Protein AF-A0A661VML0-F1 (afdb_monomer)

Radius of gyration: 25.8 Å; Cα contacts (8 Å, |Δi|>4): 1029; chains: 1; bounding box: 72×73×71 Å

pLDDT: mean 74.54, std 20.88, range [22.0, 97.31]

Structure (mmCIF, N/CA/C/O backbone):
data_AF-A0A661VML0-F1
#
_entry.id   AF-A0A661VML0-F1
#
loop_
_atom_site.group_PDB
_atom_site.id
_atom_site.type_symbol
_atom_site.label_atom_id
_atom_site.label_alt_id
_atom_site.label_comp_id
_atom_site.label_asym_id
_atom_site.label_entity_id
_atom_site.label_seq_id
_atom_site.pdbx_PDB_ins_code
_atom_site.Cartn_x
_atom_site.Cartn_y
_atom_site.Cartn_z
_atom_site.occupancy
_atom_site.B_iso_or_equiv
_atom_site.auth_seq_id
_atom_site.auth_comp_id
_atom_site.auth_asym_id
_atom_site.auth_atom_id
_atom_site.pdbx_PDB_model_num
ATOM 1 N N . GLY A 1 1 ? -39.231 -17.911 -2.949 1.00 34.12 1 GLY A N 1
ATOM 2 C CA . GLY A 1 1 ? -39.018 -18.133 -1.511 1.00 34.12 1 GLY A CA 1
ATOM 3 C C . GLY A 1 1 ? -38.298 -19.444 -1.322 1.00 34.12 1 GLY A C 1
ATOM 4 O O . GLY A 1 1 ? -38.911 -20.479 -1.517 1.00 34.12 1 GLY A O 1
ATOM 5 N N . SER A 1 2 ? -37.009 -19.381 -1.004 1.00 23.44 2 SER A N 1
ATOM 6 C CA . SER A 1 2 ? -36.216 -20.494 -0.472 1.00 23.44 2 SER A CA 1
ATOM 7 C C . SER A 1 2 ? -34.900 -19.909 0.043 1.00 23.44 2 SER A C 1
ATOM 9 O O . SER A 1 2 ? -33.946 -19.730 -0.709 1.00 23.44 2 SER A O 1
ATOM 11 N N . ASP A 1 3 ? -34.963 -19.503 1.310 1.00 23.42 3 ASP A N 1
ATOM 12 C CA . ASP A 1 3 ? -33.899 -19.231 2.279 1.00 23.42 3 ASP A CA 1
ATOM 13 C C . ASP A 1 3 ? -32.448 -19.462 1.812 1.00 23.42 3 ASP A C 1
ATOM 15 O O . ASP A 1 3 ? -31.920 -20.574 1.853 1.00 23.42 3 ASP A O 1
ATOM 19 N N . PHE A 1 4 ? -31.760 -18.357 1.511 1.00 22.00 4 PHE A N 1
ATOM 20 C CA . PHE A 1 4 ? -30.311 -18.237 1.665 1.00 22.00 4 PHE A CA 1
ATOM 21 C C . PHE A 1 4 ? -29.975 -18.362 3.159 1.00 22.00 4 PHE A C 1
ATOM 23 O O . PHE A 1 4 ? -30.250 -17.452 3.942 1.00 22.00 4 PHE A O 1
ATOM 30 N N . ARG A 1 5 ? -29.387 -19.486 3.585 1.00 22.20 5 ARG A N 1
ATOM 31 C CA . ARG A 1 5 ? -28.888 -19.664 4.957 1.00 22.20 5 ARG A CA 1
ATOM 32 C C . ARG A 1 5 ? -27.375 -19.871 4.988 1.00 22.20 5 ARG A C 1
ATOM 34 O O . ARG A 1 5 ? -26.880 -20.946 4.682 1.00 22.20 5 ARG A O 1
ATOM 41 N N . VAL A 1 6 ? -26.720 -18.814 5.476 1.00 23.19 6 VAL A N 1
ATOM 42 C CA . VAL A 1 6 ? -25.458 -18.754 6.237 1.00 23.19 6 VAL A CA 1
ATOM 43 C C . VAL A 1 6 ? -24.204 -19.268 5.520 1.00 23.19 6 VAL A C 1
ATOM 45 O O . VAL A 1 6 ? -23.885 -20.451 5.568 1.00 23.19 6 VAL A O 1
ATOM 48 N N . ASN A 1 7 ? -23.431 -18.331 4.960 1.00 28.19 7 ASN A N 1
ATOM 49 C CA . ASN A 1 7 ? -22.043 -18.547 4.550 1.00 28.19 7 ASN A CA 1
ATOM 50 C C . ASN A 1 7 ? -21.147 -18.724 5.805 1.00 28.19 7 ASN A C 1
ATOM 52 O O . ASN A 1 7 ? -21.027 -17.787 6.600 1.00 28.19 7 ASN A O 1
ATOM 56 N N . PRO A 1 8 ? -20.549 -19.906 6.050 1.00 30.22 8 PRO A N 1
ATOM 57 C CA . PRO A 1 8 ? -19.723 -20.172 7.217 1.00 30.22 8 PRO A CA 1
ATOM 58 C C . PRO A 1 8 ? -18.253 -19.853 6.907 1.00 30.22 8 PRO A C 1
ATOM 60 O O . PRO A 1 8 ? -17.419 -20.758 6.842 1.00 30.22 8 PRO A O 1
ATOM 63 N N . GLU A 1 9 ? -17.914 -18.572 6.754 1.00 38.84 9 GLU A N 1
ATOM 64 C CA . GLU A 1 9 ? -16.518 -18.114 6.742 1.00 38.84 9 GLU A CA 1
ATOM 65 C C . GLU A 1 9 ? -15.953 -18.175 8.165 1.00 38.84 9 GLU A C 1
ATOM 67 O O . GLU A 1 9 ? -15.933 -17.218 8.937 1.00 38.84 9 GLU A O 1
ATOM 72 N N . ARG A 1 10 ? -15.561 -19.382 8.556 1.00 43.62 10 ARG A N 1
ATOM 73 C CA . ARG A 1 10 ? -14.872 -19.679 9.805 1.00 43.62 10 ARG A CA 1
ATOM 74 C C . ARG A 1 10 ? -13.599 -20.401 9.413 1.00 43.62 10 ARG A C 1
ATOM 76 O O . ARG A 1 10 ? -13.687 -21.416 8.727 1.00 43.62 10 ARG A O 1
ATOM 83 N N . LEU A 1 11 ? -12.452 -19.899 9.868 1.00 43.28 11 LEU A N 1
ATOM 84 C CA . LEU A 1 11 ? -11.212 -20.670 9.914 1.00 43.28 11 LEU A CA 1
ATOM 85 C C . LEU A 1 11 ? -11.551 -22.069 10.435 1.00 43.28 11 LEU A C 1
ATOM 87 O O . LEU A 1 11 ? -12.036 -22.217 11.563 1.00 43.28 11 LEU A O 1
ATOM 91 N N . ARG A 1 12 ? -11.429 -23.069 9.561 1.00 46.72 12 ARG A N 1
ATOM 92 C CA . ARG A 1 12 ? -11.704 -24.457 9.921 1.00 46.72 12 ARG A CA 1
ATOM 93 C C . ARG A 1 12 ? -10.407 -25.003 10.482 1.00 46.72 12 ARG A C 1
ATOM 95 O O . ARG A 1 12 ? -9.371 -24.857 9.858 1.00 46.72 12 ARG A O 1
ATOM 102 N N . TYR A 1 13 ? -10.447 -25.615 11.651 1.00 45.44 13 TYR A N 1
ATOM 103 C CA . TYR A 1 13 ? -9.258 -26.239 12.224 1.00 45.44 13 TYR A CA 1
ATOM 104 C C . TYR A 1 13 ? -9.456 -27.741 12.290 1.00 45.44 13 TYR A C 1
ATOM 106 O O . TYR A 1 13 ? -10.514 -28.193 12.734 1.00 45.44 13 TYR A O 1
ATOM 114 N N . THR A 1 14 ? -8.444 -28.500 11.890 1.00 51.16 14 THR A N 1
ATOM 115 C CA . THR A 1 14 ? -8.289 -29.896 12.298 1.00 51.16 14 THR A CA 1
ATOM 116 C C . THR A 1 14 ? -7.440 -29.919 13.556 1.00 51.16 14 THR A C 1
ATOM 118 O O . THR A 1 14 ? -6.441 -29.207 13.648 1.00 51.16 14 THR A O 1
ATOM 121 N N . TYR A 1 15 ? -7.837 -30.717 14.546 1.00 55.84 15 TYR A N 1
ATOM 122 C CA . TYR A 1 15 ? -6.993 -30.940 15.714 1.00 55.84 15 TYR A CA 1
ATOM 123 C C . TYR A 1 15 ? -6.906 -32.413 16.095 1.00 55.84 15 TYR A C 1
ATOM 125 O O . TYR A 1 15 ? -7.855 -33.180 15.905 1.00 55.84 15 TYR A O 1
ATOM 133 N N . SER A 1 16 ? -5.762 -32.790 16.665 1.00 59.22 16 SER A N 1
ATOM 134 C CA . SER A 1 16 ? -5.594 -34.046 17.390 1.00 59.22 16 SER A CA 1
ATOM 135 C C . SER A 1 16 ? -5.066 -33.765 18.790 1.00 59.22 16 SER A C 1
ATOM 137 O O . SER A 1 16 ? -4.122 -33.000 18.973 1.00 59.22 16 SER A O 1
ATOM 139 N N . LEU A 1 17 ? -5.709 -34.353 19.795 1.00 58.22 17 LEU A N 1
ATOM 140 C CA . LEU A 1 17 ? -5.275 -34.265 21.185 1.00 58.22 17 LEU A CA 1
ATOM 141 C C . LEU A 1 17 ? -4.833 -35.650 21.652 1.00 58.22 17 LEU A C 1
ATOM 143 O O . LEU A 1 17 ? -5.625 -36.593 21.588 1.00 58.22 17 LEU A O 1
ATOM 147 N N . GLN A 1 18 ? -3.591 -35.760 22.123 1.00 63.66 18 GLN A N 1
ATOM 148 C CA . GLN A 1 18 ? -3.037 -36.995 22.675 1.00 63.66 18 GLN A CA 1
ATOM 149 C C . GLN A 1 18 ? -2.659 -36.818 24.149 1.00 63.66 18 GLN A C 1
ATOM 151 O O . GLN A 1 18 ? -1.880 -35.933 24.501 1.00 63.66 18 GLN A O 1
ATOM 156 N N . ALA A 1 19 ? -3.182 -37.711 24.991 1.00 53.81 19 ALA A N 1
ATOM 157 C CA . ALA A 1 19 ? -2.644 -38.036 26.311 1.00 53.81 19 ALA A CA 1
ATOM 158 C C . ALA A 1 19 ? -2.441 -39.554 26.367 1.00 53.81 19 ALA A C 1
ATOM 160 O O . ALA A 1 19 ? -3.407 -40.316 26.421 1.00 53.81 19 ALA A O 1
ATOM 161 N N . GLY A 1 20 ? -1.192 -40.014 26.276 1.00 59.91 20 GLY A N 1
ATOM 162 C CA . GLY A 1 20 ? -0.922 -41.434 26.015 1.00 59.91 20 GLY A CA 1
ATOM 163 C C . GLY A 1 20 ? -1.423 -41.876 24.626 1.00 59.91 20 GLY A C 1
ATOM 164 O O . GLY A 1 20 ? -1.324 -41.114 23.669 1.00 59.91 20 GLY A O 1
ATOM 165 N N . GLN A 1 21 ? -1.958 -43.101 24.498 1.00 40.56 21 GLN A N 1
ATOM 166 C CA . GLN A 1 21 ? -2.279 -43.737 23.202 1.00 40.56 21 GLN A CA 1
ATOM 167 C C . GLN A 1 21 ? -3.672 -43.439 22.604 1.00 40.56 21 GLN A C 1
ATOM 169 O O . GLN A 1 21 ? -4.023 -44.033 21.589 1.00 40.56 21 GLN A O 1
ATOM 174 N N . THR A 1 22 ? -4.479 -42.539 23.176 1.00 40.31 22 THR A N 1
ATOM 175 C CA . THR A 1 22 ? -5.855 -42.316 22.675 1.00 40.31 22 THR A CA 1
ATOM 176 C C . THR A 1 22 ? -5.970 -40.965 21.960 1.00 40.31 22 THR A C 1
ATOM 178 O O . THR A 1 22 ? -5.950 -39.934 22.636 1.00 40.31 22 THR A O 1
ATOM 181 N N . PRO A 1 23 ? -6.074 -40.926 20.617 1.00 42.12 23 PRO A N 1
ATOM 182 C CA . PRO A 1 23 ? -6.290 -39.687 19.879 1.00 42.12 23 PRO A CA 1
ATOM 183 C C . PRO A 1 23 ? -7.769 -39.282 19.894 1.00 42.12 23 PRO A C 1
ATOM 185 O O . PRO A 1 23 ? -8.664 -40.108 19.720 1.00 42.12 23 PRO A O 1
ATOM 188 N N . THR A 1 24 ? -8.027 -37.984 20.058 1.00 53.12 24 THR A N 1
ATOM 189 C CA . THR A 1 24 ? -9.355 -37.389 19.824 1.00 53.12 24 THR A CA 1
ATOM 190 C C . THR A 1 24 ? -9.262 -36.452 18.624 1.00 53.12 24 THR A C 1
ATOM 192 O O . THR A 1 24 ? -8.382 -35.592 18.614 1.00 53.12 24 THR A O 1
ATOM 195 N N . HIS A 1 25 ? -10.150 -36.608 17.639 1.00 47.12 25 HIS A N 1
ATOM 196 C CA . HIS A 1 25 ? -10.208 -35.780 16.427 1.00 47.12 25 HIS A CA 1
ATOM 197 C C . HIS A 1 25 ? -11.443 -34.874 16.442 1.00 47.12 25 HIS A C 1
ATOM 199 O O . HIS A 1 25 ? -12.501 -35.279 16.927 1.00 47.12 25 HIS A O 1
ATOM 205 N N . GLY A 1 26 ? -11.337 -33.670 15.879 1.00 50.00 26 GLY A N 1
ATOM 206 C CA . GLY A 1 26 ? -12.491 -32.790 15.709 1.00 50.00 26 GLY A CA 1
ATOM 207 C C . GLY A 1 26 ? -12.260 -31.652 14.719 1.00 50.00 26 GLY A C 1
ATOM 208 O O . GLY A 1 26 ? -11.130 -31.373 14.319 1.00 50.00 26 GLY A O 1
ATOM 209 N N . PHE A 1 27 ? -13.362 -30.996 14.350 1.00 38.25 27 PHE A N 1
ATOM 210 C CA . PHE A 1 27 ? -13.382 -29.794 13.521 1.00 38.25 27 PHE A CA 1
ATOM 211 C C . PHE A 1 27 ? -13.991 -28.642 14.310 1.00 38.25 27 PHE A C 1
ATOM 213 O O . PHE A 1 27 ? -15.051 -28.792 14.922 1.00 38.25 27 PHE A O 1
ATOM 220 N N . VAL A 1 28 ? -13.338 -27.484 14.283 1.00 47.19 28 VAL A N 1
ATOM 221 C CA . VAL A 1 28 ? -13.833 -26.279 14.953 1.00 47.19 28 VAL A CA 1
ATOM 222 C C . VAL A 1 28 ? -14.117 -25.197 13.932 1.00 47.19 28 VAL A C 1
ATOM 224 O O . VAL A 1 28 ? -13.353 -24.976 12.999 1.00 47.19 28 VAL A O 1
ATOM 227 N N . THR A 1 29 ? -15.247 -24.527 14.134 1.00 37.41 29 THR A N 1
ATOM 228 C CA . THR A 1 29 ? -15.716 -23.418 13.317 1.00 37.41 29 THR A CA 1
ATOM 229 C C . THR A 1 29 ? -15.807 -22.191 14.246 1.00 37.41 29 THR A C 1
ATOM 231 O O . THR A 1 29 ? -16.875 -21.877 14.759 1.00 37.41 29 THR A O 1
ATOM 234 N N . SER A 1 30 ? -14.672 -21.557 14.570 1.00 46.38 30 SER A N 1
ATOM 235 C CA . SER A 1 30 ? -14.533 -20.269 15.303 1.00 46.38 30 SER A CA 1
ATOM 236 C C . SER A 1 30 ? -13.078 -20.069 15.755 1.00 46.38 30 SER A C 1
ATOM 238 O O . SER A 1 30 ? -12.342 -21.047 15.834 1.00 46.38 30 SER A O 1
ATOM 240 N N . ASN A 1 31 ? -12.692 -18.856 16.174 1.00 41.78 31 ASN A N 1
ATOM 241 C CA . ASN A 1 31 ? -11.373 -18.541 16.766 1.00 41.78 31 ASN A CA 1
ATOM 242 C C . ASN A 1 31 ? -11.118 -19.202 18.143 1.00 41.78 31 ASN A C 1
ATOM 244 O O . ASN A 1 31 ? -10.194 -18.810 18.846 1.00 41.78 31 ASN A O 1
ATOM 248 N N . ALA A 1 32 ? -11.950 -20.158 18.565 1.00 42.50 32 ALA A N 1
ATOM 249 C CA . ALA A 1 32 ? -11.874 -20.805 19.868 1.00 42.50 32 ALA A CA 1
ATOM 250 C C . ALA A 1 32 ? -11.947 -22.330 19.732 1.00 42.50 32 ALA A C 1
ATOM 252 O O . ALA A 1 32 ? -12.988 -22.860 19.344 1.00 42.50 32 ALA A O 1
ATOM 253 N N . LEU A 1 33 ? -10.874 -23.038 20.094 1.00 49.38 33 LEU A N 1
ATOM 254 C CA . LEU A 1 33 ? -10.855 -24.502 20.167 1.00 49.38 33 LEU A CA 1
ATOM 255 C C . LEU A 1 33 ? -11.406 -24.958 21.524 1.00 49.38 33 LEU A C 1
ATOM 257 O O . LEU A 1 33 ? -10.884 -24.526 22.546 1.00 49.38 33 LEU A O 1
ATOM 261 N N . ALA A 1 34 ? -12.429 -25.819 21.546 1.00 51.66 34 ALA A N 1
ATOM 262 C CA . ALA A 1 34 ? -12.954 -26.417 22.776 1.00 51.66 34 ALA A CA 1
ATOM 263 C C . ALA A 1 34 ? -12.481 -27.871 22.902 1.00 51.66 34 ALA A C 1
ATOM 265 O O . ALA A 1 34 ? -12.896 -28.724 22.120 1.00 51.66 34 ALA A O 1
ATOM 266 N N . LEU A 1 35 ? -11.635 -28.160 23.893 1.00 55.69 35 LEU A N 1
ATOM 267 C CA . LEU A 1 35 ? -11.131 -29.515 24.140 1.00 55.69 35 LEU A CA 1
ATOM 268 C C . LEU A 1 35 ? -12.007 -30.242 25.175 1.00 55.69 35 LEU A C 1
ATOM 270 O O . LEU A 1 35 ? -12.082 -29.779 26.316 1.00 55.69 35 LEU A O 1
ATOM 274 N N . PRO A 1 36 ? -12.667 -31.363 24.823 1.00 51.03 36 PRO A N 1
ATOM 275 C CA . PRO A 1 36 ? -13.470 -32.132 25.767 1.00 51.03 36 PRO A CA 1
ATOM 276 C C . PRO A 1 36 ? -12.572 -33.036 26.629 1.00 51.03 36 PRO A C 1
ATOM 278 O O . PRO A 1 36 ? -12.304 -34.178 26.266 1.00 51.03 36 PRO A O 1
ATOM 281 N N . LEU A 1 37 ? -12.122 -32.548 27.788 1.00 54.41 37 LEU A N 1
ATOM 282 C CA . LEU A 1 37 ? -11.369 -33.349 28.762 1.00 54.41 37 LEU A CA 1
ATOM 283 C C . LEU A 1 37 ? -12.309 -33.869 29.857 1.00 54.41 37 LEU A C 1
ATOM 285 O O . LEU A 1 37 ? -13.025 -33.082 30.483 1.00 54.41 37 LEU A O 1
ATOM 289 N N . ARG A 1 38 ? -12.328 -35.179 30.146 1.00 53.62 38 ARG A N 1
ATOM 290 C CA . ARG A 1 38 ? -13.090 -35.673 31.310 1.00 53.62 38 ARG A CA 1
ATOM 291 C C . ARG A 1 38 ? -12.305 -35.365 32.581 1.00 53.62 38 ARG A C 1
ATOM 293 O O . ARG A 1 38 ? -11.083 -35.440 32.590 1.00 53.62 38 ARG A O 1
ATOM 300 N N . TYR A 1 39 ? -13.001 -35.091 33.683 1.00 50.78 39 TYR A N 1
ATOM 301 C CA . TYR A 1 39 ? -12.359 -34.772 34.965 1.00 50.78 39 TYR A CA 1
ATOM 302 C C . TYR A 1 39 ? -11.337 -35.833 35.411 1.00 50.78 39 TYR A C 1
ATOM 304 O O . TYR A 1 39 ? -10.247 -35.499 35.857 1.00 50.78 39 TYR A O 1
ATOM 312 N N . ARG A 1 40 ? -11.644 -37.121 35.208 1.00 54.56 40 ARG A N 1
ATOM 313 C CA . ARG A 1 40 ? -10.725 -38.236 35.504 1.00 54.56 40 ARG A CA 1
ATOM 314 C C . ARG A 1 40 ? -9.421 -38.197 34.692 1.00 54.56 40 ARG A C 1
ATOM 316 O O . ARG A 1 40 ? -8.418 -38.751 35.125 1.00 54.56 40 ARG A O 1
ATOM 323 N N . ASP A 1 41 ? -9.444 -37.561 33.522 1.00 53.44 41 ASP A N 1
ATOM 324 C CA . ASP A 1 41 ? -8.302 -37.487 32.615 1.00 53.44 41 ASP A CA 1
ATOM 325 C C . ASP A 1 41 ? -7.335 -36.367 33.039 1.00 53.44 41 ASP A C 1
ATOM 327 O O . ASP A 1 41 ? -6.194 -36.351 32.594 1.00 53.44 41 ASP A O 1
ATOM 331 N N . VAL A 1 42 ? -7.745 -35.461 33.935 1.00 51.78 42 VAL A N 1
ATOM 332 C CA . VAL A 1 42 ? -6.950 -34.313 34.418 1.00 51.78 42 VAL A CA 1
ATOM 333 C C . VAL A 1 42 ? -6.516 -34.446 35.885 1.00 51.78 42 VAL A C 1
ATOM 335 O O . VAL A 1 42 ? -6.086 -33.475 36.503 1.00 51.78 42 VAL A O 1
ATOM 338 N N . ILE A 1 43 ? -6.623 -35.653 36.450 1.00 49.75 43 ILE A N 1
ATOM 339 C CA . ILE A 1 43 ? -6.106 -35.983 37.784 1.00 49.75 43 ILE A CA 1
ATOM 340 C C . ILE A 1 43 ? -4.609 -36.319 37.660 1.00 49.75 43 ILE A C 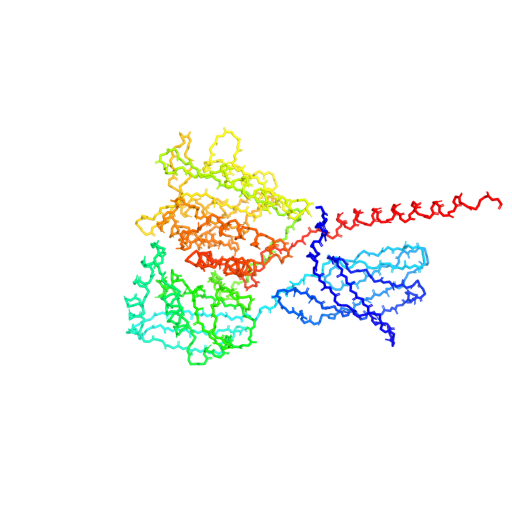1
ATOM 342 O O . ILE A 1 43 ? -4.237 -37.269 36.966 1.00 49.75 43 ILE A O 1
ATOM 346 N N . GLY A 1 44 ? -3.765 -35.543 38.349 1.00 55.19 44 GLY A N 1
ATOM 347 C CA . GLY A 1 44 ? -2.297 -35.643 38.307 1.00 55.19 44 GLY A CA 1
ATOM 348 C C . GLY A 1 44 ? -1.644 -34.671 37.317 1.00 55.19 44 GLY A C 1
ATOM 349 O O . GLY A 1 44 ? -2.334 -33.995 36.556 1.00 55.19 44 GLY A O 1
ATOM 350 N N . GLU A 1 45 ? -0.311 -34.576 37.343 1.00 60.81 45 GLU A N 1
ATOM 351 C CA . GLU A 1 45 ? 0.427 -33.800 36.340 1.00 60.81 45 GLU A CA 1
ATOM 352 C C . GLU A 1 45 ? 0.414 -34.545 35.005 1.00 60.81 45 GLU A C 1
ATOM 354 O O . GLU A 1 45 ? 0.826 -35.703 34.927 1.00 60.81 45 GLU A O 1
ATOM 359 N N . ARG A 1 46 ? -0.118 -33.906 33.960 1.00 64.94 46 ARG A N 1
ATOM 360 C CA . ARG A 1 46 ? -0.208 -34.496 32.620 1.00 64.94 46 ARG A CA 1
ATOM 361 C C . ARG A 1 46 ? 0.121 -33.470 31.552 1.00 64.94 46 ARG A C 1
ATOM 363 O O . ARG A 1 46 ? -0.325 -32.326 31.627 1.00 64.94 46 ARG A O 1
ATOM 370 N N . VAL A 1 47 ? 0.857 -33.918 30.540 1.00 63.38 47 VAL A N 1
ATOM 371 C CA . VAL A 1 47 ? 1.156 -33.148 29.332 1.00 63.38 47 VAL A CA 1
ATOM 372 C C . VAL A 1 47 ? 0.301 -33.696 28.200 1.00 63.38 47 VAL A C 1
ATOM 374 O O . VAL A 1 47 ? 0.345 -34.892 27.908 1.00 63.38 47 VAL A O 1
ATOM 377 N N . TYR A 1 48 ? -0.491 -32.831 27.582 1.00 65.12 48 TYR A N 1
ATOM 378 C CA . TYR A 1 48 ? -1.252 -33.154 26.386 1.00 65.12 48 TYR A CA 1
ATOM 379 C C . TYR A 1 48 ? -0.560 -32.552 25.183 1.00 65.12 48 TYR A C 1
ATOM 381 O O . TYR A 1 48 ? -0.254 -31.364 25.186 1.00 65.12 48 TYR A O 1
ATOM 389 N N . ARG A 1 49 ? -0.389 -33.346 24.132 1.00 63.19 49 ARG A N 1
ATOM 390 C CA . ARG A 1 49 ? 0.102 -32.837 22.858 1.00 63.19 49 ARG A CA 1
ATOM 391 C C . ARG A 1 49 ? -1.089 -32.517 21.971 1.00 63.19 49 ARG A C 1
ATOM 393 O O . ARG A 1 49 ? -1.807 -33.422 21.540 1.00 63.19 49 ARG A O 1
ATOM 400 N N . LEU A 1 50 ? -1.324 -31.232 21.752 1.00 62.44 50 LEU A N 1
ATOM 401 C CA . LEU A 1 50 ? -2.336 -30.724 20.843 1.00 62.44 50 LEU A CA 1
ATOM 402 C C . LEU A 1 50 ? -1.668 -30.423 19.507 1.00 62.44 50 LEU A C 1
ATOM 404 O O . LEU A 1 50 ? -0.788 -29.572 19.435 1.00 62.44 50 LEU A O 1
ATOM 408 N N . ARG A 1 51 ? -2.105 -31.086 18.443 1.00 60.28 51 ARG A N 1
ATOM 409 C CA . ARG A 1 51 ? -1.764 -30.679 17.084 1.00 60.28 51 ARG A CA 1
ATOM 410 C C . ARG A 1 51 ? -2.925 -29.923 16.477 1.00 60.28 51 ARG A C 1
ATOM 412 O O . ARG A 1 51 ? -4.056 -30.394 16.596 1.00 60.28 51 ARG A O 1
ATOM 419 N N . VAL A 1 52 ? -2.663 -28.779 15.854 1.00 55.38 52 VAL A N 1
ATOM 420 C CA . VAL A 1 52 ? -3.682 -27.989 15.161 1.00 55.38 52 VAL A CA 1
ATOM 421 C C . VAL A 1 52 ? -3.188 -27.554 13.796 1.00 55.38 52 VAL A C 1
ATOM 423 O O . VAL A 1 52 ? -2.062 -27.086 13.651 1.00 55.38 52 VAL A O 1
ATOM 426 N N . GLN A 1 53 ? -4.064 -27.656 12.809 1.00 52.22 53 GLN A N 1
ATOM 427 C CA . GLN A 1 53 ? -3.837 -27.158 11.465 1.00 52.22 53 GLN A CA 1
ATOM 428 C C . GLN A 1 53 ? -5.020 -26.278 11.067 1.00 52.22 53 GLN A C 1
ATOM 430 O O . GLN A 1 53 ? -6.181 -26.666 11.217 1.00 52.22 53 GLN A O 1
ATOM 435 N N . ALA A 1 54 ? -4.720 -25.070 10.602 1.00 52.84 54 ALA A N 1
ATOM 436 C CA . ALA A 1 54 ? -5.715 -24.167 10.061 1.00 52.84 54 ALA A CA 1
ATOM 437 C C . ALA A 1 54 ? -6.002 -24.518 8.603 1.00 52.84 54 ALA A C 1
ATOM 439 O O . ALA A 1 54 ? -5.102 -24.832 7.829 1.00 52.84 54 ALA A O 1
ATOM 440 N N . LEU A 1 55 ? -7.266 -24.442 8.229 1.00 49.94 55 LEU A N 1
ATOM 441 C CA . LEU A 1 55 ? -7.755 -24.628 6.878 1.00 49.94 55 LEU A CA 1
ATOM 442 C C . LEU A 1 55 ? -8.311 -23.278 6.437 1.00 49.94 55 LEU A C 1
ATOM 444 O O . LEU A 1 55 ? -9.379 -22.847 6.891 1.00 49.94 55 LEU A O 1
ATOM 448 N N . ASP A 1 56 ? -7.548 -22.606 5.586 1.00 48.97 56 ASP A N 1
ATOM 449 C CA . ASP A 1 56 ? -8.016 -21.452 4.836 1.00 48.97 56 ASP A CA 1
ATOM 450 C C . ASP A 1 56 ? -8.612 -21.963 3.508 1.00 48.97 56 ASP A C 1
ATOM 452 O O . ASP A 1 56 ? -7.926 -22.711 2.801 1.00 48.97 56 ASP A O 1
ATOM 456 N N . PRO A 1 57 ? -9.876 -21.630 3.171 1.00 45.28 57 PRO A N 1
ATOM 457 C CA . PRO A 1 57 ? -10.487 -22.006 1.894 1.00 45.28 57 PRO A CA 1
ATOM 458 C C . PRO A 1 57 ? -9.678 -21.550 0.673 1.00 45.28 57 PRO A C 1
ATOM 460 O O . PRO A 1 57 ? -9.724 -22.219 -0.357 1.00 45.28 57 PRO A O 1
ATOM 463 N N . ASP A 1 58 ? -8.920 -20.459 0.810 1.00 43.72 58 ASP A N 1
ATOM 464 C CA . ASP A 1 58 ? -8.232 -19.779 -0.286 1.00 43.72 58 ASP A CA 1
ATOM 465 C C . ASP A 1 58 ? -6.726 -20.122 -0.357 1.00 43.72 58 ASP A C 1
ATOM 467 O O . ASP A 1 58 ? -6.062 -19.794 -1.343 1.00 43.72 58 ASP A O 1
ATOM 471 N N . LEU A 1 59 ? -6.152 -20.782 0.665 1.00 44.38 59 LEU A N 1
ATOM 472 C CA . LEU A 1 59 ? -4.690 -20.828 0.873 1.00 44.38 59 LEU A CA 1
ATOM 473 C C . LEU A 1 59 ? -4.076 -22.196 1.228 1.00 44.38 59 LEU A C 1
ATOM 475 O O . LEU A 1 59 ? -2.922 -22.246 1.655 1.00 44.38 59 LEU A O 1
ATOM 479 N N . ASN A 1 60 ? -4.774 -23.311 0.978 1.00 45.94 60 ASN A N 1
ATOM 480 C CA . ASN A 1 60 ? -4.375 -24.657 1.428 1.00 45.94 60 ASN A CA 1
ATOM 481 C C . ASN A 1 60 ? -4.176 -24.741 2.961 1.00 45.94 60 ASN A C 1
ATOM 483 O O . ASN A 1 60 ? -4.136 -23.751 3.688 1.00 45.94 60 ASN A O 1
ATOM 487 N N . ALA A 1 61 ? -4.115 -25.962 3.493 1.00 46.28 61 ALA A N 1
ATOM 488 C CA . ALA A 1 61 ? -3.954 -26.168 4.928 1.00 46.28 61 ALA A CA 1
ATO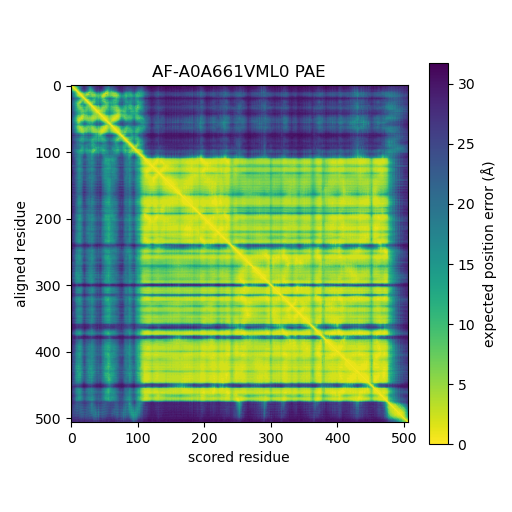M 489 C C . ALA A 1 61 ? -2.602 -25.618 5.430 1.00 46.28 61 ALA A C 1
ATOM 491 O O . ALA A 1 61 ? -1.567 -25.851 4.802 1.00 46.28 61 ALA A O 1
ATOM 492 N N . SER A 1 62 ? -2.592 -24.926 6.574 1.00 49.03 62 SER A N 1
ATOM 493 C CA . SER A 1 62 ? -1.356 -24.487 7.231 1.00 49.03 62 SER A CA 1
ATOM 494 C C . SER A 1 62 ? -0.480 -25.692 7.602 1.00 49.03 62 SER A C 1
ATOM 496 O O . SER A 1 62 ? -0.991 -26.807 7.742 1.00 49.03 62 SER A O 1
ATOM 498 N N . PRO A 1 63 ? 0.827 -25.512 7.858 1.00 46.03 63 PRO A N 1
ATOM 499 C CA . PRO A 1 63 ? 1.602 -26.520 8.574 1.00 46.03 63 PRO A CA 1
ATOM 500 C C . PRO A 1 63 ? 0.919 -26.883 9.902 1.00 46.03 63 PRO A C 1
ATOM 502 O O . PRO A 1 63 ? 0.259 -26.040 10.521 1.00 46.03 63 PRO A O 1
ATOM 505 N N . GLU A 1 64 ? 1.055 -28.138 10.324 1.00 52.97 64 GLU A N 1
ATOM 506 C CA . GLU A 1 64 ? 0.529 -28.607 11.605 1.00 52.97 64 GLU A CA 1
ATOM 507 C C . GLU A 1 64 ? 1.387 -28.037 12.748 1.00 52.97 64 GLU A C 1
ATOM 509 O O . GLU A 1 64 ? 2.594 -28.271 12.814 1.00 52.97 64 GLU A O 1
ATOM 514 N N . THR A 1 65 ? 0.770 -27.273 13.649 1.00 49.97 65 THR A N 1
ATOM 515 C CA . THR A 1 65 ? 1.428 -26.711 14.836 1.00 49.97 65 THR A CA 1
ATOM 516 C C . THR A 1 65 ? 1.199 -27.629 16.025 1.00 49.97 65 THR A C 1
ATOM 518 O O . THR A 1 65 ? 0.070 -28.045 16.284 1.00 49.97 65 THR A O 1
ATOM 521 N N . VAL A 1 66 ? 2.264 -27.918 16.775 1.00 57.09 66 VAL A N 1
ATOM 522 C CA . VAL A 1 66 ? 2.217 -28.752 17.979 1.00 57.09 66 VAL A CA 1
ATOM 523 C C . VAL A 1 66 ? 2.349 -27.877 19.221 1.00 57.09 66 VAL A C 1
ATOM 525 O O . VAL A 1 66 ? 3.278 -27.085 19.334 1.00 57.09 66 VAL A O 1
ATOM 528 N N . LEU A 1 67 ? 1.425 -28.046 20.158 1.00 56.66 67 LEU A N 1
ATOM 529 C CA . LEU A 1 67 ? 1.359 -27.329 21.419 1.00 56.66 67 LEU A CA 1
ATOM 530 C C . LEU A 1 67 ? 1.298 -28.334 22.571 1.00 56.66 67 LEU A C 1
ATOM 532 O O . LEU A 1 67 ? 0.394 -29.172 22.618 1.00 56.66 67 LEU A O 1
ATOM 536 N N . ASP A 1 68 ? 2.226 -28.227 23.518 1.00 56.09 68 ASP A N 1
ATOM 537 C CA . ASP A 1 68 ? 2.194 -29.023 24.741 1.00 56.09 68 ASP A CA 1
ATOM 538 C C . ASP A 1 68 ? 1.411 -28.267 25.828 1.00 56.09 68 ASP A C 1
ATOM 540 O O . ASP A 1 68 ? 1.754 -27.156 26.233 1.00 56.09 68 ASP A O 1
ATOM 544 N N . ILE A 1 69 ? 0.322 -28.875 26.289 1.00 58.34 69 ILE A N 1
ATOM 545 C CA . ILE A 1 69 ? -0.570 -28.345 27.317 1.00 58.34 69 ILE A CA 1
ATOM 546 C C . ILE A 1 69 ? -0.253 -29.065 28.625 1.00 58.34 69 ILE A C 1
ATOM 548 O O . ILE A 1 69 ? -0.531 -30.258 28.763 1.00 58.34 69 ILE A O 1
ATOM 552 N N . VAL A 1 70 ? 0.300 -28.341 29.600 1.00 55.50 70 VAL A N 1
ATOM 553 C CA . VAL A 1 70 ? 0.641 -28.907 30.912 1.00 55.50 70 VAL A CA 1
ATOM 554 C C . VAL A 1 70 ? -0.477 -28.619 31.907 1.00 55.50 70 VAL A C 1
ATOM 556 O O . VAL A 1 70 ? -0.800 -27.462 32.194 1.00 55.50 70 VAL A O 1
ATOM 559 N N . ILE A 1 71 ? -1.052 -29.680 32.466 1.00 57.06 71 ILE A N 1
ATOM 560 C CA . ILE A 1 71 ? -2.038 -29.605 33.544 1.00 57.06 71 ILE A CA 1
ATOM 561 C C . ILE A 1 71 ? -1.333 -29.943 34.849 1.00 57.06 71 ILE A C 1
ATOM 563 O O . ILE A 1 71 ? -0.858 -31.065 35.013 1.00 57.06 71 ILE A O 1
ATOM 567 N N . LYS A 1 72 ? -1.272 -28.982 35.779 1.00 48.59 72 LYS A N 1
ATOM 568 C CA . LYS A 1 72 ? -0.670 -29.176 37.105 1.00 48.59 72 LYS A CA 1
ATOM 569 C C . LYS A 1 72 ? -1.747 -29.437 38.165 1.00 48.59 72 LYS A C 1
ATOM 571 O O . LYS A 1 72 ? -2.739 -28.703 38.212 1.00 48.59 72 LYS A O 1
ATOM 576 N N . PRO A 1 73 ? -1.572 -30.441 39.041 1.00 48.00 73 PRO A N 1
ATOM 577 C CA . PRO A 1 73 ? -2.559 -30.765 40.059 1.00 48.00 73 PRO A CA 1
ATOM 578 C C . PRO A 1 73 ? -2.610 -29.691 41.155 1.00 48.00 73 PRO A C 1
ATOM 580 O O . PRO A 1 73 ? -1.591 -29.158 41.596 1.00 48.00 73 PRO A O 1
ATOM 583 N N . ARG A 1 74 ? -3.820 -29.403 41.640 1.00 48.59 74 ARG A N 1
ATOM 584 C CA . ARG A 1 74 ? -4.070 -28.697 42.904 1.00 48.59 74 ARG A CA 1
ATOM 585 C C . ARG A 1 74 ? -5.127 -29.455 43.716 1.00 48.59 74 ARG A C 1
ATOM 587 O O . ARG A 1 74 ? -5.869 -30.245 43.134 1.00 48.59 74 ARG A O 1
ATOM 594 N N . PRO A 1 75 ? -5.189 -29.254 45.047 1.00 44.53 75 PRO A N 1
ATOM 595 C CA . PRO A 1 75 ? -6.194 -29.898 45.891 1.00 44.53 75 PRO A CA 1
ATOM 596 C C . PRO A 1 75 ? -7.617 -29.607 45.396 1.00 44.53 75 PRO A C 1
ATOM 598 O O . PRO A 1 75 ? -7.876 -28.534 44.854 1.00 44.53 75 PRO A O 1
ATOM 601 N N . PHE A 1 76 ? -8.526 -30.564 45.603 1.00 41.25 76 PHE A N 1
ATOM 602 C CA . PHE A 1 76 ? -9.854 -30.686 44.975 1.00 41.25 76 PHE A CA 1
ATOM 603 C C . PHE A 1 76 ? -10.795 -29.470 45.098 1.00 41.25 76 PHE A C 1
ATOM 605 O O . PHE A 1 76 ? -11.802 -29.406 44.398 1.00 41.25 76 PHE A O 1
ATOM 612 N N . TRP A 1 77 ? -10.478 -28.501 45.959 1.00 41.88 77 TRP A N 1
ATOM 613 C CA . TRP A 1 77 ? -11.198 -27.233 46.123 1.00 41.88 77 TRP A CA 1
ATOM 614 C C . TRP A 1 77 ? -10.642 -26.071 45.274 1.00 41.88 77 TRP A C 1
ATOM 616 O O . TRP A 1 77 ? -11.194 -24.973 45.307 1.00 41.88 77 TRP A O 1
ATOM 626 N N . LYS A 1 78 ? -9.556 -26.270 44.515 1.00 38.75 78 LYS A N 1
ATOM 627 C CA . LYS A 1 78 ? -8.989 -25.276 43.587 1.00 38.75 78 LYS A CA 1
ATOM 628 C C . LYS A 1 78 ? -9.179 -25.737 42.141 1.00 38.75 78 LYS A C 1
ATOM 630 O O . LYS A 1 78 ? -8.846 -26.865 41.793 1.00 38.75 78 LYS A O 1
ATOM 635 N N . VAL A 1 79 ? -9.690 -24.842 41.294 1.00 44.41 79 VAL A N 1
ATOM 636 C CA . VAL A 1 79 ? -9.824 -25.063 39.845 1.00 44.41 79 VAL A CA 1
ATOM 637 C C . VAL A 1 79 ? -8.437 -25.396 39.261 1.00 44.41 79 VAL A C 1
ATOM 639 O O . VAL A 1 79 ? -7.492 -24.648 39.536 1.00 44.41 79 VAL A O 1
ATOM 642 N N . PRO A 1 80 ? -8.270 -26.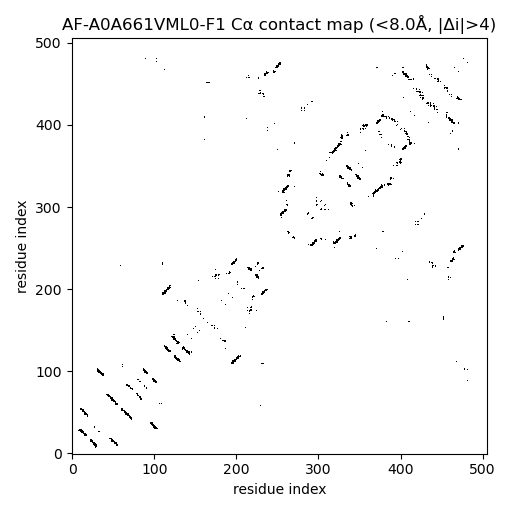496 38.498 1.00 42.41 80 PRO A N 1
ATOM 643 C CA . PRO A 1 80 ? -7.018 -26.764 37.796 1.00 42.41 80 PRO A CA 1
ATOM 644 C C . PRO A 1 80 ? -6.755 -25.627 36.804 1.00 42.41 80 PRO A C 1
ATOM 646 O O . PRO A 1 80 ? -7.655 -25.227 36.066 1.00 42.41 80 PRO A O 1
ATOM 649 N N . TYR A 1 81 ? -5.538 -25.089 36.795 1.00 40.88 81 TYR A N 1
ATOM 650 C CA . TYR A 1 81 ? -5.124 -24.089 35.813 1.00 40.88 81 TYR A CA 1
ATOM 651 C C . TYR A 1 81 ? -4.151 -24.723 34.824 1.00 40.88 81 TYR A C 1
ATOM 653 O O . TYR A 1 81 ? -3.402 -25.643 35.158 1.00 40.88 81 TYR A O 1
ATOM 661 N N . ILE A 1 82 ? -4.210 -24.241 33.591 1.00 44.34 82 ILE A N 1
ATOM 662 C CA . ILE A 1 82 ? -3.486 -24.787 32.451 1.00 44.34 82 ILE A CA 1
ATOM 663 C C . ILE A 1 82 ? -2.423 -23.776 32.053 1.00 44.34 82 ILE A C 1
ATOM 665 O O . ILE A 1 82 ? -2.711 -22.581 31.983 1.00 44.34 82 ILE A O 1
ATOM 669 N N . VAL A 1 83 ? -1.205 -24.255 31.812 1.00 40.16 83 VAL A N 1
ATOM 670 C CA . VAL A 1 83 ? -0.117 -23.429 31.289 1.00 40.16 83 VAL A CA 1
ATOM 671 C C . VAL A 1 83 ? 0.099 -23.809 29.831 1.00 40.16 83 VAL A C 1
ATOM 673 O O . VAL A 1 83 ? 0.407 -24.962 29.528 1.00 40.16 83 VAL A O 1
ATOM 676 N N . VAL A 1 84 ? -0.082 -22.832 28.946 1.00 40.41 84 VAL A N 1
ATOM 677 C CA . VAL A 1 84 ? 0.199 -22.932 27.513 1.00 40.41 84 VAL A CA 1
ATOM 678 C C . VAL A 1 84 ? 1.272 -21.899 27.159 1.00 40.41 84 VAL A C 1
ATOM 680 O O . VAL A 1 84 ? 1.097 -20.723 27.484 1.00 40.41 84 VAL A O 1
ATOM 683 N N . PRO A 1 85 ? 2.371 -22.282 26.490 1.00 34.72 85 PRO A N 1
ATOM 684 C CA . PRO A 1 85 ? 3.299 -21.313 25.920 1.00 34.72 85 PRO A CA 1
ATOM 685 C C . PRO A 1 85 ? 2.619 -20.554 24.766 1.00 34.72 85 PRO A C 1
ATOM 687 O O . PRO A 1 85 ? 2.231 -21.168 23.777 1.00 34.72 85 PRO A O 1
ATOM 690 N N . GLY A 1 86 ? 2.474 -19.227 24.873 1.00 34.94 86 GLY A N 1
ATOM 691 C CA . GLY A 1 86 ? 2.141 -18.366 23.724 1.00 34.94 86 GLY A CA 1
ATOM 692 C C . GLY A 1 86 ? 0.668 -17.992 23.479 1.00 34.94 86 GLY A C 1
ATOM 693 O O . GLY A 1 86 ? 0.383 -17.447 22.418 1.00 34.94 86 GLY A O 1
ATOM 694 N N . GLY A 1 87 ? -0.260 -18.202 24.420 1.00 38.75 87 GLY A N 1
ATOM 695 C CA . GLY A 1 87 ? -1.636 -17.681 24.307 1.00 38.75 87 GLY A CA 1
ATOM 696 C C . GLY A 1 87 ? -2.465 -17.839 25.587 1.00 38.75 87 GLY A C 1
ATOM 697 O O . GLY A 1 87 ? -2.114 -18.645 26.451 1.00 38.75 87 GLY A O 1
ATOM 698 N N . LEU A 1 88 ? -3.558 -17.075 25.735 1.00 37.19 88 LEU A N 1
ATOM 699 C CA . LEU A 1 88 ? -4.478 -17.235 26.871 1.00 37.19 88 LEU A CA 1
ATOM 700 C C . LEU A 1 88 ? -5.356 -18.483 26.728 1.00 37.19 88 LEU A C 1
ATOM 702 O O . LEU A 1 88 ? -6.003 -18.715 25.705 1.00 37.19 88 LEU A O 1
ATOM 706 N N . THR A 1 89 ? -5.466 -19.228 27.826 1.00 44.16 89 THR A N 1
ATOM 707 C CA . THR A 1 89 ? -6.428 -20.321 28.001 1.00 44.16 89 THR A CA 1
ATOM 708 C C . THR A 1 89 ? -7.448 -19.975 29.073 1.00 44.16 89 THR A C 1
ATOM 710 O O . THR A 1 89 ? -7.075 -19.662 30.204 1.00 44.16 89 THR A O 1
ATOM 713 N N . LEU A 1 90 ? -8.738 -20.127 28.758 1.00 39.19 90 LEU A N 1
ATOM 714 C CA . LEU A 1 90 ? -9.792 -20.163 29.773 1.00 39.19 90 LEU A CA 1
ATOM 715 C C . LEU A 1 90 ? -10.193 -21.615 30.043 1.00 39.19 90 LEU A C 1
ATOM 717 O O . LEU A 1 90 ? -10.562 -22.347 29.123 1.00 39.19 90 LEU A O 1
ATOM 721 N N . ALA A 1 91 ? -10.130 -22.024 31.308 1.00 41.81 91 ALA A N 1
ATOM 722 C CA . ALA A 1 91 ? -10.559 -23.337 31.767 1.00 41.81 91 ALA A CA 1
ATOM 723 C C . ALA A 1 91 ? -11.884 -23.195 32.531 1.00 41.81 91 ALA A C 1
ATOM 725 O O . ALA A 1 91 ? -11.947 -22.496 33.542 1.00 41.81 91 ALA A O 1
ATOM 726 N N . ALA A 1 92 ? -12.950 -23.841 32.053 1.00 39.38 92 ALA A N 1
ATOM 727 C CA . ALA A 1 92 ? -14.251 -23.850 32.723 1.00 39.38 92 ALA A CA 1
ATOM 728 C C . ALA A 1 92 ? -14.691 -25.287 33.022 1.00 39.38 92 ALA A C 1
ATOM 730 O O . ALA A 1 92 ? -14.705 -26.147 32.139 1.00 39.38 92 ALA A O 1
ATOM 731 N N . VAL A 1 93 ? -15.082 -25.548 34.271 1.00 37.69 93 VAL A N 1
ATOM 732 C CA . VAL A 1 93 ? -15.673 -26.828 34.680 1.00 37.69 93 VAL A CA 1
ATOM 733 C C . VAL A 1 93 ? -17.190 -26.731 34.525 1.00 37.69 93 VAL A C 1
ATOM 735 O O . VAL A 1 93 ? -17.849 -25.970 35.232 1.00 37.69 93 VAL A O 1
ATOM 738 N N . LEU A 1 94 ? -17.757 -27.511 33.605 1.00 38.66 94 LEU A N 1
ATOM 739 C CA . LEU A 1 94 ? -19.203 -27.624 33.391 1.00 38.66 94 LEU A CA 1
ATOM 740 C C . LEU A 1 94 ? -19.618 -29.084 33.611 1.00 38.66 94 LEU A C 1
ATOM 742 O O . LEU A 1 94 ? -19.471 -29.938 32.738 1.00 38.66 94 LEU A O 1
ATOM 746 N N . GLY A 1 95 ? -20.131 -29.394 34.805 1.00 46.91 95 GLY A N 1
ATOM 747 C CA . GLY A 1 95 ? -20.408 -30.780 35.200 1.00 46.91 95 GLY A CA 1
ATOM 748 C C . GLY A 1 95 ? -19.119 -31.551 35.520 1.00 46.91 95 GLY A C 1
ATOM 749 O O . GLY A 1 95 ? -18.342 -31.089 36.344 1.00 46.91 95 GLY A O 1
ATOM 750 N N . ALA A 1 96 ? -18.908 -32.718 34.896 1.00 37.47 96 ALA A N 1
ATOM 751 C CA . ALA A 1 96 ? -17.715 -33.568 35.076 1.00 37.47 96 ALA A CA 1
ATOM 752 C C . ALA A 1 96 ? -16.678 -33.427 33.936 1.00 37.47 96 ALA A C 1
ATOM 754 O O . ALA A 1 96 ? -15.801 -34.279 33.778 1.00 37.47 96 ALA A O 1
ATOM 755 N N . VAL A 1 97 ? -16.809 -32.387 33.106 1.00 36.56 97 VAL A N 1
ATOM 756 C CA . VAL A 1 97 ? -15.977 -32.147 31.918 1.00 36.56 97 VAL A CA 1
ATOM 757 C C . VAL A 1 97 ? -15.295 -30.787 32.062 1.00 36.56 97 VAL A C 1
ATOM 759 O O . VAL A 1 97 ? -15.951 -29.787 32.370 1.00 36.56 97 VAL A O 1
ATOM 762 N N . LEU A 1 98 ? -13.977 -30.770 31.868 1.00 42.84 98 LEU A N 1
ATOM 763 C CA . LEU A 1 98 ? -13.166 -29.561 31.799 1.00 42.84 98 LEU A CA 1
ATOM 764 C C . LEU A 1 98 ? -13.115 -29.109 30.338 1.00 42.84 98 LEU A C 1
ATOM 766 O O . LEU A 1 98 ? -12.653 -29.853 29.476 1.00 42.84 98 LEU A O 1
ATOM 770 N N . TYR A 1 99 ? -13.590 -27.895 30.069 1.00 43.72 99 TYR A N 1
ATOM 771 C CA . TYR A 1 99 ? -13.470 -27.267 28.758 1.00 43.72 99 TYR A CA 1
ATOM 772 C C . TYR A 1 99 ? -12.281 -26.316 28.767 1.00 43.72 99 TYR A C 1
ATOM 774 O O . TYR A 1 99 ? -12.233 -25.390 29.580 1.00 43.72 99 TYR A O 1
ATOM 782 N N . VAL A 1 100 ? -11.342 -26.547 27.853 1.00 45.97 100 VAL A N 1
ATOM 783 C CA . VAL A 1 100 ? -10.217 -25.646 27.580 1.00 45.97 100 VAL A CA 1
ATOM 784 C C . VAL A 1 100 ? -10.546 -24.876 26.316 1.00 45.97 100 VAL A C 1
ATOM 786 O O . VAL A 1 100 ? -10.774 -25.503 25.282 1.00 45.97 100 VAL A O 1
ATOM 789 N N . PHE A 1 101 ? -10.595 -23.549 26.416 1.00 43.34 101 PHE A N 1
ATOM 790 C CA . PHE A 1 101 ? -10.766 -22.653 25.278 1.00 43.34 101 PHE A CA 1
ATOM 791 C C . PHE A 1 101 ? -9.407 -22.080 24.882 1.00 43.34 101 PHE A C 1
ATOM 793 O O . PHE A 1 101 ? -8.820 -21.324 25.654 1.00 43.34 101 PHE A O 1
ATOM 800 N N . VAL A 1 102 ? -8.921 -22.438 23.692 1.00 43.88 102 VAL A N 1
ATOM 801 C CA . VAL A 1 102 ? -7.743 -21.813 23.062 1.00 43.88 102 VAL A CA 1
ATOM 802 C C . VAL A 1 102 ? -8.258 -20.746 22.106 1.00 43.88 102 VAL A C 1
ATOM 804 O O . VAL A 1 102 ? -8.889 -21.099 21.114 1.00 43.88 102 VAL A O 1
ATOM 807 N N . THR A 1 103 ? -8.072 -19.464 22.428 1.00 41.16 103 THR A N 1
ATOM 808 C CA . THR A 1 103 ? -8.809 -18.352 21.787 1.00 41.16 103 THR A CA 1
ATOM 809 C C . THR A 1 103 ? -8.030 -17.560 20.742 1.00 41.16 103 THR A C 1
ATOM 811 O O . THR A 1 103 ? -8.546 -16.592 20.187 1.00 41.16 103 THR A O 1
ATOM 814 N N . SER A 1 104 ? -6.794 -17.957 20.460 1.00 40.75 104 SER A N 1
ATOM 815 C CA . SER A 1 104 ? -5.958 -17.316 19.449 1.00 40.75 104 SER A CA 1
ATOM 816 C C . SER A 1 104 ? -5.043 -18.347 18.800 1.00 40.75 104 SER A C 1
ATOM 818 O O . SER A 1 104 ? -3.877 -18.498 19.143 1.00 40.75 104 SER A O 1
ATOM 820 N N . ILE A 1 105 ? -5.574 -19.068 17.814 1.00 41.22 105 ILE A N 1
ATOM 821 C CA . ILE A 1 105 ? -4.710 -19.666 16.795 1.00 41.22 105 ILE A CA 1
ATOM 822 C C . ILE A 1 105 ? -4.588 -18.597 15.720 1.00 41.22 105 ILE A C 1
ATOM 824 O O . ILE A 1 105 ? -5.429 -18.493 14.832 1.00 41.22 105 ILE A O 1
ATOM 828 N N . ALA A 1 106 ? -3.605 -17.711 15.879 1.00 41.62 106 ALA A N 1
ATOM 829 C CA . ALA A 1 106 ? -3.245 -16.807 14.802 1.00 41.62 106 ALA A CA 1
ATOM 830 C C . ALA A 1 106 ? -2.757 -17.680 13.642 1.00 41.62 106 ALA A C 1
ATOM 832 O O . ALA A 1 106 ? -1.750 -18.378 13.765 1.00 41.62 106 ALA A O 1
ATOM 833 N N . VAL A 1 107 ? -3.502 -17.692 12.539 1.00 42.31 107 VAL A N 1
ATOM 834 C CA . VAL A 1 107 ? -2.998 -18.248 11.285 1.00 42.31 107 VAL A CA 1
ATOM 835 C C . VAL A 1 107 ? -2.013 -17.233 10.750 1.00 42.31 107 VAL A C 1
ATOM 837 O O . VAL A 1 107 ? -2.378 -16.310 10.031 1.00 42.31 107 VAL A O 1
ATOM 840 N N . GLU A 1 108 ? -0.769 -17.349 11.192 1.00 48.69 108 GLU A N 1
ATOM 841 C CA . GLU A 1 108 ? 0.323 -16.622 10.570 1.00 48.69 108 GLU A CA 1
ATOM 842 C C . GLU A 1 108 ? 0.547 -17.247 9.200 1.00 48.69 108 GLU A C 1
ATOM 844 O O . GLU A 1 108 ? 0.946 -18.412 9.087 1.00 48.69 108 GLU A O 1
ATOM 849 N N . GLN A 1 109 ? 0.252 -16.487 8.145 1.00 55.72 109 GLN A N 1
ATOM 850 C CA . GLN A 1 109 ? 0.686 -16.884 6.822 1.00 55.72 109 GLN A CA 1
ATOM 851 C C . GLN A 1 109 ? 2.210 -16.809 6.800 1.00 55.72 109 GLN A C 1
ATOM 853 O O . GLN A 1 109 ? 2.804 -15.733 6.815 1.00 55.72 109 GLN A O 1
ATOM 858 N N . ARG A 1 110 ? 2.848 -17.980 6.790 1.00 66.44 110 ARG A N 1
ATOM 859 C CA . ARG A 1 110 ? 4.303 -18.082 6.731 1.00 66.44 110 ARG A CA 1
ATOM 860 C C . ARG A 1 110 ? 4.761 -17.903 5.296 1.00 66.44 110 ARG A C 1
ATOM 862 O O . ARG A 1 110 ? 4.804 -18.850 4.512 1.00 66.44 110 ARG A O 1
ATOM 869 N N . TYR A 1 111 ? 5.085 -16.667 4.967 1.00 81.88 111 TYR A N 1
ATOM 870 C CA . TYR A 1 111 ? 5.933 -16.365 3.833 1.00 81.88 111 TYR A CA 1
ATOM 871 C C . TYR A 1 111 ? 7.387 -16.687 4.185 1.00 81.88 111 TYR A C 1
ATOM 873 O O . TYR A 1 111 ? 7.815 -16.474 5.318 1.00 81.88 111 TYR A O 1
ATOM 881 N N . ARG A 1 112 ? 8.158 -17.189 3.219 1.00 86.62 112 ARG A N 1
ATOM 882 C CA . ARG A 1 112 ? 9.619 -17.138 3.308 1.00 86.62 112 ARG A CA 1
ATOM 883 C C . ARG A 1 112 ? 10.064 -15.730 2.927 1.00 86.62 112 ARG A C 1
ATOM 885 O O . ARG A 1 112 ? 9.747 -15.279 1.827 1.00 86.62 112 ARG A O 1
ATOM 892 N N . ASP A 1 113 ? 10.789 -15.068 3.818 1.00 88.44 113 ASP A N 1
ATOM 893 C CA . ASP A 1 113 ? 11.301 -13.722 3.580 1.00 88.44 113 ASP A CA 1
ATOM 894 C C . ASP A 1 113 ? 12.490 -13.746 2.621 1.00 88.44 113 ASP A C 1
ATOM 896 O O . ASP A 1 113 ? 13.479 -14.446 2.852 1.00 88.44 113 ASP A O 1
ATOM 900 N N . VAL A 1 114 ? 12.379 -12.971 1.544 1.00 92.12 114 VAL A N 1
ATOM 901 C CA . VAL A 1 114 ? 13.457 -12.701 0.595 1.00 92.12 114 VAL A CA 1
ATOM 902 C C . VAL A 1 114 ? 13.528 -11.194 0.381 1.00 92.12 114 VAL A C 1
ATOM 904 O O . VAL A 1 114 ? 12.574 -10.572 -0.087 1.00 92.12 114 VAL A O 1
ATOM 907 N N . GLU A 1 115 ? 14.661 -10.606 0.740 1.00 93.81 115 GLU A N 1
ATOM 908 C CA . GLU A 1 115 ? 14.993 -9.217 0.430 1.00 93.81 115 GLU A CA 1
ATOM 909 C C . GLU A 1 115 ? 15.680 -9.168 -0.932 1.00 93.81 115 GLU A C 1
ATOM 911 O O . GLU A 1 115 ? 16.655 -9.880 -1.145 1.00 93.81 115 GLU A O 1
ATOM 916 N N . LEU A 1 116 ? 15.184 -8.335 -1.843 1.00 95.25 116 LEU A N 1
ATOM 917 C CA . LEU A 1 116 ? 15.858 -7.980 -3.087 1.00 95.25 116 LEU A CA 1
ATOM 918 C C . LEU A 1 116 ? 16.374 -6.551 -2.935 1.00 95.25 116 LEU A C 1
ATOM 920 O O . LEU A 1 116 ? 15.576 -5.620 -2.855 1.00 95.25 116 LEU A O 1
ATOM 924 N N . THR A 1 117 ? 17.692 -6.387 -2.870 1.00 95.38 117 THR A N 1
ATOM 925 C CA . THR A 1 117 ? 18.345 -5.073 -2.885 1.00 95.38 117 THR A CA 1
ATOM 926 C C . THR A 1 117 ? 18.728 -4.722 -4.315 1.00 95.38 117 THR A C 1
ATOM 928 O O . THR A 1 117 ? 19.439 -5.493 -4.960 1.00 95.38 117 THR A O 1
ATOM 931 N N . LEU A 1 118 ? 18.255 -3.573 -4.789 1.00 95.88 118 LEU A N 1
ATOM 932 C CA . LEU A 1 118 ? 18.524 -3.021 -6.107 1.00 95.88 118 LEU A CA 1
ATOM 933 C C . LEU A 1 118 ? 19.450 -1.811 -5.974 1.00 95.88 118 LEU A C 1
ATOM 935 O O . LEU A 1 118 ? 19.134 -0.872 -5.240 1.00 95.88 118 LEU A O 1
ATOM 939 N N . SER A 1 119 ? 20.557 -1.826 -6.705 1.00 96.06 119 SER A N 1
ATOM 940 C CA . SER A 1 119 ? 21.510 -0.718 -6.814 1.00 96.06 119 SER A CA 1
ATOM 941 C C . SER A 1 119 ? 21.906 -0.538 -8.271 1.00 96.06 119 SER A C 1
ATOM 943 O O . SER A 1 119 ? 21.989 -1.520 -9.000 1.00 96.06 119 SER A O 1
ATOM 945 N N . GLN A 1 120 ? 22.159 0.691 -8.698 1.00 94.06 120 GLN A N 1
ATOM 946 C CA . GLN A 1 120 ? 22.535 0.985 -10.079 1.00 94.06 120 GLN A CA 1
ATOM 947 C C . GLN A 1 120 ? 23.876 1.726 -10.137 1.00 94.06 120 GLN A C 1
ATOM 949 O O . GLN A 1 120 ? 24.164 2.536 -9.253 1.00 94.06 120 GLN A O 1
ATOM 954 N N . ASP A 1 121 ? 24.683 1.441 -11.154 1.00 95.31 121 ASP A N 1
ATOM 955 C CA . ASP A 1 121 ? 25.915 2.161 -11.493 1.00 95.31 121 ASP A CA 1
ATOM 956 C C . ASP A 1 121 ? 26.073 2.306 -13.026 1.00 95.31 121 ASP A C 1
ATOM 958 O O . ASP A 1 121 ? 25.087 2.212 -13.763 1.00 95.31 121 ASP A O 1
ATOM 962 N N . GLU A 1 122 ? 27.287 2.604 -13.505 1.00 93.94 122 GLU A N 1
ATOM 963 C CA . GLU A 1 122 ? 27.580 2.769 -14.938 1.00 93.94 122 GLU A CA 1
ATOM 964 C C . GLU A 1 122 ? 27.424 1.467 -15.746 1.00 93.94 122 GLU A C 1
ATOM 966 O O . GLU A 1 122 ? 27.062 1.524 -16.923 1.00 93.94 122 GLU A O 1
ATOM 971 N N . ASP A 1 123 ? 27.650 0.302 -15.130 1.00 93.12 123 ASP A N 1
ATOM 972 C CA . ASP A 1 123 ? 27.547 -1.004 -15.789 1.00 93.12 123 ASP A CA 1
ATOM 973 C C . ASP A 1 123 ? 26.087 -1.472 -15.873 1.00 93.12 123 ASP A C 1
ATOM 975 O O . ASP A 1 123 ? 25.690 -2.167 -16.821 1.00 93.12 123 ASP A O 1
ATOM 979 N N . GLY A 1 124 ? 25.255 -1.051 -14.917 1.00 94.62 124 GLY A N 1
ATOM 980 C CA . GLY A 1 124 ? 23.809 -1.207 -14.976 1.00 94.62 124 GLY A CA 1
ATOM 981 C C . GLY A 1 124 ? 23.161 -1.437 -13.620 1.00 94.62 124 GLY A C 1
ATOM 982 O O . GLY A 1 124 ? 23.541 -0.854 -12.611 1.00 94.62 124 GLY A O 1
ATOM 983 N N . LEU A 1 125 ? 22.107 -2.250 -13.610 1.00 95.94 125 LEU A N 1
ATOM 984 C CA . LEU A 1 125 ? 21.349 -2.595 -12.414 1.00 95.94 125 LEU A CA 1
ATOM 985 C C . LEU A 1 125 ? 21.876 -3.894 -11.800 1.00 95.94 125 LEU A C 1
ATOM 987 O O . LEU A 1 125 ? 21.919 -4.936 -12.453 1.00 95.94 125 LEU A O 1
ATOM 991 N N . HIS A 1 126 ? 22.163 -3.851 -10.507 1.00 95.94 126 HIS A N 1
ATOM 992 C CA . HIS A 1 126 ? 22.538 -4.994 -9.689 1.00 95.94 126 HIS A CA 1
ATOM 993 C C . HIS A 1 126 ? 21.387 -5.369 -8.762 1.00 95.94 126 HIS A C 1
ATOM 995 O O . HIS A 1 126 ? 20.884 -4.539 -8.002 1.00 95.94 126 HIS A O 1
ATOM 1001 N N . VAL A 1 127 ? 20.991 -6.639 -8.793 1.00 96.25 127 VAL A N 1
ATOM 1002 C CA . VAL A 1 127 ? 19.957 -7.214 -7.933 1.00 96.25 127 VAL A CA 1
ATOM 1003 C C . VAL A 1 127 ? 20.602 -8.258 -7.033 1.00 96.25 127 VAL A C 1
ATOM 1005 O O . VAL A 1 127 ? 21.154 -9.248 -7.508 1.00 96.25 127 VAL A O 1
ATOM 1008 N N . ARG A 1 128 ? 20.524 -8.062 -5.717 1.00 95.19 128 ARG A N 1
ATOM 1009 C CA . ARG A 1 128 ? 21.030 -9.011 -4.713 1.00 95.19 128 ARG A CA 1
ATOM 1010 C C . ARG A 1 128 ? 19.884 -9.551 -3.877 1.00 95.19 128 ARG A C 1
ATOM 1012 O O . ARG A 1 128 ? 19.171 -8.774 -3.244 1.00 95.19 128 ARG A O 1
ATOM 1019 N N . ALA A 1 129 ? 19.726 -10.870 -3.840 1.00 95.31 129 ALA A N 1
ATOM 1020 C CA . ALA A 1 129 ? 18.747 -11.536 -2.998 1.00 95.31 129 ALA A CA 1
ATOM 1021 C C . ALA A 1 129 ? 19.367 -11.996 -1.682 1.00 95.31 129 ALA A C 1
ATOM 1023 O O . ALA A 1 129 ? 20.369 -12.712 -1.674 1.00 95.31 129 ALA A O 1
ATOM 1024 N N . ARG A 1 130 ? 18.724 -11.657 -0.564 1.00 93.12 130 ARG A N 1
ATOM 1025 C CA . ARG A 1 130 ? 19.076 -12.141 0.770 1.00 93.12 130 ARG A CA 1
ATOM 1026 C C . ARG A 1 130 ? 17.923 -12.878 1.428 1.00 93.12 130 ARG A C 1
ATOM 1028 O O . ARG A 1 130 ? 16.773 -12.451 1.352 1.00 93.12 130 ARG A O 1
ATOM 1035 N N . ALA A 1 131 ? 18.242 -13.951 2.137 1.00 89.44 131 ALA A N 1
ATOM 1036 C CA . ALA A 1 131 ? 17.334 -14.608 3.069 1.00 89.44 131 ALA A CA 1
ATOM 1037 C C . ALA A 1 131 ? 18.079 -14.873 4.377 1.00 89.44 131 ALA A C 1
ATOM 1039 O O . ALA A 1 131 ? 19.244 -15.261 4.361 1.00 89.44 131 ALA A O 1
ATOM 1040 N N . GLU A 1 132 ? 17.416 -14.632 5.510 1.00 83.62 132 GLU A N 1
ATOM 1041 C CA . GLU A 1 132 ? 18.001 -14.852 6.845 1.00 83.62 132 GLU A CA 1
ATOM 1042 C C . GLU A 1 132 ? 19.367 -14.151 7.028 1.00 83.62 132 GLU A C 1
ATOM 1044 O O . GLU A 1 132 ? 20.278 -14.682 7.656 1.00 83.62 132 GLU A O 1
ATOM 1049 N N . GLY A 1 133 ? 19.527 -12.960 6.438 1.00 81.88 133 GLY A N 1
ATOM 1050 C CA . GLY A 1 133 ? 20.750 -12.150 6.519 1.00 81.88 133 GLY A CA 1
ATOM 1051 C C . GLY A 1 133 ? 21.887 -12.564 5.578 1.00 81.88 133 GLY A C 1
ATOM 1052 O O . GLY A 1 133 ? 22.895 -11.867 5.521 1.00 81.88 133 GLY A O 1
ATOM 1053 N N . HIS A 1 134 ? 21.728 -13.641 4.809 1.00 87.50 134 HIS A N 1
ATOM 1054 C CA . HIS A 1 134 ? 22.752 -14.144 3.895 1.00 87.50 134 HIS A CA 1
ATOM 1055 C C . HIS A 1 134 ? 22.351 -13.890 2.448 1.00 87.50 134 HIS A C 1
ATOM 1057 O O . HIS A 1 134 ? 21.178 -14.023 2.100 1.00 87.50 134 HIS A O 1
ATOM 1063 N N . GLU A 1 135 ? 23.319 -13.537 1.603 1.00 92.75 135 GLU A N 1
ATOM 1064 C CA . GLU A 1 135 ? 23.109 -13.494 0.157 1.00 92.75 135 GLU A CA 1
ATOM 1065 C C . GLU A 1 135 ? 22.901 -14.914 -0.373 1.00 92.75 135 GLU A C 1
ATOM 1067 O O . GLU A 1 135 ? 23.667 -15.822 -0.052 1.00 92.75 135 GLU A O 1
ATOM 1072 N N . ILE A 1 136 ? 21.821 -15.106 -1.127 1.00 93.56 136 ILE A N 1
ATOM 1073 C CA . ILE A 1 136 ? 21.414 -16.411 -1.660 1.00 93.56 136 ILE A CA 1
ATOM 1074 C C . ILE A 1 136 ? 21.495 -16.487 -3.183 1.00 93.56 136 ILE A C 1
ATOM 1076 O O . ILE A 1 136 ? 21.484 -17.591 -3.713 1.00 93.56 136 ILE A O 1
ATOM 1080 N N . ALA A 1 137 ? 21.512 -15.339 -3.863 1.00 93.31 137 ALA A N 1
ATOM 1081 C CA . ALA A 1 137 ? 21.638 -15.211 -5.309 1.00 93.31 137 ALA A CA 1
ATOM 1082 C C . ALA A 1 137 ? 21.836 -13.733 -5.670 1.00 93.31 137 ALA A C 1
ATOM 1084 O O . ALA A 1 137 ? 21.404 -12.838 -4.935 1.00 93.31 137 ALA A O 1
ATOM 1085 N N . SER A 1 138 ? 22.430 -13.471 -6.826 1.00 93.81 138 SER A N 1
ATOM 1086 C CA . SER A 1 138 ? 22.526 -12.132 -7.399 1.00 93.81 138 SER A CA 1
ATOM 1087 C C . SER A 1 138 ? 22.429 -12.187 -8.916 1.00 93.81 138 SER A C 1
ATOM 1089 O O . SER A 1 138 ? 22.627 -13.234 -9.536 1.00 93.81 138 SER A O 1
ATOM 1091 N N . ALA A 1 139 ? 22.056 -11.064 -9.518 1.00 93.25 139 ALA A N 1
ATOM 1092 C CA . ALA A 1 139 ? 21.949 -10.941 -10.956 1.00 93.25 139 ALA A CA 1
ATOM 1093 C C . ALA A 1 139 ? 22.186 -9.491 -11.388 1.00 93.25 139 ALA A C 1
ATOM 1095 O O . ALA A 1 139 ? 21.834 -8.557 -10.671 1.00 93.25 139 ALA A O 1
ATOM 1096 N N . ASN A 1 140 ? 22.769 -9.315 -12.572 1.00 93.81 140 ASN A N 1
ATOM 1097 C CA . ASN A 1 140 ? 23.075 -8.004 -13.141 1.00 93.81 140 ASN A CA 1
ATOM 1098 C C . ASN A 1 140 ? 22.310 -7.823 -14.452 1.00 93.81 140 ASN A C 1
ATOM 1100 O O . ASN A 1 140 ? 22.176 -8.777 -15.222 1.00 93.81 140 ASN A O 1
ATOM 1104 N N . VAL A 1 141 ? 21.816 -6.617 -14.696 1.00 93.88 141 VAL A N 1
ATOM 1105 C CA . VAL A 1 141 ? 21.156 -6.199 -15.936 1.00 93.88 141 VAL A CA 1
ATOM 1106 C C . VAL A 1 141 ? 21.954 -5.029 -16.481 1.00 93.88 141 VAL A C 1
ATOM 1108 O O . VAL A 1 141 ? 22.206 -4.076 -15.748 1.00 93.88 141 VAL A O 1
ATOM 1111 N N . SER A 1 142 ? 22.368 -5.090 -17.744 1.00 95.38 142 SER A N 1
ATOM 1112 C CA . SER A 1 142 ? 23.215 -4.038 -18.313 1.00 95.38 142 SER A CA 1
ATOM 1113 C C . SER A 1 142 ? 22.490 -2.689 -18.375 1.00 95.38 142 SER A C 1
ATOM 1115 O O . SER A 1 142 ? 21.267 -2.638 -18.537 1.00 95.38 142 SER A O 1
ATOM 1117 N N . ALA A 1 143 ? 23.236 -1.583 -18.312 1.00 94.06 143 ALA A N 1
ATOM 1118 C CA . ALA A 1 143 ? 22.670 -0.236 -18.434 1.00 94.06 143 ALA A CA 1
ATOM 1119 C C . ALA A 1 143 ? 21.808 -0.076 -19.704 1.00 94.06 143 ALA A C 1
ATOM 1121 O O . ALA A 1 143 ? 20.703 0.464 -19.644 1.00 94.06 143 ALA A O 1
ATOM 1122 N N . ALA A 1 144 ? 22.253 -0.645 -20.831 1.00 94.19 144 ALA A N 1
ATOM 1123 C CA . ALA A 1 144 ? 21.514 -0.636 -22.094 1.00 94.19 144 ALA A CA 1
ATOM 1124 C C . ALA A 1 144 ? 20.175 -1.399 -22.021 1.00 94.19 144 ALA A C 1
ATOM 1126 O O . ALA A 1 144 ? 19.190 -1.003 -22.646 1.00 94.19 144 ALA A O 1
ATOM 1127 N N . GLU A 1 145 ? 20.107 -2.497 -21.264 1.00 92.75 145 GLU A N 1
ATOM 1128 C CA . GLU A 1 145 ? 18.862 -3.244 -21.057 1.00 92.75 145 GLU A CA 1
ATOM 1129 C C . GLU A 1 145 ? 17.890 -2.501 -20.139 1.00 92.75 145 GLU A C 1
ATOM 1131 O O . GLU A 1 145 ? 16.683 -2.530 -20.395 1.00 92.75 145 GLU A O 1
ATOM 1136 N N . VAL A 1 146 ? 18.399 -1.816 -19.109 1.00 91.12 146 VAL A N 1
ATOM 1137 C CA . VAL A 1 146 ? 17.595 -0.952 -18.230 1.00 91.12 146 VAL A CA 1
ATOM 1138 C C . VAL A 1 146 ? 17.023 0.223 -19.023 1.00 91.12 146 VAL A C 1
ATOM 1140 O O . VAL A 1 146 ? 15.819 0.466 -18.974 1.00 91.12 146 VAL A O 1
ATOM 1143 N N . GLU A 1 147 ? 17.844 0.904 -19.821 1.00 92.06 147 GLU A N 1
ATOM 1144 C CA . GLU A 1 147 ? 17.393 1.990 -20.698 1.00 92.06 147 GLU A CA 1
ATOM 1145 C C . GLU A 1 147 ? 16.332 1.492 -21.692 1.00 92.06 147 GLU A C 1
ATOM 1147 O O . GLU A 1 147 ? 15.260 2.083 -21.829 1.00 92.06 147 GLU A O 1
ATOM 1152 N N . ALA A 1 148 ? 16.567 0.341 -22.329 1.00 92.06 148 ALA A N 1
ATOM 1153 C CA . ALA A 1 148 ? 15.604 -0.255 -23.247 1.00 92.06 148 ALA A CA 1
ATOM 1154 C C . ALA A 1 148 ? 14.287 -0.649 -22.556 1.00 92.06 148 ALA A C 1
ATOM 1156 O O . ALA A 1 148 ? 13.221 -0.480 -23.152 1.00 92.06 148 ALA A O 1
ATOM 1157 N N . LEU A 1 149 ? 14.335 -1.171 -21.325 1.00 90.38 149 LEU A N 1
ATOM 1158 C CA . LEU A 1 149 ? 13.146 -1.430 -20.509 1.00 90.38 149 LEU A CA 1
ATOM 1159 C C . LEU A 1 149 ? 12.366 -0.130 -20.286 1.00 90.38 149 LEU A C 1
ATOM 1161 O O . LEU A 1 149 ? 11.160 -0.095 -20.537 1.00 90.38 149 LEU A O 1
ATOM 1165 N N . MET A 1 150 ? 13.049 0.929 -19.853 1.00 90.38 150 MET A N 1
ATOM 1166 C CA . MET A 1 150 ? 12.424 2.209 -19.532 1.00 90.38 150 MET A CA 1
ATOM 1167 C C . MET A 1 150 ? 11.779 2.853 -20.762 1.00 90.38 150 MET A C 1
ATOM 1169 O O . MET A 1 150 ? 10.583 3.150 -20.752 1.00 90.38 150 MET A O 1
ATOM 1173 N N . GLU A 1 151 ? 12.537 3.005 -21.845 1.00 90.88 151 GLU A N 1
ATOM 1174 C CA . GLU A 1 151 ? 12.097 3.734 -23.037 1.00 90.88 151 GLU A CA 1
ATOM 1175 C C . GLU A 1 151 ? 11.111 2.942 -23.899 1.00 90.88 151 GLU A C 1
ATOM 1177 O O . GLU A 1 151 ? 10.137 3.493 -24.410 1.00 90.88 151 GLU A O 1
ATOM 1182 N N . ARG A 1 152 ? 11.341 1.636 -24.079 1.00 90.19 152 ARG A N 1
ATOM 1183 C CA . ARG A 1 152 ? 10.611 0.837 -25.082 1.00 90.19 152 ARG A CA 1
ATOM 1184 C C . ARG A 1 152 ? 9.455 0.037 -24.500 1.00 90.19 152 ARG A C 1
ATOM 1186 O O . ARG A 1 152 ? 8.653 -0.491 -25.268 1.00 90.19 152 ARG A O 1
ATOM 1193 N N . VAL A 1 153 ? 9.390 -0.111 -23.177 1.00 89.69 153 VAL A N 1
ATOM 1194 C CA . VAL A 1 153 ? 8.377 -0.941 -22.511 1.00 89.69 153 VAL A CA 1
ATOM 1195 C C . VAL A 1 153 ? 7.622 -0.140 -21.467 1.00 89.69 153 VAL A C 1
ATOM 1197 O O . VAL A 1 153 ? 6.408 -0.003 -21.572 1.00 89.69 153 VAL A O 1
ATOM 1200 N N . VAL A 1 154 ? 8.328 0.396 -20.474 1.00 87.44 154 VAL A N 1
ATOM 1201 C CA . VAL A 1 154 ? 7.706 1.062 -19.329 1.00 87.44 154 VAL A CA 1
ATOM 1202 C C . VAL A 1 154 ? 6.987 2.327 -19.777 1.00 87.44 154 VAL A C 1
ATOM 1204 O O . VAL A 1 154 ? 5.779 2.400 -19.597 1.00 87.44 154 VAL A O 1
ATOM 1207 N N . ARG A 1 155 ? 7.676 3.286 -20.408 1.00 87.19 155 ARG A N 1
ATOM 1208 C CA . ARG A 1 155 ? 7.062 4.549 -20.855 1.00 87.19 155 ARG A CA 1
ATOM 1209 C C . ARG A 1 155 ? 5.784 4.363 -21.691 1.00 87.19 155 ARG A C 1
ATOM 1211 O O . ARG A 1 155 ? 4.766 4.933 -21.304 1.00 87.19 155 ARG A O 1
ATOM 1218 N N . PRO A 1 156 ? 5.773 3.572 -22.784 1.00 86.38 156 PRO A N 1
ATOM 1219 C CA . PRO A 1 156 ? 4.572 3.432 -23.606 1.00 86.38 156 PRO A CA 1
ATOM 1220 C C . PRO A 1 156 ? 3.440 2.696 -22.880 1.00 86.38 156 PRO A C 1
ATOM 1222 O O . PRO A 1 156 ? 2.291 3.124 -22.948 1.00 86.38 156 PRO A O 1
ATOM 1225 N N . VAL A 1 157 ? 3.744 1.611 -22.156 1.00 84.44 157 VAL A N 1
ATOM 1226 C CA . VAL A 1 157 ? 2.697 0.827 -21.483 1.00 84.44 157 VAL A CA 1
ATOM 1227 C C . VAL A 1 157 ? 2.150 1.561 -20.260 1.00 84.44 157 VAL A C 1
ATOM 1229 O O . VAL A 1 157 ? 0.960 1.443 -19.980 1.00 84.44 157 VAL A O 1
ATOM 1232 N N . LEU A 1 158 ? 2.978 2.335 -19.550 1.00 81.31 158 LEU A N 1
ATOM 1233 C CA . LEU A 1 158 ? 2.514 3.195 -18.463 1.00 81.31 158 LEU A CA 1
ATOM 1234 C C . LEU A 1 158 ? 1.567 4.271 -18.978 1.00 81.31 158 LEU A C 1
ATOM 1236 O O . LEU A 1 158 ? 0.511 4.424 -18.384 1.00 81.31 158 LEU A O 1
ATOM 1240 N N . ALA A 1 159 ? 1.878 4.943 -20.090 1.00 82.62 159 ALA A N 1
ATOM 1241 C CA . ALA A 1 159 ? 0.966 5.925 -20.680 1.00 82.62 159 ALA A CA 1
ATOM 1242 C C . ALA A 1 159 ? -0.400 5.299 -21.026 1.00 82.62 159 ALA A C 1
ATOM 1244 O O . ALA A 1 159 ? -1.450 5.826 -20.665 1.00 82.62 159 ALA A O 1
ATOM 1245 N N . ASP A 1 160 ? -0.406 4.114 -21.644 1.00 83.19 160 ASP A N 1
ATOM 1246 C CA . ASP A 1 160 ? -1.655 3.405 -21.937 1.00 83.19 160 ASP A CA 1
ATOM 1247 C C . ASP A 1 160 ? -2.374 2.904 -20.671 1.00 83.19 160 ASP A C 1
ATOM 1249 O O . ASP A 1 160 ? -3.602 2.813 -20.654 1.00 83.19 160 ASP A O 1
ATOM 1253 N N . LEU A 1 161 ? -1.645 2.535 -19.616 1.00 79.31 161 LEU A N 1
ATOM 1254 C CA . LEU A 1 161 ? -2.225 2.113 -18.340 1.00 79.31 161 LEU A CA 1
ATOM 1255 C C . LEU A 1 161 ? -2.866 3.298 -17.611 1.00 79.31 161 LEU A C 1
ATOM 1257 O O . LEU A 1 161 ? -3.976 3.172 -17.101 1.00 79.31 161 LEU A O 1
ATOM 1261 N N . GLU A 1 162 ? -2.185 4.437 -17.621 1.00 75.62 162 GLU A N 1
ATOM 1262 C CA . GLU A 1 162 ? -2.614 5.717 -17.068 1.00 75.62 162 GLU A CA 1
ATOM 1263 C C . GLU A 1 162 ? -3.884 6.249 -17.747 1.00 75.62 162 GLU A C 1
ATOM 1265 O O . GLU A 1 162 ? -4.765 6.789 -17.081 1.00 75.62 162 GLU A O 1
ATOM 1270 N N . GLU A 1 163 ? -4.031 6.018 -19.051 1.00 74.62 163 GLU A N 1
ATOM 1271 C CA . GLU A 1 163 ? -5.237 6.358 -19.813 1.00 74.62 163 GLU A CA 1
ATOM 1272 C C . GLU A 1 163 ? -6.314 5.254 -19.785 1.00 74.62 163 GLU A C 1
ATOM 1274 O O . GLU A 1 163 ? -7.346 5.366 -20.449 1.00 74.62 163 GLU A O 1
ATOM 1279 N N . GLY A 1 164 ? -6.084 4.151 -19.061 1.00 73.75 164 GLY A N 1
ATOM 1280 C CA . GLY A 1 164 ? -7.003 3.008 -19.002 1.00 73.75 164 GLY A CA 1
ATOM 1281 C C . GLY A 1 164 ? -7.137 2.230 -20.322 1.00 73.75 164 GLY A C 1
ATOM 1282 O O . GLY A 1 164 ? -8.017 1.380 -20.457 1.00 73.75 164 GLY A O 1
ATOM 1283 N N . ARG A 1 165 ? -6.261 2.482 -21.302 1.00 78.44 165 ARG A N 1
ATOM 1284 C CA . ARG A 1 165 ? -6.285 1.916 -22.664 1.00 78.44 165 ARG A CA 1
ATOM 1285 C C . ARG A 1 165 ? -5.412 0.677 -22.855 1.00 78.44 165 ARG A C 1
ATOM 1287 O O . ARG A 1 165 ? -5.482 0.064 -23.919 1.00 78.44 165 ARG A O 1
ATOM 1294 N N . VAL A 1 166 ? -4.598 0.287 -21.867 1.00 82.25 166 VAL A N 1
ATOM 1295 C CA . VAL A 1 166 ? -3.683 -0.862 -22.017 1.00 82.25 166 VAL A CA 1
ATOM 1296 C C . VAL A 1 166 ? -4.461 -2.144 -22.371 1.00 82.25 166 VAL A C 1
ATOM 1298 O O . VAL A 1 166 ? -5.663 -2.239 -22.132 1.00 82.25 166 VAL A O 1
ATOM 1301 N N . SER A 1 167 ? -3.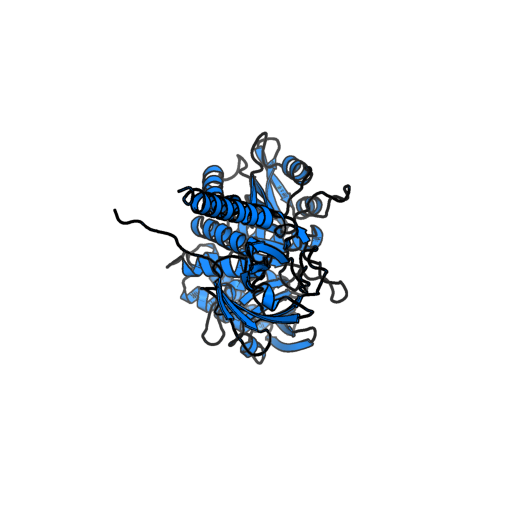845 -3.140 -23.004 1.00 84.94 167 SER A N 1
ATOM 1302 C CA . SER A 1 167 ? -4.459 -4.460 -23.245 1.00 84.94 167 SER A CA 1
ATOM 1303 C C . SER A 1 167 ? -3.960 -5.482 -22.216 1.00 84.94 167 SER A C 1
ATOM 1305 O O . SER A 1 167 ? -2.965 -5.245 -21.532 1.00 84.94 167 SER A O 1
ATOM 1307 N N . GLU A 1 168 ? -4.636 -6.626 -22.060 1.00 83.75 168 GLU A N 1
ATOM 1308 C CA . GLU A 1 168 ? -4.110 -7.693 -21.189 1.00 83.75 168 GLU A CA 1
ATOM 1309 C C . GLU A 1 168 ? -2.748 -8.204 -21.689 1.00 83.75 168 GLU A C 1
ATOM 1311 O O . GLU A 1 168 ? -1.837 -8.413 -20.888 1.00 83.75 168 GLU A O 1
ATOM 1316 N N . ASP A 1 169 ? -2.573 -8.330 -23.006 1.00 87.81 169 ASP A N 1
ATOM 1317 C CA . ASP A 1 169 ? -1.306 -8.745 -23.614 1.00 87.81 169 ASP A CA 1
ATOM 1318 C C . ASP A 1 169 ? -0.187 -7.732 -23.369 1.00 87.81 169 ASP A C 1
ATOM 1320 O O . ASP A 1 169 ? 0.932 -8.128 -23.036 1.00 87.81 169 ASP A O 1
ATOM 1324 N N . ALA A 1 170 ? -0.485 -6.433 -23.470 1.00 89.25 170 ALA A N 1
ATOM 1325 C CA . ALA A 1 170 ? 0.466 -5.371 -23.158 1.00 89.25 170 ALA A CA 1
ATOM 1326 C C . ALA A 1 170 ? 0.839 -5.373 -21.668 1.00 89.25 170 ALA A C 1
ATOM 1328 O O . ALA A 1 170 ? 2.017 -5.260 -21.332 1.00 89.25 170 ALA A O 1
ATOM 1329 N N . LEU A 1 171 ? -0.129 -5.604 -20.773 1.00 89.31 171 LEU A N 1
ATOM 1330 C CA . LEU A 1 171 ? 0.135 -5.719 -19.338 1.00 89.31 171 LEU A CA 1
ATOM 1331 C C . LEU A 1 171 ? 0.981 -6.957 -19.006 1.00 89.31 171 LEU A C 1
ATOM 1333 O O . LEU A 1 171 ? 1.920 -6.871 -18.220 1.00 89.31 171 LEU A O 1
ATOM 1337 N N . ARG A 1 172 ? 0.704 -8.108 -19.634 1.00 91.88 172 ARG A N 1
ATOM 1338 C CA . ARG A 1 172 ? 1.534 -9.321 -19.511 1.00 91.88 172 ARG A CA 1
ATOM 1339 C C . ARG A 1 172 ? 2.918 -9.127 -20.124 1.00 91.88 172 ARG A C 1
ATOM 1341 O O . ARG A 1 172 ? 3.880 -9.731 -19.657 1.00 91.88 172 ARG A O 1
ATOM 1348 N N . TYR A 1 173 ? 3.044 -8.333 -21.185 1.00 92.69 173 TYR A N 1
ATOM 1349 C CA . TYR A 1 173 ? 4.334 -7.987 -21.775 1.00 92.69 173 TYR A CA 1
ATOM 1350 C C . TYR A 1 173 ? 5.159 -7.110 -20.827 1.00 92.69 173 TYR A C 1
ATOM 1352 O O . TYR A 1 173 ? 6.272 -7.505 -20.486 1.00 92.69 173 TYR A O 1
ATOM 1360 N N . LEU A 1 174 ? 4.591 -6.011 -20.316 1.00 93.31 174 LEU A N 1
ATOM 1361 C CA . LEU A 1 174 ? 5.210 -5.198 -19.264 1.00 93.31 174 LEU A CA 1
ATOM 1362 C C . LEU A 1 174 ? 5.605 -6.067 -18.069 1.00 93.31 174 LEU A C 1
ATOM 1364 O O . LEU A 1 174 ? 6.750 -6.039 -17.631 1.00 93.31 174 LEU A O 1
ATOM 1368 N N . GLY A 1 175 ? 4.676 -6.894 -17.592 1.00 94.50 175 GLY A N 1
ATOM 1369 C CA . GLY A 1 175 ? 4.898 -7.774 -16.457 1.00 94.50 175 GLY A CA 1
ATOM 1370 C C . GLY A 1 175 ? 6.052 -8.749 -16.659 1.00 94.50 175 GLY A C 1
ATOM 1371 O O . GLY A 1 175 ? 6.853 -8.926 -15.744 1.00 94.50 175 GLY A O 1
ATOM 1372 N N . ARG A 1 176 ? 6.183 -9.355 -17.845 1.00 94.88 176 ARG A N 1
ATOM 1373 C CA . ARG A 1 176 ? 7.326 -10.226 -18.165 1.00 94.88 176 ARG A CA 1
ATOM 1374 C C . ARG A 1 176 ? 8.639 -9.466 -18.121 1.00 94.88 176 ARG A C 1
ATOM 1376 O O . ARG A 1 176 ? 9.582 -9.946 -17.511 1.00 94.88 176 ARG A O 1
ATOM 1383 N N . ARG A 1 177 ? 8.676 -8.263 -18.693 1.00 95.25 177 ARG A N 1
ATOM 1384 C CA . ARG A 1 177 ? 9.888 -7.440 -18.708 1.00 95.25 177 ARG A CA 1
ATOM 1385 C C . ARG A 1 177 ? 10.292 -6.992 -17.304 1.00 95.25 177 ARG A C 1
ATOM 1387 O O . ARG A 1 177 ? 11.456 -7.128 -16.965 1.00 95.25 177 ARG A O 1
ATOM 1394 N N . LEU A 1 178 ? 9.339 -6.573 -16.467 1.00 95.06 178 LEU A N 1
ATOM 1395 C CA . LEU A 1 178 ? 9.589 -6.281 -15.047 1.00 95.06 178 LEU A CA 1
ATOM 1396 C C . LEU A 1 178 ? 10.064 -7.524 -14.281 1.00 95.06 178 LEU A C 1
ATOM 1398 O O . LEU A 1 178 ? 10.964 -7.442 -13.452 1.00 95.06 178 LEU A O 1
ATOM 1402 N N . PHE A 1 179 ? 9.465 -8.684 -14.552 1.00 94.88 179 PHE A N 1
ATOM 1403 C CA . PHE A 1 179 ? 9.874 -9.937 -13.927 1.00 94.88 179 PHE A CA 1
ATOM 1404 C C . PHE A 1 179 ? 11.311 -10.304 -14.302 1.00 94.88 179 PHE A C 1
ATOM 1406 O O . PHE A 1 179 ? 12.103 -10.582 -13.412 1.00 94.88 179 PHE A O 1
ATOM 1413 N N . GLU A 1 180 ? 11.658 -10.258 -15.587 1.00 92.94 180 GLU A N 1
ATOM 1414 C CA . GLU A 1 180 ? 12.998 -10.567 -16.101 1.00 92.94 180 GLU A CA 1
ATOM 1415 C C . GLU A 1 180 ? 14.072 -9.613 -15.564 1.00 92.94 180 GLU A C 1
ATOM 1417 O O . GLU A 1 180 ? 15.221 -10.014 -15.442 1.00 92.94 180 GLU A O 1
ATOM 1422 N N . THR A 1 181 ? 13.709 -8.381 -15.193 1.00 92.44 181 THR A N 1
ATOM 1423 C CA . THR A 1 181 ? 14.627 -7.436 -14.537 1.00 92.44 181 THR A CA 1
ATOM 1424 C C . THR A 1 181 ? 14.951 -7.816 -13.089 1.00 92.44 181 THR A C 1
ATOM 1426 O O . THR A 1 181 ? 16.050 -7.533 -12.624 1.00 92.44 181 THR A O 1
ATOM 1429 N N . LEU A 1 182 ? 14.014 -8.438 -12.362 1.00 90.88 182 LEU A N 1
ATOM 1430 C CA . LEU A 1 182 ? 14.222 -8.863 -10.967 1.00 90.88 182 LEU A CA 1
ATOM 1431 C C . LEU A 1 182 ? 14.680 -10.318 -10.834 1.00 90.88 182 LEU A C 1
ATOM 1433 O O . LEU A 1 182 ? 15.356 -10.668 -9.871 1.00 90.88 182 LEU A O 1
ATOM 1437 N N . PHE A 1 183 ? 14.226 -11.182 -11.738 1.00 90.38 183 PHE A N 1
ATOM 1438 C CA . PHE A 1 183 ? 14.253 -12.632 -11.600 1.00 90.38 183 PHE A CA 1
ATOM 1439 C C . PHE A 1 183 ? 14.806 -13.284 -12.869 1.00 90.38 183 PHE A C 1
ATOM 1441 O O . PHE A 1 183 ? 14.081 -13.910 -13.645 1.00 90.38 183 PHE A O 1
ATOM 1448 N N . HIS A 1 184 ? 16.119 -13.173 -13.052 1.00 84.50 184 HIS A N 1
ATOM 1449 C CA . HIS A 1 184 ? 16.888 -13.884 -14.073 1.00 84.50 184 HIS A CA 1
ATOM 1450 C C . HIS A 1 184 ? 18.059 -14.655 -13.458 1.00 84.50 184 HIS A C 1
ATOM 1452 O O . HIS A 1 184 ? 18.411 -14.473 -12.292 1.00 84.50 184 HIS A O 1
ATOM 1458 N N . GLY A 1 185 ? 18.636 -15.578 -14.233 1.00 85.00 185 GLY A N 1
ATOM 1459 C CA . GLY A 1 185 ? 19.674 -16.480 -13.731 1.00 85.00 185 GLY A CA 1
ATOM 1460 C C . GLY A 1 185 ? 19.190 -17.273 -12.512 1.00 85.00 185 GLY A C 1
ATOM 1461 O O . GLY A 1 185 ? 18.089 -17.824 -12.525 1.00 85.00 185 GLY A O 1
ATOM 1462 N N . GLU A 1 186 ? 19.991 -17.287 -11.446 1.00 85.19 186 GLU A N 1
ATOM 1463 C CA . GLU A 1 186 ? 19.688 -17.991 -10.190 1.00 85.19 186 GLU A CA 1
ATOM 1464 C C . GLU A 1 186 ? 18.457 -17.427 -9.454 1.00 85.19 186 GLU A C 1
ATOM 1466 O O . GLU A 1 186 ? 17.796 -18.145 -8.700 1.00 85.19 186 GLU A O 1
ATOM 1471 N N . LEU A 1 187 ? 18.096 -16.157 -9.691 1.00 87.06 187 LEU A N 1
ATOM 1472 C CA . LEU A 1 187 ? 16.931 -15.529 -9.059 1.00 87.06 187 LEU A CA 1
ATOM 1473 C C . LEU A 1 187 ? 15.604 -16.076 -9.599 1.00 87.06 187 LEU A C 1
ATOM 1475 O O . LEU A 1 187 ? 14.609 -16.082 -8.871 1.00 87.06 187 LEU A O 1
ATOM 1479 N N . ALA A 1 188 ? 15.573 -16.566 -10.843 1.00 86.00 188 ALA A N 1
ATOM 1480 C CA . ALA A 1 188 ? 14.352 -17.073 -11.471 1.00 86.00 188 ALA A CA 1
ATOM 1481 C C . ALA A 1 188 ? 13.742 -18.259 -10.700 1.00 86.00 188 ALA A C 1
ATOM 1483 O O . ALA A 1 188 ? 12.521 -18.343 -10.557 1.00 86.00 188 ALA A O 1
ATOM 1484 N N . ASP A 1 189 ? 14.584 -19.125 -10.132 1.00 86.19 189 ASP A N 1
ATOM 1485 C CA . ASP A 1 189 ? 14.150 -20.313 -9.39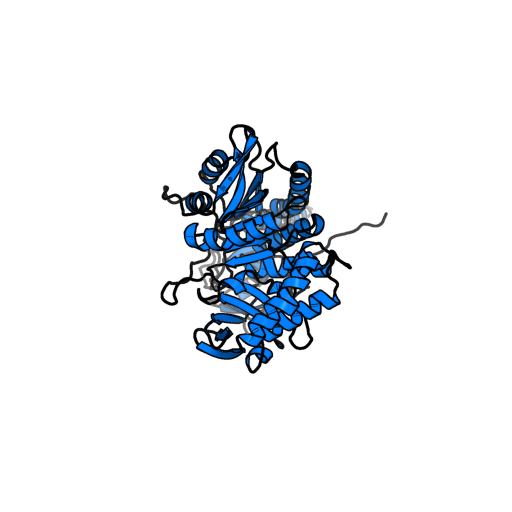1 1.00 86.19 189 ASP A CA 1
ATOM 1486 C C . ASP A 1 189 ? 13.578 -19.978 -8.000 1.00 86.19 189 ASP A C 1
ATOM 1488 O O . ASP A 1 189 ? 12.904 -20.807 -7.379 1.00 86.19 189 ASP A O 1
ATOM 1492 N N . LEU A 1 190 ? 13.803 -18.760 -7.484 1.00 86.38 190 LEU A N 1
ATOM 1493 C CA . LEU A 1 190 ? 13.318 -18.366 -6.158 1.00 86.38 190 LEU A CA 1
ATOM 1494 C C . LEU A 1 190 ? 11.790 -18.365 -6.089 1.00 86.38 190 LEU A C 1
ATOM 1496 O O . LEU A 1 190 ? 11.222 -18.808 -5.088 1.00 86.38 190 LEU A O 1
ATOM 1500 N N . VAL A 1 191 ? 11.129 -17.881 -7.143 1.00 85.44 191 VAL A N 1
ATOM 1501 C CA . VAL A 1 191 ? 9.674 -17.650 -7.183 1.00 85.44 191 VAL A CA 1
ATOM 1502 C C . VAL A 1 191 ? 8.849 -18.899 -7.521 1.00 85.44 191 VAL A C 1
ATOM 1504 O O . VAL A 1 191 ? 7.609 -18.839 -7.512 1.00 85.44 191 VAL A O 1
ATOM 1507 N N . ASP A 1 192 ? 9.511 -20.025 -7.790 1.00 84.12 192 ASP A N 1
ATOM 1508 C CA . ASP A 1 192 ? 8.890 -21.279 -8.206 1.00 84.12 192 ASP A CA 1
ATOM 1509 C C . ASP A 1 192 ? 8.544 -22.168 -7.004 1.00 84.12 192 ASP A C 1
ATOM 1511 O O . ASP A 1 192 ? 9.364 -22.463 -6.138 1.00 84.12 192 ASP A O 1
ATOM 1515 N N . GLY A 1 193 ? 7.277 -22.593 -6.921 1.00 70.88 193 GLY A N 1
ATOM 1516 C CA . GLY A 1 193 ? 6.800 -23.544 -5.906 1.00 70.88 193 GLY A CA 1
ATOM 1517 C C . GLY A 1 193 ? 6.782 -23.050 -4.449 1.00 70.88 193 GLY A C 1
ATOM 1518 O O . GLY A 1 193 ? 6.392 -23.816 -3.569 1.00 70.88 193 GLY A O 1
ATOM 1519 N N . ARG A 1 194 ? 7.160 -21.794 -4.172 1.00 76.94 194 ARG A N 1
ATOM 1520 C CA . ARG A 1 194 ? 7.277 -21.238 -2.810 1.00 76.94 194 ARG A CA 1
ATOM 1521 C C . ARG A 1 194 ? 6.267 -20.122 -2.534 1.00 76.94 194 ARG A C 1
ATOM 1523 O O . ARG A 1 194 ? 5.853 -19.399 -3.438 1.00 76.94 194 ARG A O 1
ATOM 1530 N N . THR A 1 195 ? 5.908 -19.974 -1.259 1.00 86.75 195 THR A N 1
ATOM 1531 C CA . THR A 1 195 ? 5.167 -18.818 -0.739 1.00 86.75 195 THR A CA 1
ATOM 1532 C C . THR A 1 195 ? 6.175 -17.813 -0.189 1.00 86.75 195 THR A C 1
ATOM 1534 O O . THR A 1 195 ? 6.876 -18.120 0.776 1.00 86.75 195 THR A O 1
ATOM 1537 N N . LEU A 1 196 ? 6.296 -16.645 -0.819 1.00 89.81 196 LEU A N 1
ATOM 1538 C CA . LEU A 1 196 ? 7.367 -15.679 -0.564 1.00 89.81 196 LEU A CA 1
ATOM 1539 C C . LEU A 1 196 ? 6.841 -14.324 -0.113 1.00 89.81 196 LEU A C 1
ATOM 1541 O O . LEU A 1 196 ? 5.837 -13.840 -0.631 1.00 89.81 196 LEU A O 1
ATOM 1545 N N . ARG A 1 197 ? 7.593 -13.673 0.766 1.00 92.12 197 ARG A N 1
ATOM 1546 C CA . ARG A 1 197 ? 7.526 -12.232 0.954 1.00 92.12 197 ARG A CA 1
ATOM 1547 C C . ARG A 1 197 ? 8.724 -11.656 0.227 1.00 92.12 197 ARG A C 1
ATOM 1549 O O . ARG A 1 197 ? 9.859 -11.931 0.599 1.00 92.12 197 ARG A O 1
ATOM 1556 N N . LEU A 1 198 ? 8.446 -10.897 -0.820 1.00 94.31 198 LEU A N 1
ATOM 1557 C CA . LEU A 1 198 ? 9.443 -10.224 -1.634 1.00 94.31 198 LEU A CA 1
ATOM 1558 C C . LEU A 1 198 ? 9.540 -8.778 -1.160 1.00 94.31 198 LEU A C 1
ATOM 1560 O O . LEU A 1 198 ? 8.647 -7.970 -1.424 1.00 94.31 198 LEU A O 1
ATOM 1564 N N . ARG A 1 199 ? 10.609 -8.475 -0.429 1.00 94.62 199 ARG A N 1
ATOM 1565 C CA . ARG A 1 199 ? 10.916 -7.137 0.080 1.00 94.62 199 ARG A CA 1
ATOM 1566 C C . ARG A 1 199 ? 11.838 -6.439 -0.902 1.00 94.62 199 ARG A C 1
ATOM 1568 O O . ARG A 1 199 ? 13.011 -6.784 -0.981 1.00 94.62 199 ARG A O 1
ATOM 1575 N N . LEU A 1 200 ? 11.302 -5.495 -1.666 1.00 95.75 200 LEU A N 1
ATOM 1576 C CA . LEU A 1 200 ? 12.088 -4.710 -2.610 1.00 95.75 200 LEU A CA 1
ATOM 1577 C C . LEU A 1 200 ? 12.706 -3.518 -1.885 1.00 95.75 200 LEU A C 1
ATOM 1579 O O . LEU A 1 200 ? 11.981 -2.637 -1.415 1.00 95.75 200 LEU A O 1
ATOM 1583 N N . ARG A 1 201 ? 14.032 -3.491 -1.821 1.00 94.19 201 ARG A N 1
ATOM 1584 C CA . ARG A 1 201 ? 14.825 -2.395 -1.276 1.00 94.19 201 ARG A CA 1
ATOM 1585 C C . ARG A 1 201 ? 15.593 -1.733 -2.410 1.00 94.19 201 ARG A C 1
ATOM 1587 O O . ARG A 1 201 ? 16.280 -2.411 -3.164 1.00 94.19 201 ARG A O 1
ATOM 1594 N N . PHE A 1 202 ? 15.496 -0.417 -2.503 1.00 93.69 202 PHE A N 1
ATOM 1595 C CA . PHE A 1 202 ? 16.176 0.372 -3.525 1.00 93.69 202 PHE A CA 1
ATOM 1596 C C . PHE A 1 202 ? 17.225 1.231 -2.830 1.00 93.69 202 PHE A C 1
ATOM 1598 O O . PHE A 1 202 ? 16.904 1.954 -1.886 1.00 93.69 202 PHE A O 1
ATOM 1605 N N . GLU A 1 203 ? 18.479 1.103 -3.246 1.00 93.44 203 GLU A N 1
ATOM 1606 C CA . GLU A 1 203 ? 19.529 2.039 -2.853 1.00 93.44 203 GLU A CA 1
ATOM 1607 C C . GLU A 1 203 ? 19.306 3.388 -3.556 1.00 93.44 203 GLU A C 1
ATOM 1609 O O . GLU A 1 203 ? 18.579 3.466 -4.549 1.00 93.44 203 GLU A O 1
ATOM 1614 N N . GLU A 1 204 ? 19.926 4.461 -3.054 1.00 90.25 204 GLU A N 1
ATOM 1615 C CA . GLU A 1 204 ? 19.740 5.813 -3.609 1.00 90.25 204 GLU A CA 1
ATOM 1616 C C . GLU A 1 204 ? 20.058 5.865 -5.111 1.00 90.25 204 GLU A C 1
ATOM 1618 O O . GLU A 1 204 ? 19.359 6.533 -5.872 1.00 90.25 204 GLU A O 1
ATOM 1623 N N . SER A 1 205 ? 21.054 5.095 -5.564 1.00 93.31 205 SER A N 1
ATOM 1624 C CA . SER A 1 205 ? 21.422 5.033 -6.979 1.00 93.31 205 SER A CA 1
ATOM 1625 C C . SER A 1 205 ? 20.348 4.410 -7.877 1.00 93.31 205 SER A C 1
ATOM 1627 O O . SER A 1 205 ? 20.329 4.685 -9.069 1.00 93.31 205 SER A O 1
ATOM 1629 N N . ALA A 1 206 ? 19.416 3.631 -7.317 1.00 92.44 206 ALA A N 1
ATOM 1630 C CA . ALA A 1 206 ? 18.316 2.983 -8.032 1.00 92.44 206 ALA A CA 1
ATOM 1631 C C . ALA A 1 206 ? 16.941 3.612 -7.723 1.00 92.44 206 ALA A C 1
ATOM 1633 O O . ALA A 1 206 ? 15.901 2.992 -7.965 1.00 92.44 206 ALA A O 1
ATOM 1634 N N . ARG A 1 207 ? 16.899 4.836 -7.173 1.00 87.50 207 ARG A N 1
ATOM 1635 C CA . ARG A 1 207 ? 15.654 5.489 -6.721 1.00 87.50 207 ARG A CA 1
ATOM 1636 C C . ARG A 1 207 ? 14.586 5.634 -7.811 1.00 87.50 207 ARG A C 1
ATOM 1638 O O . ARG A 1 207 ? 13.398 5.539 -7.519 1.00 87.50 207 ARG A O 1
ATOM 1645 N N . GLU A 1 208 ? 14.990 5.812 -9.068 1.00 85.06 208 GLU A N 1
ATOM 1646 C CA . GLU A 1 208 ? 14.069 5.959 -10.207 1.00 85.06 208 GLU A CA 1
ATOM 1647 C C . GLU A 1 208 ? 13.247 4.687 -10.450 1.00 85.06 208 GLU A C 1
ATOM 1649 O O . GLU A 1 208 ? 12.105 4.742 -10.904 1.00 85.06 208 GLU A O 1
ATOM 1654 N N . LEU A 1 209 ? 13.792 3.533 -10.061 1.00 90.50 209 LEU A N 1
ATOM 1655 C CA . LEU A 1 209 ? 13.139 2.239 -10.199 1.00 90.50 209 LEU A CA 1
ATOM 1656 C C . LEU A 1 209 ? 12.068 1.998 -9.127 1.00 90.50 209 LEU A C 1
ATOM 1658 O O . LEU A 1 209 ? 11.233 1.104 -9.285 1.00 90.50 209 LEU A O 1
ATOM 1662 N N . VAL A 1 210 ? 12.045 2.786 -8.044 1.00 89.81 210 VAL A N 1
ATOM 1663 C CA . VAL A 1 210 ? 11.045 2.655 -6.970 1.00 89.81 210 VAL A CA 1
ATOM 1664 C C . VAL A 1 210 ? 9.633 2.830 -7.524 1.00 89.81 210 VAL A C 1
ATOM 1666 O O . VAL A 1 210 ? 8.749 2.047 -7.175 1.00 89.81 210 VAL A O 1
ATOM 1669 N N . ALA A 1 211 ? 9.433 3.813 -8.404 1.00 85.50 211 ALA A N 1
ATOM 1670 C CA . ALA A 1 211 ? 8.126 4.178 -8.946 1.00 85.50 211 ALA A CA 1
ATOM 1671 C C . ALA A 1 211 ? 7.585 3.196 -10.000 1.00 85.50 211 ALA A C 1
ATOM 1673 O O . ALA A 1 211 ? 6.442 3.331 -10.429 1.00 85.50 211 ALA A O 1
ATOM 1674 N N . LEU A 1 212 ? 8.379 2.208 -10.431 1.00 91.69 212 LEU A N 1
ATOM 1675 C CA . LEU A 1 212 ? 7.903 1.206 -11.379 1.00 91.69 212 LEU A CA 1
ATOM 1676 C C . LEU A 1 212 ? 6.839 0.301 -10.742 1.00 91.69 212 LEU A C 1
ATOM 1678 O O . LEU A 1 212 ? 6.933 -0.022 -9.549 1.00 91.69 212 LEU A O 1
ATOM 1682 N N . PRO A 1 213 ? 5.862 -0.182 -11.530 1.00 93.19 213 PRO A N 1
ATOM 1683 C CA . PRO A 1 213 ? 4.748 -0.955 -11.006 1.00 93.19 213 PRO A CA 1
ATOM 1684 C C . PRO A 1 213 ? 5.107 -2.440 -10.902 1.00 93.19 213 PRO A C 1
ATOM 1686 O O . PRO A 1 213 ? 4.540 -3.296 -11.587 1.00 93.19 213 PRO A O 1
ATOM 1689 N N . TRP A 1 214 ? 6.080 -2.758 -10.047 1.00 95.69 214 TRP A N 1
ATOM 1690 C CA . TRP A 1 214 ? 6.593 -4.117 -9.839 1.00 95.69 214 TRP A CA 1
ATOM 1691 C C . TRP A 1 214 ? 5.505 -5.123 -9.437 1.00 95.69 214 TRP A C 1
ATOM 1693 O O . TRP A 1 214 ? 5.669 -6.326 -9.631 1.00 95.69 214 TRP A O 1
ATOM 1703 N N . GLU A 1 215 ? 4.368 -4.648 -8.932 1.00 95.00 215 GLU A N 1
ATOM 1704 C CA . GLU A 1 215 ? 3.144 -5.419 -8.721 1.00 95.00 215 GLU A CA 1
ATOM 1705 C C . GLU A 1 215 ? 2.728 -6.215 -9.966 1.00 95.00 215 GLU A C 1
ATOM 1707 O O . GLU A 1 215 ? 2.314 -7.371 -9.840 1.00 95.00 215 GLU A O 1
ATOM 1712 N N . TYR A 1 216 ? 2.905 -5.643 -11.162 1.00 94.38 216 TYR A N 1
ATOM 1713 C CA . TYR A 1 216 ? 2.589 -6.293 -12.432 1.00 94.38 216 TYR A CA 1
ATOM 1714 C C . TYR A 1 216 ? 3.626 -7.313 -12.898 1.00 94.38 216 TYR A C 1
ATOM 1716 O O . TYR A 1 216 ? 3.397 -7.935 -13.933 1.00 94.38 216 TYR A O 1
ATOM 1724 N N . ALA A 1 217 ? 4.728 -7.539 -12.171 1.00 95.25 217 ALA A N 1
ATOM 1725 C CA . ALA A 1 217 ? 5.714 -8.553 -12.541 1.00 95.25 217 ALA A CA 1
ATOM 1726 C C . ALA A 1 217 ? 5.028 -9.909 -12.795 1.00 95.25 217 ALA A C 1
ATOM 1728 O O . ALA A 1 217 ? 4.323 -10.438 -11.932 1.00 95.25 217 ALA A O 1
ATOM 1729 N N . TYR A 1 218 ? 5.212 -10.457 -13.997 1.00 94.06 218 TYR A N 1
ATOM 1730 C CA . TYR A 1 218 ? 4.533 -11.649 -14.496 1.00 94.06 218 TYR A CA 1
ATOM 1731 C C . TYR A 1 218 ? 5.556 -12.723 -14.867 1.00 94.06 218 TYR A C 1
ATOM 1733 O O . TYR A 1 218 ? 6.256 -12.599 -15.869 1.00 94.06 218 TYR A O 1
ATOM 1741 N N . GLY A 1 219 ? 5.622 -13.796 -14.078 1.00 92.25 219 GLY A N 1
ATOM 1742 C CA . GLY A 1 219 ? 6.598 -14.866 -14.283 1.00 92.25 219 GLY A CA 1
ATOM 1743 C C . GLY A 1 219 ? 6.447 -16.046 -13.325 1.00 92.25 219 GLY A C 1
ATOM 1744 O O . GLY A 1 219 ? 5.380 -16.260 -12.741 1.00 92.25 219 GLY A O 1
ATOM 1745 N N . GLY A 1 220 ? 7.517 -16.833 -13.196 1.00 88.81 220 GLY A N 1
ATOM 1746 C CA . GLY A 1 220 ? 7.542 -18.119 -12.492 1.00 88.81 220 GLY A CA 1
ATOM 1747 C C . GLY A 1 220 ? 6.904 -19.275 -13.276 1.00 88.81 220 GLY A C 1
ATOM 1748 O O . GLY A 1 220 ? 6.486 -19.126 -14.427 1.00 88.81 220 GLY A O 1
ATOM 1749 N N . ARG A 1 221 ? 6.828 -20.452 -12.649 1.00 87.88 221 ARG A N 1
ATOM 1750 C CA . ARG A 1 221 ? 6.326 -21.703 -13.239 1.00 87.88 221 ARG A CA 1
ATOM 1751 C C . ARG A 1 221 ? 5.229 -22.329 -12.354 1.00 87.88 221 ARG A C 1
ATOM 1753 O O . ARG A 1 221 ? 5.532 -22.848 -11.277 1.00 87.88 221 ARG A O 1
ATOM 1760 N N . PRO A 1 222 ? 3.945 -22.312 -12.777 1.00 87.25 222 PRO A N 1
ATOM 1761 C CA . PRO A 1 222 ? 3.414 -21.651 -13.974 1.00 87.25 222 PRO A CA 1
ATOM 1762 C C . PRO A 1 222 ? 3.450 -20.112 -13.864 1.00 87.25 222 PRO A C 1
ATOM 1764 O O . PRO A 1 222 ? 3.466 -19.581 -12.746 1.00 87.25 222 PRO A O 1
ATOM 1767 N N . PRO A 1 223 ? 3.424 -19.398 -15.007 1.00 89.00 223 PRO A N 1
ATOM 1768 C CA . PRO A 1 223 ? 3.541 -17.948 -15.026 1.00 89.00 223 PRO A CA 1
ATOM 1769 C C . PRO A 1 223 ? 2.298 -17.268 -14.444 1.00 89.00 223 PRO A C 1
ATOM 1771 O O . PRO A 1 223 ? 1.159 -17.586 -14.800 1.00 89.00 223 PRO A O 1
ATOM 1774 N N . ARG A 1 224 ? 2.524 -16.309 -13.545 1.00 90.12 224 ARG A N 1
ATOM 1775 C CA . ARG A 1 224 ? 1.483 -15.568 -12.820 1.00 90.12 224 ARG A CA 1
ATOM 1776 C C . ARG A 1 224 ? 1.935 -14.144 -12.520 1.00 90.12 224 ARG A C 1
ATOM 1778 O O . ARG A 1 224 ? 3.131 -13.882 -12.442 1.00 90.12 224 ARG A O 1
ATOM 1785 N N . PHE A 1 225 ? 0.978 -13.258 -12.259 1.00 92.00 225 PHE A N 1
ATOM 1786 C CA . PHE A 1 225 ? 1.267 -11.953 -11.671 1.00 92.00 225 PHE A CA 1
ATOM 1787 C C . PHE A 1 225 ? 1.684 -12.126 -10.208 1.00 92.00 225 PHE A C 1
ATOM 1789 O O . PHE A 1 225 ? 0.928 -12.685 -9.409 1.00 92.00 225 PHE A O 1
ATOM 1796 N N . LEU A 1 226 ? 2.881 -11.663 -9.853 1.00 91.88 226 LEU A N 1
ATOM 1797 C CA . LEU A 1 226 ? 3.414 -11.785 -8.500 1.00 91.88 226 LEU A CA 1
ATOM 1798 C C . LEU A 1 226 ? 2.606 -10.943 -7.505 1.00 91.88 226 LEU A C 1
ATOM 1800 O O . LEU A 1 226 ? 2.248 -11.456 -6.450 1.00 91.88 226 LEU A O 1
ATOM 1804 N N . GLY A 1 227 ? 2.244 -9.702 -7.850 1.00 91.12 227 GLY A N 1
ATOM 1805 C CA . GLY A 1 227 ? 1.507 -8.806 -6.951 1.00 91.12 227 GLY A CA 1
ATOM 1806 C C . GLY A 1 227 ? 0.063 -9.229 -6.655 1.00 91.12 227 GLY A C 1
ATOM 1807 O O . GLY A 1 227 ? -0.468 -8.861 -5.611 1.00 91.12 227 GLY A O 1
ATOM 1808 N N . ALA A 1 228 ? -0.561 -10.024 -7.531 1.00 88.38 228 ALA A N 1
ATOM 1809 C CA . ALA A 1 228 ? -1.939 -10.507 -7.371 1.00 88.38 228 ALA A CA 1
ATOM 1810 C C . ALA A 1 228 ? -2.034 -11.948 -6.831 1.00 88.38 228 ALA A C 1
ATOM 1812 O O . ALA A 1 228 ? -3.128 -12.489 -6.631 1.00 88.38 228 ALA A O 1
ATOM 1813 N N . SER A 1 229 ? -0.887 -12.605 -6.648 1.00 87.06 229 SER A N 1
ATOM 1814 C CA . SER A 1 229 ? -0.800 -14.003 -6.243 1.00 87.06 229 SER A CA 1
ATOM 1815 C C . SER A 1 229 ? -0.848 -14.123 -4.716 1.00 87.06 229 SER A C 1
ATOM 1817 O O . SER A 1 229 ? -0.003 -13.543 -4.038 1.00 87.06 229 SER A O 1
ATOM 1819 N N . PRO A 1 230 ? -1.708 -14.984 -4.139 1.00 80.44 230 PRO A N 1
ATOM 1820 C CA . PRO A 1 230 ? -1.763 -15.179 -2.687 1.00 80.44 230 PRO A CA 1
ATOM 1821 C C . PRO A 1 230 ? -0.485 -15.841 -2.135 1.00 80.44 230 PRO A C 1
ATOM 1823 O O . PRO A 1 230 ? -0.216 -15.800 -0.935 1.00 80.44 230 PRO A O 1
ATOM 1826 N N . ARG A 1 231 ? 0.340 -16.426 -3.018 1.00 84.00 231 ARG A N 1
ATOM 1827 C CA . ARG A 1 231 ? 1.657 -16.993 -2.689 1.00 84.00 231 ARG A CA 1
ATOM 1828 C C . ARG A 1 231 ? 2.759 -15.943 -2.569 1.00 84.00 231 ARG A C 1
ATOM 1830 O O . ARG A 1 231 ? 3.876 -16.302 -2.219 1.00 84.00 231 ARG A O 1
ATOM 1837 N N . THR A 1 232 ? 2.494 -14.681 -2.889 1.00 89.31 232 THR A N 1
ATOM 1838 C CA . THR A 1 232 ? 3.539 -13.663 -2.942 1.00 89.31 232 THR A CA 1
ATOM 1839 C C . THR A 1 232 ? 3.063 -12.371 -2.292 1.00 89.31 232 THR A C 1
ATOM 1841 O O . THR A 1 232 ? 2.136 -11.732 -2.772 1.00 89.31 232 THR A O 1
ATOM 1844 N N . ALA A 1 233 ? 3.714 -11.976 -1.200 1.00 91.62 233 ALA A N 1
ATOM 1845 C CA . ALA A 1 233 ? 3.562 -10.651 -0.615 1.00 91.62 233 ALA A CA 1
ATOM 1846 C C . ALA A 1 233 ? 4.688 -9.752 -1.142 1.00 91.62 233 ALA A C 1
ATOM 1848 O O . ALA A 1 233 ? 5.822 -9.842 -0.677 1.00 91.62 233 ALA A O 1
ATOM 1849 N N . LEU A 1 234 ? 4.389 -8.934 -2.155 1.00 94.50 234 LEU A N 1
ATOM 1850 C CA . LEU A 1 234 ? 5.331 -7.971 -2.734 1.00 94.50 234 LEU A CA 1
ATOM 1851 C C . LEU A 1 234 ? 5.182 -6.609 -2.051 1.00 94.50 234 LEU A C 1
ATOM 1853 O O . LEU A 1 234 ? 4.088 -6.034 -2.071 1.00 94.50 234 LEU A O 1
ATOM 1857 N N . VAL A 1 235 ? 6.275 -6.106 -1.476 1.00 94.38 235 VAL A N 1
ATOM 1858 C CA . VAL A 1 235 ? 6.295 -4.894 -0.643 1.00 94.38 235 VAL A CA 1
ATOM 1859 C C . VAL A 1 235 ? 7.544 -4.055 -0.892 1.00 94.38 235 VAL A C 1
ATOM 1861 O O . VAL A 1 235 ? 8.595 -4.586 -1.258 1.00 94.38 235 VAL A O 1
ATOM 1864 N N . ARG A 1 236 ? 7.443 -2.746 -0.652 1.00 95.38 236 ARG A N 1
ATOM 1865 C CA . ARG A 1 236 ? 8.584 -1.825 -0.638 1.00 95.38 236 ARG A CA 1
ATOM 1866 C C . ARG A 1 236 ? 9.130 -1.726 0.770 1.00 95.38 236 ARG A C 1
ATOM 1868 O O . ARG A 1 236 ? 8.399 -1.421 1.713 1.00 95.38 236 ARG A O 1
ATOM 1875 N N . ASP A 1 237 ? 10.407 -2.031 0.899 1.00 92.88 237 ASP A N 1
ATOM 1876 C CA . ASP A 1 237 ? 11.082 -2.141 2.175 1.00 92.88 237 ASP A CA 1
ATOM 1877 C C . ASP A 1 237 ? 11.890 -0.885 2.476 1.00 92.88 237 ASP A C 1
ATOM 1879 O O . ASP A 1 237 ? 12.836 -0.542 1.768 1.00 92.88 237 ASP A O 1
ATOM 1883 N N . LEU A 1 238 ? 11.497 -0.218 3.556 1.00 88.06 238 LEU A N 1
ATOM 1884 C CA . LEU A 1 238 ? 12.130 0.982 4.086 1.00 88.06 238 LEU A CA 1
ATOM 1885 C C . LEU A 1 238 ? 12.792 0.713 5.444 1.00 88.06 238 LEU A C 1
ATOM 1887 O O . LEU A 1 238 ? 12.990 1.641 6.227 1.00 88.06 238 LEU A O 1
ATOM 1891 N N . THR A 1 239 ? 13.092 -0.553 5.764 1.00 76.81 239 THR A N 1
ATOM 1892 C CA . THR A 1 239 ? 13.846 -0.904 6.974 1.00 76.81 239 THR A CA 1
ATOM 1893 C C . THR A 1 239 ? 15.177 -0.143 6.965 1.00 76.81 239 THR A C 1
ATOM 1895 O O . THR A 1 239 ? 15.945 -0.222 6.003 1.00 76.81 239 THR A O 1
ATOM 1898 N N . MET A 1 240 ? 15.434 0.615 8.036 1.00 62.59 240 MET A N 1
ATOM 1899 C CA . MET A 1 240 ? 16.681 1.359 8.225 1.00 62.59 240 MET A CA 1
ATOM 1900 C C . MET A 1 240 ? 17.881 0.405 8.385 1.00 62.59 240 MET A C 1
ATOM 1902 O O . MET A 1 240 ? 17.718 -0.815 8.334 1.00 62.59 240 MET A O 1
ATOM 1906 N N . ALA A 1 241 ? 19.095 0.964 8.465 1.00 57.81 241 ALA A N 1
ATOM 1907 C CA . ALA A 1 241 ? 20.377 0.249 8.452 1.00 57.81 241 ALA A CA 1
ATOM 1908 C C . ALA A 1 241 ? 20.374 -1.077 9.242 1.00 57.81 241 ALA A C 1
ATOM 1910 O O . ALA A 1 241 ? 19.671 -1.220 10.239 1.00 57.81 241 ALA A O 1
ATOM 1911 N N . ALA A 1 242 ? 21.191 -2.041 8.800 1.00 56.28 242 ALA A N 1
ATOM 1912 C CA . ALA A 1 242 ? 21.212 -3.416 9.317 1.00 56.28 242 ALA A CA 1
ATOM 1913 C C . ALA A 1 242 ? 21.342 -3.525 10.853 1.00 56.28 242 ALA A C 1
ATOM 1915 O O . ALA A 1 242 ? 20.884 -4.518 11.424 1.00 56.28 242 ALA A O 1
ATOM 1916 N N . ASP A 1 243 ? 21.907 -2.497 11.489 1.00 55.81 243 ASP A N 1
ATOM 1917 C CA . ASP A 1 243 ? 22.208 -2.434 12.918 1.00 55.81 243 ASP A CA 1
ATOM 1918 C C . ASP A 1 243 ? 21.041 -1.936 13.792 1.00 55.81 243 ASP A C 1
ATOM 1920 O O . ASP A 1 243 ? 21.096 -2.073 15.015 1.00 55.81 243 ASP A O 1
ATOM 1924 N N . GLU A 1 244 ? 19.969 -1.384 13.208 1.00 62.28 244 GLU A N 1
ATOM 1925 C CA . GLU A 1 244 ? 18.788 -0.986 13.979 1.00 62.28 244 GLU A CA 1
ATOM 1926 C C . GLU A 1 244 ? 17.836 -2.185 14.152 1.00 62.28 244 GLU A C 1
ATOM 1928 O O . GLU A 1 244 ? 17.477 -2.850 13.167 1.00 62.28 244 GLU A O 1
ATOM 1933 N N . PRO A 1 245 ? 17.403 -2.507 15.388 1.00 65.50 245 PRO A N 1
ATOM 1934 C CA . PRO A 1 245 ? 16.422 -3.559 15.590 1.00 65.50 245 PRO A CA 1
ATOM 1935 C C . PRO A 1 245 ? 15.127 -3.191 14.853 1.00 65.50 245 PRO A C 1
ATOM 1937 O O . PRO A 1 245 ? 14.689 -2.039 14.905 1.00 65.50 245 PRO A O 1
ATOM 1940 N N . PRO A 1 246 ? 14.486 -4.151 14.164 1.00 70.44 246 PRO A N 1
ATOM 1941 C CA . PRO A 1 246 ? 13.247 -3.863 13.467 1.00 70.44 246 PRO A CA 1
ATOM 1942 C C . PRO A 1 246 ? 12.183 -3.404 14.470 1.00 70.44 246 PRO A C 1
ATOM 1944 O O . PRO A 1 246 ? 12.134 -3.921 15.591 1.00 70.44 246 PRO A O 1
ATOM 1947 N N . PRO A 1 247 ? 11.311 -2.462 14.085 1.00 80.56 247 PRO A N 1
ATOM 1948 C CA . PRO A 1 247 ? 10.278 -1.988 14.986 1.00 80.56 247 PRO A CA 1
ATOM 1949 C C . PRO A 1 247 ? 9.331 -3.132 15.363 1.00 80.56 247 PRO A C 1
ATOM 1951 O O . PRO A 1 247 ? 8.862 -3.887 14.507 1.00 80.56 247 PRO A O 1
ATOM 1954 N N . GLU A 1 248 ? 9.046 -3.251 16.659 1.00 82.38 248 GLU A N 1
ATOM 1955 C CA . GLU A 1 248 ? 8.107 -4.242 17.181 1.00 82.38 248 GLU A CA 1
ATOM 1956 C C . GLU A 1 248 ? 6.661 -3.903 16.777 1.00 82.38 248 GLU A C 1
ATOM 1958 O O . GLU A 1 248 ? 6.271 -2.731 16.796 1.00 82.38 248 GLU A O 1
ATOM 1963 N N . PRO A 1 249 ? 5.815 -4.915 16.505 1.00 85.81 249 PRO A N 1
ATOM 1964 C CA . PRO A 1 249 ? 4.393 -4.701 16.274 1.00 85.81 249 PRO A CA 1
ATOM 1965 C C . PRO A 1 249 ? 3.731 -4.007 17.469 1.00 85.81 249 PRO A C 1
ATOM 1967 O O . PRO A 1 249 ? 3.922 -4.404 18.630 1.00 85.81 249 PRO A O 1
ATOM 1970 N N . ARG A 1 250 ? 2.875 -3.018 17.196 1.00 86.50 250 ARG A N 1
ATOM 1971 C CA . ARG A 1 250 ? 2.181 -2.254 18.233 1.00 86.50 250 ARG A CA 1
ATOM 1972 C C . ARG A 1 250 ? 1.194 -3.149 18.976 1.00 86.50 250 ARG A C 1
ATOM 1974 O O . ARG A 1 250 ? 0.365 -3.839 18.379 1.00 86.50 250 ARG A O 1
ATOM 1981 N N . ARG A 1 251 ? 1.258 -3.129 20.308 1.00 84.12 251 ARG A N 1
ATOM 1982 C CA . ARG A 1 251 ? 0.271 -3.801 21.159 1.00 84.12 251 ARG A CA 1
ATOM 1983 C C . ARG A 1 251 ? -0.974 -2.928 21.263 1.00 84.12 251 ARG A C 1
ATOM 1985 O O . ARG A 1 251 ? -0.915 -1.857 21.856 1.00 84.12 251 ARG A O 1
ATOM 1992 N N . VAL A 1 252 ? -2.083 -3.389 20.696 1.00 82.38 252 VAL A N 1
ATOM 1993 C CA . VAL A 1 252 ? -3.331 -2.616 20.594 1.00 82.38 252 VAL A CA 1
ATOM 1994 C C . VAL A 1 252 ? -4.524 -3.453 21.048 1.00 82.38 252 VAL A C 1
ATOM 1996 O O . VAL A 1 252 ? -4.601 -4.631 20.687 1.00 82.38 252 VAL A O 1
ATOM 1999 N N . PRO A 1 253 ? -5.454 -2.924 21.861 1.00 77.75 253 PRO A N 1
ATOM 2000 C CA . PRO A 1 253 ? -6.697 -3.626 22.113 1.00 77.75 253 PRO A CA 1
ATOM 2001 C C . PRO A 1 253 ? -7.651 -3.515 20.935 1.00 77.75 253 PRO A C 1
ATOM 2003 O O . PRO A 1 253 ? -7.539 -2.601 20.122 1.00 77.75 253 PRO A O 1
ATOM 2006 N N . ARG A 1 254 ? -8.574 -4.478 20.853 1.00 80.25 254 ARG A N 1
ATOM 2007 C CA . ARG A 1 254 ? -9.685 -4.435 19.900 1.00 80.25 254 ARG A CA 1
ATOM 2008 C C . ARG A 1 254 ? -10.826 -3.563 20.437 1.00 80.25 254 ARG A C 1
ATOM 2010 O O . ARG A 1 254 ? -11.056 -3.609 21.651 1.00 80.25 254 ARG A O 1
ATOM 2017 N N . PRO A 1 255 ? -11.581 -2.882 19.560 1.00 87.06 255 PRO A N 1
ATOM 2018 C CA . PRO A 1 255 ? -11.388 -2.784 18.098 1.00 87.06 255 PRO A CA 1
ATOM 2019 C C . PRO A 1 255 ? -10.159 -1.936 17.696 1.00 87.06 255 PRO A C 1
ATOM 2021 O O . PRO A 1 255 ? -9.679 -1.163 18.525 1.00 87.06 255 PRO A O 1
ATOM 2024 N N . LEU A 1 256 ? -9.635 -2.071 16.458 1.00 89.06 256 LEU A N 1
ATOM 2025 C CA . LEU A 1 256 ? -8.748 -1.002 15.943 1.00 89.06 256 LEU A CA 1
ATOM 2026 C C . LEU A 1 256 ? -9.591 0.219 15.610 1.00 89.06 256 LEU A C 1
ATOM 2028 O O . LEU A 1 256 ? -10.687 0.081 15.062 1.00 89.06 256 LEU A O 1
ATOM 2032 N N . ARG A 1 257 ? -9.031 1.389 15.890 1.00 92.12 257 ARG A N 1
ATOM 2033 C CA . ARG A 1 257 ? -9.650 2.684 15.632 1.00 92.12 257 ARG A CA 1
ATOM 2034 C C . ARG A 1 257 ? -9.106 3.265 14.334 1.00 92.12 257 ARG A C 1
ATOM 2036 O O . ARG A 1 257 ? -7.889 3.437 14.204 1.00 92.12 257 ARG A O 1
ATOM 2043 N N . ILE A 1 258 ? -10.000 3.584 13.405 1.00 94.00 258 ILE A N 1
ATOM 2044 C CA . ILE A 1 258 ? -9.668 4.165 12.101 1.00 94.00 258 ILE A CA 1
ATOM 2045 C C . ILE A 1 258 ? -10.213 5.592 12.026 1.00 94.00 258 ILE A C 1
ATOM 2047 O O . ILE A 1 258 ? -11.420 5.792 12.122 1.00 94.00 258 ILE A O 1
ATOM 2051 N N . LEU A 1 259 ? -9.335 6.572 11.819 1.00 93.75 259 LEU A N 1
ATOM 2052 C CA . LEU A 1 259 ? -9.752 7.923 11.447 1.00 93.75 259 LEU A CA 1
ATOM 2053 C C . LEU A 1 259 ? -9.837 8.000 9.927 1.00 93.75 259 LEU A C 1
ATOM 2055 O O . LEU A 1 259 ? -8.832 7.770 9.255 1.00 93.75 259 LEU A O 1
ATOM 2059 N N . VAL A 1 260 ? -11.005 8.323 9.387 1.00 93.25 260 VAL A N 1
ATOM 2060 C CA . VAL A 1 260 ? -11.176 8.602 7.961 1.00 93.25 260 VAL A CA 1
ATOM 2061 C C . VAL A 1 260 ? -11.138 10.104 7.746 1.00 93.25 260 VAL A C 1
ATOM 2063 O O . VAL A 1 260 ? -11.936 10.837 8.321 1.00 93.25 260 VAL A O 1
ATOM 2066 N N . VAL A 1 261 ? -10.202 10.558 6.924 1.00 92.19 261 VAL A N 1
ATOM 2067 C CA . VAL A 1 261 ? -10.044 11.956 6.531 1.00 92.19 261 VAL A CA 1
ATOM 2068 C C . VAL A 1 261 ? -10.521 12.078 5.094 1.00 92.19 261 VAL A C 1
ATOM 2070 O O . VAL A 1 261 ? -9.820 11.676 4.166 1.00 92.19 261 VAL A O 1
ATOM 2073 N N . ALA A 1 262 ? -11.728 12.602 4.928 1.00 89.12 262 ALA A N 1
ATOM 2074 C CA . ALA A 1 262 ? -12.353 12.841 3.640 1.00 89.12 262 ALA A CA 1
ATOM 2075 C C . ALA A 1 262 ? -12.306 14.341 3.328 1.00 89.12 262 ALA A C 1
ATOM 2077 O O . ALA A 1 262 ? -12.958 15.128 4.006 1.00 89.12 262 ALA A O 1
ATOM 2078 N N . SER A 1 263 ? -11.522 14.728 2.322 1.00 88.50 263 SER A N 1
ATOM 2079 C CA . SER A 1 263 ? -11.328 16.125 1.920 1.00 88.50 263 SER A CA 1
ATOM 2080 C C . SER A 1 263 ? -11.953 16.384 0.560 1.00 88.50 263 SER A C 1
ATOM 2082 O O . SER A 1 263 ? -11.543 15.778 -0.430 1.00 88.50 263 SER A O 1
ATOM 2084 N N . SER A 1 264 ? -12.909 17.313 0.484 1.00 88.50 264 SER A N 1
ATOM 2085 C CA . SER A 1 264 ? -13.523 17.719 -0.784 1.00 88.50 264 SER A CA 1
ATOM 2086 C C . SER A 1 264 ? -13.591 19.246 -0.917 1.00 88.50 264 SER A C 1
ATOM 2088 O O . SER A 1 264 ? -14.695 19.805 -0.930 1.00 88.50 264 SER A O 1
ATOM 2090 N N . PRO A 1 265 ? -12.435 19.921 -1.084 1.00 89.38 265 PRO A N 1
ATOM 2091 C CA . PRO A 1 265 ? -12.379 21.372 -1.189 1.00 89.38 265 PRO A CA 1
ATOM 2092 C C . PRO A 1 265 ? -13.259 21.911 -2.320 1.00 89.38 265 PRO A C 1
ATOM 2094 O O . PRO A 1 265 ? -13.387 21.296 -3.380 1.00 89.38 265 PRO A O 1
ATOM 2097 N N . ARG A 1 266 ? -13.864 23.081 -2.097 1.00 89.75 266 ARG A N 1
ATOM 2098 C CA . ARG A 1 266 ? -14.928 23.644 -2.952 1.00 89.75 266 ARG A CA 1
ATOM 2099 C C . ARG A 1 266 ? -14.477 24.025 -4.358 1.00 89.75 266 ARG A C 1
ATOM 2101 O O . ARG A 1 266 ? -15.317 24.162 -5.245 1.00 89.75 266 ARG A O 1
ATOM 2108 N N . ASP A 1 267 ? -13.187 24.261 -4.537 1.00 91.19 267 ASP A N 1
ATOM 2109 C CA . ASP A 1 267 ? -12.580 24.726 -5.780 1.00 91.19 267 ASP A CA 1
ATOM 2110 C C . ASP A 1 267 ? -11.944 23.602 -6.609 1.00 91.19 267 ASP A C 1
ATOM 2112 O O . ASP A 1 267 ? -11.424 23.846 -7.699 1.00 91.19 267 ASP A O 1
ATOM 2116 N N . LEU A 1 268 ? -12.035 22.362 -6.128 1.00 87.94 268 LEU A N 1
ATOM 2117 C CA . LEU A 1 268 ? -11.633 21.163 -6.853 1.00 87.94 268 LEU A CA 1
ATOM 2118 C C . LEU A 1 268 ? -12.859 20.387 -7.338 1.00 87.94 268 LEU A C 1
ATOM 2120 O O . LEU A 1 268 ? -13.998 20.649 -6.949 1.00 87.94 268 LEU A O 1
ATOM 2124 N N . ALA A 1 269 ? -12.623 19.393 -8.197 1.00 84.19 269 ALA A N 1
ATOM 2125 C CA . ALA A 1 269 ? -13.670 18.454 -8.572 1.00 84.19 269 ALA A CA 1
ATOM 2126 C C . ALA A 1 269 ? -14.222 17.775 -7.300 1.00 84.19 269 ALA A C 1
ATOM 2128 O O . ALA A 1 269 ? -13.430 17.253 -6.508 1.00 84.19 269 ALA A O 1
ATOM 2129 N N . PRO A 1 270 ? -15.547 17.781 -7.080 1.00 81.94 270 PRO A N 1
ATOM 2130 C CA . PRO A 1 270 ? -16.121 17.267 -5.848 1.00 81.94 270 PRO A CA 1
ATOM 2131 C C . PRO A 1 270 ? -15.857 15.768 -5.730 1.00 81.94 270 PRO A C 1
ATOM 2133 O O . PRO A 1 270 ? -16.142 15.006 -6.659 1.00 81.94 270 PRO A O 1
ATOM 2136 N N . LEU A 1 271 ? -15.352 15.343 -4.573 1.00 75.31 271 LEU A N 1
ATOM 2137 C CA . LEU A 1 271 ? -15.325 13.927 -4.236 1.00 75.31 271 LEU A CA 1
ATOM 2138 C C . LEU A 1 271 ? -16.734 13.508 -3.820 1.00 75.31 271 LEU A C 1
ATOM 2140 O O . LEU A 1 271 ? -17.439 14.237 -3.121 1.00 75.31 271 LEU A O 1
ATOM 2144 N N . GLY A 1 272 ? -17.163 12.320 -4.241 1.00 73.44 272 GLY A N 1
ATOM 2145 C CA . GLY A 1 272 ? -18.449 11.741 -3.854 1.00 73.44 272 GLY A CA 1
ATOM 2146 C C . GLY A 1 272 ? -18.473 11.278 -2.395 1.00 73.44 272 GLY A C 1
ATOM 2147 O O . GLY A 1 272 ? -18.872 10.144 -2.148 1.00 73.44 272 GLY A O 1
ATOM 2148 N N . ILE A 1 273 ? -18.052 12.122 -1.445 1.00 77.38 273 ILE A N 1
ATOM 2149 C CA . ILE A 1 273 ? -17.767 11.765 -0.048 1.00 77.38 273 ILE A CA 1
ATOM 2150 C C . ILE A 1 273 ? -18.946 11.066 0.614 1.00 77.38 273 ILE A C 1
ATOM 2152 O O . ILE A 1 273 ? -18.770 9.989 1.159 1.00 77.38 273 ILE A O 1
ATOM 2156 N N . SER A 1 274 ? -20.172 11.584 0.491 1.00 78.06 274 SER A N 1
ATOM 2157 C CA . SER A 1 274 ? -21.338 10.924 1.097 1.00 78.06 274 SER A CA 1
ATOM 2158 C C . SER A 1 274 ? -21.612 9.534 0.507 1.00 78.06 274 SER A C 1
ATOM 2160 O O . SER A 1 274 ? -22.024 8.621 1.221 1.00 78.06 274 SER A O 1
ATOM 2162 N N . ALA A 1 275 ? -21.381 9.353 -0.798 1.00 76.62 275 ALA A N 1
ATOM 2163 C CA . ALA A 1 275 ? -21.526 8.052 -1.445 1.00 76.62 275 ALA A CA 1
ATOM 2164 C C . ALA A 1 275 ? -20.379 7.108 -1.059 1.00 76.62 275 ALA A C 1
ATOM 2166 O O . ALA A 1 275 ? -20.601 5.914 -0.885 1.00 76.62 275 ALA A O 1
ATOM 2167 N N . GLU A 1 276 ? -19.155 7.617 -0.929 1.00 78.38 276 GLU A N 1
ATOM 2168 C CA . GLU A 1 276 ? -17.992 6.860 -0.463 1.00 78.38 276 GLU A CA 1
ATOM 2169 C C . GLU A 1 276 ? -18.127 6.450 1.004 1.00 78.3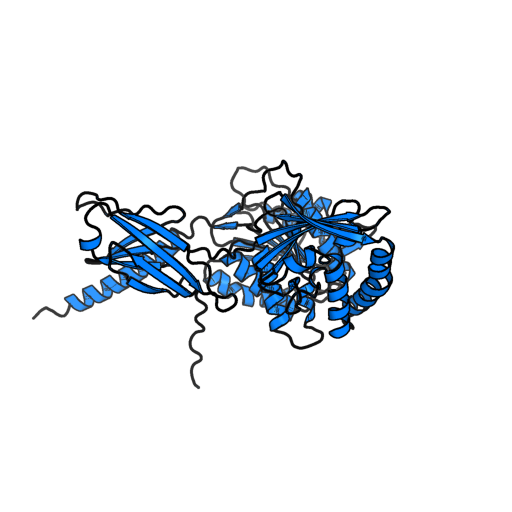8 276 GLU A C 1
ATOM 2171 O O . GLU A 1 276 ? -17.908 5.287 1.331 1.00 78.38 276 GLU A O 1
ATOM 2176 N N . GLN A 1 277 ? -18.592 7.355 1.863 1.00 83.38 277 GLN A N 1
ATOM 2177 C CA . GLN A 1 277 ? -18.917 7.093 3.257 1.00 83.38 277 GLN A CA 1
ATOM 2178 C C . GLN A 1 277 ? -19.925 5.953 3.367 1.00 83.38 277 GLN A C 1
ATOM 2180 O O . GLN A 1 277 ? -19.630 4.959 4.023 1.00 83.38 277 GLN A O 1
ATOM 2185 N N . GLY A 1 278 ? -21.074 6.041 2.685 1.00 84.44 278 GLY A N 1
ATOM 2186 C CA . GLY A 1 278 ? -22.074 4.968 2.715 1.00 84.44 278 GLY A CA 1
ATOM 2187 C C . GLY A 1 278 ? -21.497 3.621 2.259 1.00 84.44 278 GLY A C 1
ATOM 2188 O O . GLY A 1 278 ? -21.726 2.593 2.892 1.00 84.44 278 GLY A O 1
ATOM 2189 N N . ARG A 1 279 ? -20.662 3.633 1.212 1.00 82.56 279 ARG A N 1
ATOM 2190 C CA . ARG A 1 279 ? -19.981 2.439 0.687 1.00 82.56 279 ARG A CA 1
ATOM 2191 C C . ARG A 1 279 ? -18.968 1.847 1.675 1.00 82.56 279 ARG A C 1
ATOM 2193 O O . ARG A 1 279 ? -18.931 0.627 1.845 1.00 82.56 279 ARG A O 1
ATOM 2200 N N . LEU A 1 280 ? -18.157 2.676 2.332 1.00 84.88 280 LEU A N 1
ATOM 2201 C CA . LEU A 1 280 ? -17.210 2.242 3.365 1.00 84.88 280 LEU A CA 1
ATOM 2202 C C . LEU A 1 280 ? -17.942 1.729 4.608 1.00 84.88 280 LEU A C 1
ATOM 2204 O O . LEU A 1 280 ? -17.573 0.685 5.144 1.00 84.88 280 LEU A O 1
ATOM 2208 N N . GLU A 1 281 ? -19.008 2.406 5.033 1.00 89.06 281 GLU A N 1
ATOM 2209 C CA . GLU A 1 281 ? -19.852 1.980 6.150 1.00 89.06 281 GLU A CA 1
ATOM 2210 C C . GLU A 1 281 ? -20.484 0.609 5.886 1.00 89.06 281 GLU A C 1
ATOM 2212 O O . GLU A 1 281 ? -20.435 -0.257 6.761 1.00 89.06 281 GLU A O 1
ATOM 2217 N N . ASP A 1 282 ? -20.998 0.356 4.680 1.00 87.12 282 ASP A N 1
ATOM 2218 C CA . ASP A 1 282 ? -21.546 -0.952 4.295 1.00 87.12 282 ASP A CA 1
ATOM 2219 C C . ASP A 1 282 ? -20.496 -2.069 4.384 1.00 87.12 282 ASP A C 1
ATOM 2221 O O . ASP A 1 282 ? -20.774 -3.179 4.854 1.00 87.12 282 ASP A O 1
ATOM 2225 N N . VAL A 1 283 ? -19.264 -1.767 3.973 1.00 85.25 283 VAL A N 1
ATOM 2226 C CA . VAL A 1 283 ? -18.126 -2.690 4.011 1.00 85.25 283 VAL A CA 1
ATOM 2227 C C . VAL A 1 283 ? -17.635 -2.940 5.444 1.00 85.25 283 VAL A C 1
ATOM 2229 O O . VAL A 1 283 ? -17.253 -4.062 5.794 1.00 85.25 283 VAL A O 1
ATOM 2232 N N . TRP A 1 284 ? -17.641 -1.912 6.290 1.00 90.31 284 TRP A N 1
ATOM 2233 C CA . TRP A 1 284 ? -17.058 -1.949 7.629 1.00 90.31 284 TRP A CA 1
ATOM 2234 C C . TRP A 1 284 ? -18.035 -2.317 8.737 1.00 90.31 284 TRP A C 1
ATOM 2236 O O . TRP A 1 284 ? -17.624 -2.865 9.762 1.00 90.31 284 TRP A O 1
ATOM 2246 N N . LYS A 1 285 ? -19.335 -2.111 8.543 1.00 89.25 285 LYS A N 1
ATOM 2247 C CA . LYS A 1 285 ? -20.365 -2.466 9.523 1.00 89.25 285 LYS A CA 1
ATOM 2248 C C . LYS A 1 285 ? -20.286 -3.927 9.980 1.00 89.25 285 LYS A C 1
ATOM 2250 O O . LYS A 1 285 ? -20.272 -4.144 11.194 1.00 89.25 285 LYS A O 1
ATOM 2255 N N . PRO A 1 286 ? -20.106 -4.934 9.100 1.00 83.62 286 PRO A N 1
ATOM 2256 C CA . PRO A 1 286 ? -19.911 -6.310 9.549 1.00 83.62 286 PRO A CA 1
ATOM 2257 C C . PRO A 1 286 ? -18.662 -6.504 10.424 1.00 83.62 286 PRO A C 1
ATOM 2259 O O . PRO A 1 286 ? -18.660 -7.379 11.291 1.00 83.62 286 PRO A O 1
ATOM 2262 N N . LEU A 1 287 ? -17.587 -5.739 10.194 1.00 81.12 287 LEU A N 1
ATOM 2263 C CA . LEU A 1 287 ? -16.353 -5.776 10.992 1.00 81.12 287 LEU A CA 1
ATOM 2264 C C . LEU A 1 287 ? -16.578 -5.123 12.371 1.00 81.12 287 LEU A C 1
ATOM 2266 O O . LEU A 1 287 ? -16.158 -5.674 13.394 1.00 81.12 287 LEU A O 1
ATOM 2270 N N . ALA A 1 288 ? -17.296 -3.997 12.425 1.00 83.62 288 ALA A N 1
ATOM 2271 C CA . ALA A 1 288 ? -17.643 -3.331 13.682 1.00 83.62 288 ALA A CA 1
ATOM 2272 C C . ALA A 1 288 ? -18.619 -4.135 14.544 1.00 83.62 288 ALA A C 1
ATOM 2274 O O . ALA A 1 288 ? -18.413 -4.257 15.750 1.00 83.62 288 ALA A O 1
ATOM 2275 N N . GLU A 1 289 ? -19.625 -4.777 13.947 1.00 81.56 289 GLU A N 1
ATOM 2276 C CA . GLU A 1 289 ? -20.556 -5.658 14.669 1.00 81.56 289 GLU A CA 1
ATOM 2277 C C . GLU A 1 289 ? -19.838 -6.845 15.341 1.00 81.56 289 GLU A C 1
ATOM 2279 O O . GLU A 1 289 ? -20.283 -7.353 16.375 1.00 81.56 289 GLU A O 1
ATOM 2284 N N . ARG A 1 290 ? -18.684 -7.263 14.802 1.00 74.00 290 ARG A N 1
ATOM 2285 C CA . ARG A 1 290 ? -17.806 -8.280 15.407 1.00 74.00 290 ARG A CA 1
ATOM 2286 C C . ARG A 1 290 ? -16.842 -7.724 16.460 1.00 74.00 290 ARG A C 1
ATOM 2288 O O . ARG A 1 290 ? -16.119 -8.505 17.083 1.00 74.00 290 ARG A O 1
ATOM 2295 N N . GLY A 1 291 ? -16.833 -6.411 16.686 1.00 78.00 291 GLY A N 1
ATOM 2296 C CA . GLY A 1 291 ? -15.888 -5.726 17.570 1.00 78.00 291 GLY A CA 1
ATOM 2297 C C . GLY A 1 291 ? -14.449 -5.773 17.055 1.00 78.00 291 GLY A C 1
ATOM 2298 O O . GLY A 1 291 ? -13.510 -5.765 17.852 1.00 78.00 291 GLY A O 1
ATOM 2299 N N .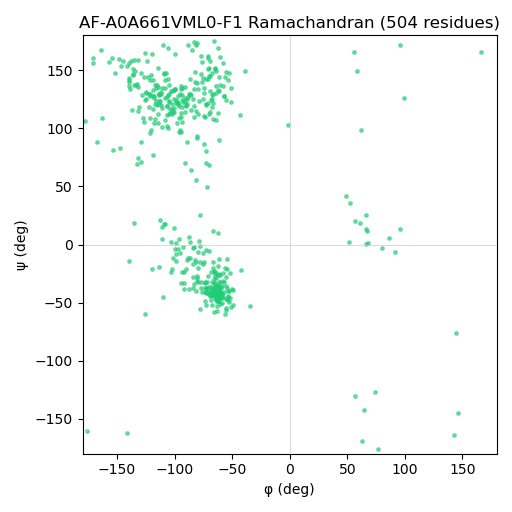 GLU A 1 292 ? -14.264 -5.911 15.739 1.00 79.31 292 GLU A N 1
ATOM 2300 C CA . GLU A 1 292 ? -12.940 -5.931 15.110 1.00 79.31 292 GLU A CA 1
ATOM 2301 C C . GLU A 1 292 ? -12.444 -4.508 14.853 1.00 79.31 292 GLU A C 1
ATOM 2303 O O . GLU A 1 292 ? -11.265 -4.240 15.090 1.00 79.31 292 GLU A O 1
ATOM 2308 N N . MET A 1 293 ? -13.348 -3.601 14.475 1.00 86.44 293 MET A N 1
ATOM 2309 C CA . MET A 1 293 ? -13.029 -2.222 14.117 1.00 86.44 293 MET A CA 1
ATOM 2310 C C . MET A 1 293 ? -14.039 -1.207 14.638 1.00 86.44 293 MET A C 1
ATOM 2312 O O . MET A 1 293 ? -15.205 -1.529 14.846 1.00 86.44 293 MET A O 1
ATOM 2316 N N . GLU A 1 294 ? -13.582 0.024 14.781 1.00 90.94 294 GLU A N 1
ATOM 2317 C CA . GLU A 1 294 ? -14.411 1.217 14.863 1.00 90.94 294 GLU A CA 1
ATOM 2318 C C . GLU A 1 294 ? -13.785 2.293 13.984 1.00 90.94 294 GLU A C 1
ATOM 2320 O O . GLU A 1 294 ? -12.569 2.306 13.765 1.00 90.94 294 GLU A O 1
ATOM 2325 N N . TRP A 1 295 ? -14.618 3.173 13.451 1.00 92.75 295 TRP A N 1
ATOM 2326 C CA . TRP A 1 295 ? -14.163 4.253 12.596 1.00 92.75 295 TRP A CA 1
ATOM 2327 C C . TRP A 1 295 ? -14.890 5.543 12.935 1.00 92.75 295 TRP A C 1
ATOM 2329 O O . TRP A 1 295 ? -15.990 5.532 13.488 1.00 92.75 295 TRP A O 1
ATOM 2339 N N . GLU A 1 296 ? -14.266 6.648 12.565 1.00 90.94 296 GLU A N 1
ATOM 2340 C CA . GLU A 1 296 ? -14.881 7.962 12.576 1.00 90.94 296 GLU A CA 1
ATOM 2341 C C . GLU A 1 296 ? -14.461 8.699 11.320 1.00 90.94 296 GLU A C 1
ATOM 2343 O O . GLU A 1 296 ? -13.281 8.712 10.973 1.00 90.94 296 GLU A O 1
ATOM 2348 N N . PHE A 1 297 ? -15.431 9.311 10.657 1.00 89.12 297 PHE A N 1
ATOM 2349 C CA . PHE A 1 297 ? -15.153 10.298 9.631 1.00 89.12 297 PHE A CA 1
ATOM 2350 C C . PHE A 1 297 ? -14.832 11.616 10.318 1.00 89.12 297 PHE A C 1
ATOM 2352 O O . PHE A 1 297 ? -15.551 12.026 11.234 1.00 89.12 297 PHE A O 1
ATOM 2359 N N . LEU A 1 298 ? -13.765 12.279 9.881 1.00 86.75 298 LEU A N 1
ATOM 2360 C CA . LEU A 1 298 ? -13.447 13.648 10.263 1.00 86.75 298 LEU A CA 1
ATOM 2361 C C . LEU A 1 298 ? -14.466 14.592 9.610 1.00 86.75 298 LEU A C 1
ATOM 2363 O O . LEU A 1 298 ? -14.168 15.316 8.671 1.00 86.75 298 LEU A O 1
ATOM 2367 N N . GLU A 1 299 ? -15.705 14.501 10.082 1.00 65.38 299 GLU A N 1
ATOM 2368 C CA . GLU A 1 299 ? -16.881 15.115 9.488 1.00 65.38 299 GLU A CA 1
ATOM 2369 C C . GLU A 1 299 ? -17.925 15.363 10.583 1.00 65.38 299 GLU A C 1
ATOM 2371 O O . GLU A 1 299 ? -18.857 14.580 10.766 1.00 65.38 299 GLU A O 1
ATOM 2376 N N . ARG A 1 300 ? -17.776 16.452 11.347 1.00 45.34 300 ARG A N 1
ATOM 2377 C CA . ARG A 1 300 ? -18.915 17.188 11.932 1.00 45.34 300 ARG A CA 1
ATOM 2378 C C . ARG A 1 300 ? -18.432 18.410 12.696 1.00 45.34 300 ARG A C 1
ATOM 2380 O O . ARG A 1 300 ? -17.930 18.294 13.808 1.00 45.34 300 ARG A O 1
ATOM 2387 N N . GLY A 1 301 ? -18.647 19.581 12.111 1.00 52.50 301 GLY A N 1
ATOM 2388 C CA . GLY A 1 301 ? -18.276 20.856 12.716 1.00 52.50 301 GLY A CA 1
ATOM 2389 C C . GLY A 1 301 ? -17.825 21.826 11.650 1.00 52.50 301 GLY A C 1
ATOM 2390 O O . GLY A 1 301 ? -18.630 22.644 11.251 1.00 52.50 301 GLY A O 1
ATOM 2391 N N . ASP A 1 302 ? -16.610 21.656 11.138 1.00 61.12 302 ASP A N 1
ATOM 2392 C CA . ASP A 1 302 ? -16.000 22.480 10.099 1.00 61.12 302 ASP A CA 1
ATOM 2393 C C . ASP A 1 302 ? -14.806 21.689 9.533 1.00 61.12 302 ASP A C 1
ATOM 2395 O O . ASP A 1 302 ? -13.832 21.508 10.245 1.00 61.12 302 ASP A O 1
ATOM 2399 N N . LYS A 1 303 ? -14.922 21.192 8.293 1.00 73.19 303 LYS A N 1
ATOM 2400 C CA . LYS A 1 303 ? -13.835 20.887 7.335 1.00 73.19 303 LYS A CA 1
ATOM 2401 C C . LYS A 1 303 ? -12.734 19.880 7.728 1.00 73.19 303 LYS A C 1
ATOM 2403 O O . LYS A 1 303 ? -12.321 19.751 8.874 1.00 73.19 303 LYS A O 1
ATOM 2408 N N . SER A 1 304 ? -12.183 19.169 6.748 1.00 87.38 304 SER A N 1
ATOM 2409 C CA . SER A 1 304 ? -11.048 18.257 6.959 1.00 87.38 304 SER A CA 1
ATOM 2410 C C . SER A 1 304 ? -9.710 19.015 6.993 1.00 87.38 304 SER A C 1
ATOM 2412 O O . SER A 1 304 ? -8.814 18.735 6.192 1.00 87.38 304 SER A O 1
ATOM 2414 N N . THR A 1 305 ? -9.593 20.013 7.875 1.00 91.88 305 THR A N 1
ATOM 2415 C CA . THR A 1 305 ? -8.415 20.890 7.951 1.00 91.88 305 THR A CA 1
ATOM 2416 C C . THR A 1 305 ? -7.233 20.220 8.639 1.00 91.88 305 THR A C 1
ATOM 2418 O O . THR A 1 305 ? -7.378 19.227 9.360 1.00 91.88 305 THR A O 1
ATOM 2421 N N . MET A 1 306 ? -6.034 20.773 8.435 1.00 90.88 306 MET A N 1
ATOM 2422 C CA . MET A 1 306 ? -4.840 20.337 9.166 1.00 90.88 306 MET A CA 1
ATOM 2423 C C . MET A 1 306 ? -4.999 20.491 10.683 1.00 90.88 306 MET A C 1
ATOM 2425 O O . MET A 1 306 ? -4.533 19.629 11.427 1.00 90.88 306 MET A O 1
ATOM 2429 N N . ASP A 1 307 ? -5.687 21.542 11.138 1.00 90.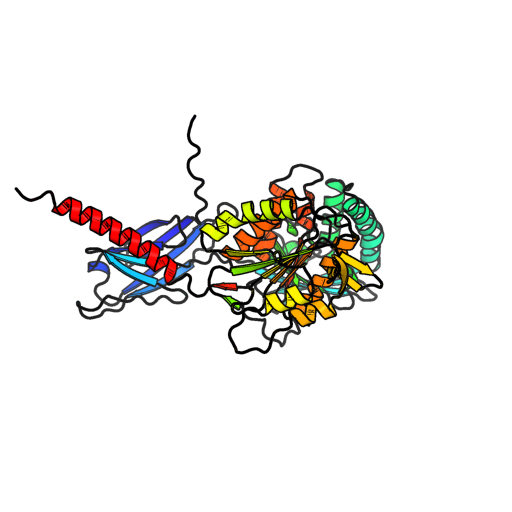06 307 ASP A N 1
ATOM 2430 C CA . ASP A 1 307 ? -5.970 21.768 12.559 1.00 90.06 307 ASP A CA 1
ATOM 2431 C C . ASP A 1 307 ? -6.995 20.764 13.101 1.00 90.06 307 ASP A C 1
ATOM 2433 O O . ASP A 1 307 ? -6.793 20.185 14.169 1.00 90.06 307 ASP A O 1
ATOM 2437 N N . ALA A 1 308 ? -8.048 20.463 12.334 1.00 90.50 308 ALA A N 1
ATOM 2438 C CA . ALA A 1 308 ? -9.024 19.437 12.695 1.00 90.50 308 ALA A CA 1
ATOM 2439 C C . ALA A 1 308 ? -8.376 18.045 12.782 1.00 90.50 308 ALA A C 1
ATOM 2441 O O . ALA A 1 308 ? -8.630 17.289 13.727 1.00 90.50 308 ALA A O 1
ATOM 2442 N N . LEU A 1 309 ? -7.499 17.713 11.829 1.00 90.94 309 LEU A N 1
ATOM 2443 C CA . LEU A 1 309 ? -6.726 16.475 11.834 1.00 90.94 309 LEU A CA 1
ATOM 2444 C C . LEU A 1 309 ? -5.795 16.405 13.051 1.00 90.94 309 LEU A C 1
ATOM 2446 O O . LEU A 1 309 ? -5.801 15.397 13.762 1.00 90.94 309 LEU A O 1
ATOM 2450 N N . ASP A 1 310 ? -5.032 17.465 13.332 1.00 89.06 310 ASP A N 1
ATOM 2451 C CA . ASP A 1 310 ? -4.153 17.519 14.500 1.00 89.06 310 ASP A CA 1
ATOM 2452 C C . ASP A 1 310 ? -4.960 17.418 15.806 1.00 89.06 310 ASP A C 1
ATOM 2454 O O . ASP A 1 310 ? -4.706 16.552 16.649 1.00 89.06 310 ASP A O 1
ATOM 2458 N N . SER A 1 311 ? -6.018 18.201 15.957 1.00 87.25 311 SER A N 1
ATOM 2459 C CA . SER A 1 311 ? -6.910 18.128 17.113 1.00 87.25 311 SER A CA 1
ATOM 2460 C C . SER A 1 311 ? -7.455 16.711 17.315 1.00 87.25 311 SER A C 1
ATOM 2462 O O . SER A 1 311 ? -7.374 16.150 18.414 1.00 87.25 311 SER A O 1
ATOM 2464 N N . ARG A 1 312 ? -7.935 16.062 16.245 1.00 88.12 312 ARG A N 1
ATOM 2465 C CA . ARG A 1 312 ? -8.559 14.740 16.350 1.00 88.12 312 ARG A CA 1
ATOM 2466 C C . ARG A 1 312 ? -7.569 13.609 16.587 1.00 88.12 312 ARG A C 1
ATOM 2468 O O . ARG A 1 312 ? -7.923 12.649 17.283 1.00 88.12 312 ARG A O 1
ATOM 2475 N N . LEU A 1 313 ? -6.351 13.718 16.059 1.00 87.44 313 LEU A N 1
ATOM 2476 C CA . LEU A 1 313 ? -5.242 12.808 16.358 1.00 87.44 313 LEU A CA 1
ATOM 2477 C C . LEU A 1 313 ? -4.802 12.887 17.832 1.00 87.44 313 LEU A C 1
ATOM 2479 O O . LEU A 1 313 ? -4.276 11.908 18.361 1.00 87.44 313 LEU A O 1
ATOM 2483 N N . GLY A 1 314 ? -5.054 14.016 18.503 1.00 79.50 314 GLY A N 1
ATOM 2484 C CA . GLY A 1 314 ? -4.709 14.255 19.911 1.00 79.50 314 GLY A CA 1
ATOM 2485 C C . GLY A 1 314 ? -5.737 13.840 20.941 1.00 79.50 314 GLY A C 1
ATOM 2486 O O . GLY A 1 314 ? -5.429 13.852 22.130 1.00 79.50 314 GLY A O 1
ATOM 2487 N N . ALA A 1 315 ? -6.949 13.511 20.504 1.00 76.31 315 ALA A N 1
ATOM 2488 C CA . ALA A 1 315 ? -8.032 13.157 21.405 1.00 76.31 315 ALA A CA 1
ATOM 2489 C C . ALA A 1 315 ? -7.732 11.862 22.184 1.00 76.31 315 ALA A C 1
ATOM 2491 O O . ALA A 1 315 ? -7.054 10.964 21.682 1.00 76.31 315 ALA A O 1
ATOM 2492 N N . ASP A 1 316 ? -8.300 11.764 23.389 1.00 69.06 316 ASP A N 1
ATOM 2493 C CA . ASP A 1 316 ? -7.921 10.869 24.496 1.00 69.06 316 ASP A CA 1
ATOM 2494 C C . ASP A 1 316 ? -7.392 9.476 24.111 1.00 69.06 316 ASP A C 1
ATOM 2496 O O . ASP A 1 316 ? -6.318 9.062 24.550 1.00 69.06 316 ASP A O 1
ATOM 2500 N N . GLU A 1 317 ? -8.138 8.727 23.299 1.00 77.81 317 GLU A N 1
ATOM 2501 C CA . GLU A 1 317 ? -7.799 7.337 22.979 1.00 77.81 317 GLU A CA 1
ATOM 2502 C C . GLU A 1 317 ? -6.884 7.178 21.746 1.00 77.81 317 GLU A C 1
ATOM 2504 O O . GLU A 1 317 ? -6.316 6.103 21.561 1.00 77.81 317 GLU A O 1
ATOM 2509 N N . GLY A 1 318 ? -6.692 8.222 20.930 1.00 86.56 318 GLY A N 1
ATOM 2510 C CA . GLY A 1 318 ? -5.856 8.226 19.717 1.00 86.56 318 GLY A CA 1
ATOM 2511 C C . GLY A 1 318 ? -6.308 7.263 18.608 1.00 86.56 318 GLY A C 1
ATOM 2512 O O . GLY A 1 318 ? -7.374 6.662 18.687 1.00 86.56 318 GLY A O 1
ATOM 2513 N N . TRP A 1 319 ? -5.490 7.054 17.577 1.00 90.75 319 TRP A N 1
ATOM 2514 C CA . TRP A 1 319 ? -5.866 6.246 16.406 1.00 90.75 319 TRP A CA 1
ATOM 2515 C C . TRP A 1 319 ? -4.829 5.182 16.070 1.00 90.75 319 TRP A C 1
ATOM 2517 O O . TRP A 1 319 ? -3.636 5.385 16.279 1.00 90.75 319 TRP A O 1
ATOM 2527 N N . ASP A 1 320 ? -5.279 4.038 15.549 1.00 92.00 320 ASP A N 1
ATOM 2528 C CA . ASP A 1 320 ? -4.378 2.974 15.093 1.00 92.00 320 ASP A CA 1
ATOM 2529 C C . ASP A 1 320 ? -4.049 3.127 13.600 1.00 92.00 320 ASP A C 1
ATOM 2531 O O . ASP A 1 320 ? -2.941 2.790 13.169 1.00 92.00 320 ASP A O 1
ATOM 2535 N N . ILE A 1 321 ? -5.006 3.637 12.817 1.00 95.19 321 ILE A N 1
ATOM 2536 C CA . ILE A 1 321 ? -4.911 3.811 11.365 1.00 95.19 321 ILE A CA 1
ATOM 2537 C C . ILE A 1 321 ? -5.537 5.155 10.973 1.00 95.19 321 ILE A C 1
ATOM 2539 O O . ILE A 1 321 ? -6.583 5.518 11.514 1.00 95.19 321 ILE A O 1
ATOM 2543 N N . VAL A 1 322 ? -4.941 5.848 10.002 1.00 95.50 322 VAL A N 1
ATOM 2544 C CA . VAL A 1 322 ? -5.593 6.964 9.294 1.00 95.50 322 VAL A CA 1
ATOM 2545 C C . VAL A 1 322 ? -5.812 6.583 7.833 1.00 95.50 322 VAL A C 1
ATOM 2547 O O . VAL A 1 322 ? -4.894 6.095 7.173 1.00 95.50 322 VAL A O 1
ATOM 2550 N N . HIS A 1 323 ? -7.031 6.765 7.340 1.00 94.88 323 HIS A N 1
ATOM 2551 C CA . HIS A 1 323 ? -7.421 6.537 5.953 1.00 94.88 323 HIS A CA 1
ATOM 2552 C C . HIS A 1 323 ? -7.733 7.883 5.309 1.00 94.88 323 HIS A C 1
ATOM 2554 O O . HIS A 1 323 ? -8.655 8.559 5.749 1.00 94.88 323 HIS A O 1
ATOM 2560 N N . PHE A 1 324 ? -6.983 8.270 4.285 1.00 92.25 324 PHE A N 1
ATOM 2561 C CA . PHE A 1 324 ? -7.230 9.495 3.537 1.00 92.25 324 PHE A CA 1
ATOM 2562 C C . PHE A 1 324 ? -7.976 9.200 2.246 1.00 92.25 324 PHE A C 1
ATOM 2564 O O . PHE A 1 324 ? -7.566 8.332 1.476 1.00 92.25 324 PHE A O 1
ATOM 2571 N N . THR A 1 325 ? -8.997 10.013 2.013 1.00 88.31 325 THR A N 1
ATOM 2572 C CA . THR A 1 325 ? -9.712 10.182 0.756 1.00 88.31 325 THR A CA 1
ATOM 2573 C C . THR A 1 325 ? -9.584 11.658 0.396 1.00 88.31 325 THR A C 1
ATOM 2575 O O . THR A 1 325 ? -10.297 12.506 0.933 1.00 88.31 325 THR A O 1
ATOM 2578 N N . ALA A 1 326 ? -8.610 11.989 -0.446 1.00 86.69 326 ALA A N 1
ATOM 2579 C CA . ALA A 1 326 ? -8.317 13.371 -0.808 1.00 86.69 326 ALA A CA 1
ATOM 2580 C C . ALA A 1 326 ? -7.644 13.451 -2.181 1.00 86.69 326 ALA A C 1
ATOM 2582 O O . ALA A 1 326 ? -7.065 12.477 -2.668 1.00 86.69 326 ALA A O 1
ATOM 2583 N N . HIS A 1 327 ? -7.698 14.634 -2.792 1.00 87.88 327 HIS A N 1
ATOM 2584 C CA . HIS A 1 327 ? -6.914 14.929 -3.989 1.00 87.88 327 HIS A CA 1
ATOM 2585 C C . HIS A 1 327 ? -5.428 15.046 -3.649 1.00 87.88 327 HIS A C 1
ATOM 2587 O O . HIS A 1 327 ? -5.055 15.467 -2.554 1.00 87.88 327 HIS A O 1
ATOM 2593 N N . GLY A 1 328 ? -4.580 14.724 -4.615 1.00 88.44 328 GLY A N 1
ATOM 2594 C CA . GLY A 1 328 ? -3.140 14.917 -4.551 1.00 88.44 328 GLY A CA 1
ATOM 2595 C C . GLY A 1 328 ? -2.625 15.765 -5.710 1.00 88.44 328 GLY A C 1
ATOM 2596 O O . GLY A 1 328 ? -3.269 15.862 -6.755 1.00 88.44 328 GLY A O 1
ATOM 2597 N N . LYS A 1 329 ? -1.457 16.371 -5.515 1.00 90.12 329 LYS A N 1
ATOM 2598 C CA . LYS A 1 329 ? -0.749 17.202 -6.501 1.00 90.12 329 LYS A CA 1
ATOM 2599 C C . LYS A 1 329 ? 0.732 16.844 -6.487 1.00 90.12 329 LYS A C 1
ATOM 2601 O O . LYS A 1 329 ? 1.273 16.540 -5.421 1.00 90.12 329 LYS A O 1
ATOM 2606 N N . VAL A 1 330 ? 1.388 16.903 -7.644 1.00 88.69 330 VAL A N 1
ATOM 2607 C CA . VAL A 1 330 ? 2.848 16.790 -7.735 1.00 88.69 330 VAL A CA 1
ATOM 2608 C C . VAL A 1 330 ? 3.402 18.038 -8.409 1.00 88.69 330 VAL A C 1
ATOM 2610 O O . VAL A 1 330 ? 3.115 18.301 -9.570 1.00 88.69 330 VAL A O 1
ATOM 2613 N N . GLU A 1 331 ? 4.231 18.789 -7.693 1.00 89.38 331 GLU A N 1
ATOM 2614 C CA . GLU A 1 331 ? 4.841 20.032 -8.178 1.00 89.38 331 GLU A CA 1
ATOM 2615 C C . GLU A 1 331 ? 6.295 20.089 -7.710 1.00 89.38 331 GLU A C 1
ATOM 2617 O O . GLU A 1 331 ? 6.589 19.722 -6.575 1.00 89.38 331 GLU A O 1
ATOM 2622 N N . ASP A 1 332 ? 7.219 20.481 -8.591 1.00 87.12 332 ASP A N 1
ATOM 2623 C CA . ASP A 1 332 ? 8.653 20.602 -8.283 1.00 87.12 332 ASP A CA 1
ATOM 2624 C C . ASP A 1 332 ? 9.261 19.368 -7.583 1.00 87.12 332 ASP A C 1
ATOM 2626 O O . ASP A 1 332 ? 10.049 19.473 -6.642 1.00 87.12 332 ASP A O 1
ATOM 2630 N N . ALA A 1 333 ? 8.875 18.174 -8.052 1.00 81.81 333 ALA A N 1
ATOM 2631 C CA . ALA A 1 333 ? 9.261 16.873 -7.492 1.00 81.81 333 ALA A CA 1
ATOM 2632 C C . ALA A 1 333 ? 8.827 16.633 -6.029 1.00 81.81 333 ALA A C 1
ATOM 2634 O O . ALA A 1 333 ? 9.344 15.725 -5.377 1.00 81.81 333 ALA A O 1
ATOM 2635 N N . ARG A 1 334 ? 7.857 17.403 -5.526 1.00 86.69 334 ARG A N 1
ATOM 2636 C CA . ARG A 1 334 ? 7.213 17.214 -4.222 1.00 86.69 334 ARG A CA 1
ATOM 2637 C C . ARG A 1 334 ? 5.783 16.734 -4.391 1.00 86.69 334 ARG A C 1
ATOM 2639 O O . ARG A 1 334 ? 5.105 17.094 -5.352 1.00 86.69 334 ARG A O 1
ATOM 2646 N N . ALA A 1 335 ? 5.331 15.930 -3.438 1.00 90.88 335 ALA A N 1
ATOM 2647 C CA . ALA A 1 335 ? 3.965 15.443 -3.385 1.00 90.88 335 ALA A CA 1
ATOM 2648 C C . ALA A 1 335 ? 3.172 16.177 -2.300 1.00 90.88 335 ALA A C 1
ATOM 2650 O O . ALA A 1 335 ? 3.658 16.376 -1.186 1.00 90.88 335 ALA A O 1
ATOM 2651 N N . TYR A 1 336 ? 1.936 16.536 -2.631 1.00 92.38 336 TYR A N 1
ATOM 2652 C CA . TYR A 1 336 ? 1.025 17.249 -1.746 1.00 92.38 336 TYR A CA 1
ATOM 2653 C C . TYR A 1 336 ? -0.300 16.507 -1.643 1.00 92.38 336 TYR A C 1
ATOM 2655 O O . TYR A 1 336 ? -0.792 15.957 -2.632 1.00 92.38 336 TYR A O 1
ATOM 2663 N N . LEU A 1 337 ? -0.894 16.540 -0.454 1.00 92.50 337 LEU A N 1
ATOM 2664 C CA . LEU A 1 337 ? -2.284 16.177 -0.220 1.00 92.50 337 LEU A CA 1
ATOM 2665 C C . LEU A 1 337 ? -3.112 17.458 -0.106 1.00 92.50 337 LEU A C 1
ATOM 2667 O O . LEU A 1 337 ? -2.733 18.374 0.619 1.00 92.50 337 LEU A O 1
ATOM 2671 N N . ARG A 1 338 ? -4.246 17.523 -0.798 1.00 92.12 338 ARG A N 1
ATOM 2672 C CA . ARG A 1 338 ? -5.130 18.692 -0.801 1.00 92.12 338 ARG A CA 1
ATOM 2673 C C . ARG A 1 338 ? -6.220 18.534 0.244 1.00 92.12 338 ARG A C 1
ATOM 2675 O O . ARG A 1 338 ? -7.234 17.868 0.013 1.00 92.12 338 ARG A O 1
ATOM 2682 N N . LEU A 1 339 ? -5.977 19.126 1.406 1.00 92.38 339 LEU A N 1
ATOM 2683 C CA . LEU A 1 339 ? -6.942 19.200 2.498 1.00 92.38 339 LEU A CA 1
ATOM 2684 C C . LEU A 1 339 ? -7.822 20.444 2.355 1.00 92.38 339 LEU A C 1
ATOM 2686 O O . LEU A 1 339 ? -7.587 21.280 1.487 1.00 92.38 339 LEU A O 1
ATOM 2690 N N . GLU A 1 340 ? -8.861 20.554 3.172 1.00 92.94 340 GLU A N 1
ATOM 2691 C CA . GLU A 1 340 ? -9.691 21.756 3.216 1.00 92.94 340 GLU A CA 1
ATOM 2692 C C . GLU A 1 340 ? -9.032 22.795 4.131 1.00 92.94 340 GLU A C 1
ATOM 2694 O O . GLU A 1 340 ? -8.613 22.469 5.236 1.00 92.94 340 GLU A O 1
ATOM 2699 N N . GLY A 1 341 ? -8.948 24.048 3.699 1.00 92.19 341 GLY A N 1
ATOM 2700 C CA . GLY A 1 341 ? -8.583 25.177 4.549 1.00 92.19 341 GLY A CA 1
ATOM 2701 C C . GLY A 1 341 ? -9.779 25.687 5.355 1.00 92.19 341 GLY A C 1
ATOM 2702 O O . GLY A 1 341 ? -10.929 25.331 5.098 1.00 92.19 341 GLY A O 1
ATOM 2703 N N . GLU A 1 342 ? -9.540 26.600 6.296 1.00 89.69 342 GLU A N 1
ATOM 2704 C CA . GLU A 1 342 ? -10.585 27.209 7.142 1.00 89.69 342 GLU A CA 1
ATOM 2705 C C . GLU A 1 342 ? -11.652 27.998 6.363 1.00 89.69 342 GLU A C 1
ATOM 2707 O O . GLU A 1 342 ? -12.714 28.316 6.894 1.00 89.69 342 GLU A O 1
ATOM 2712 N N . ASP A 1 343 ? -11.439 28.284 5.080 1.00 89.69 343 ASP A N 1
ATOM 2713 C CA . ASP A 1 343 ? -12.381 28.921 4.151 1.00 89.69 343 ASP A CA 1
ATOM 2714 C C . ASP A 1 343 ? -13.125 27.907 3.249 1.00 89.69 343 ASP A C 1
ATOM 2716 O O . ASP A 1 343 ? -14.151 28.237 2.649 1.00 89.69 343 ASP A O 1
ATOM 2720 N N . GLY A 1 344 ? -12.725 26.631 3.282 1.00 88.56 344 GLY A N 1
ATOM 2721 C CA . GLY A 1 344 ? -13.277 25.536 2.478 1.00 88.56 344 GLY A CA 1
ATOM 2722 C C . GLY A 1 344 ? -12.644 25.399 1.093 1.00 88.56 344 GLY A C 1
ATOM 2723 O O . GLY A 1 344 ? -13.137 24.602 0.294 1.00 88.56 344 GLY A O 1
ATOM 2724 N N . TRP A 1 345 ? -11.603 26.176 0.799 1.00 92.44 345 TRP A N 1
ATOM 2725 C CA . TRP A 1 345 ? -10.753 26.017 -0.380 1.00 92.44 345 TRP A CA 1
ATOM 2726 C C . TRP A 1 345 ? -9.660 24.995 -0.101 1.00 92.44 345 TRP A C 1
ATOM 2728 O O . TRP A 1 345 ? -9.473 24.585 1.044 1.00 92.44 345 TRP A O 1
ATOM 2738 N N . HIS A 1 346 ? -8.963 24.536 -1.136 1.00 92.88 346 HIS A N 1
ATOM 2739 C CA . HIS A 1 346 ? -7.879 23.591 -0.914 1.00 92.88 346 HIS A CA 1
ATOM 2740 C C . HIS A 1 346 ? -6.688 24.244 -0.207 1.00 92.88 346 HIS A C 1
ATOM 2742 O O . HIS A 1 346 ? -6.316 25.388 -0.465 1.00 92.88 346 HIS A O 1
ATOM 2748 N N . GLU A 1 347 ? -6.045 23.458 0.642 1.00 94.25 347 GLU A N 1
ATOM 2749 C CA . GLU A 1 347 ? -4.725 23.713 1.184 1.00 94.25 347 GLU A CA 1
ATOM 2750 C C . GLU A 1 347 ? -3.790 22.593 0.711 1.00 94.25 347 GLU A C 1
ATOM 2752 O O . GLU A 1 347 ? -4.038 21.414 0.976 1.00 94.25 347 GLU A O 1
ATOM 2757 N N . ASP A 1 348 ? -2.718 22.952 -0.001 1.00 94.75 348 ASP A N 1
ATOM 2758 C CA . ASP A 1 348 ? -1.663 22.011 -0.389 1.00 94.75 348 ASP A CA 1
ATOM 2759 C C . ASP A 1 348 ? -0.817 21.676 0.860 1.00 94.75 348 ASP A C 1
ATOM 2761 O O . ASP A 1 348 ? -0.066 22.507 1.382 1.00 94.75 348 ASP A O 1
ATOM 2765 N N . VAL A 1 349 ? -0.938 20.444 1.359 1.00 93.69 349 VAL A N 1
ATOM 2766 C CA . VAL A 1 349 ? -0.184 19.942 2.513 1.00 93.69 349 VAL A CA 1
ATOM 2767 C C . VAL A 1 349 ? 0.923 19.018 2.030 1.00 93.69 349 VAL A C 1
ATOM 2769 O O . VAL A 1 349 ? 0.660 17.959 1.461 1.00 93.69 349 VAL A O 1
ATOM 2772 N N . ASP A 1 350 ? 2.168 19.411 2.270 1.00 92.25 350 ASP A N 1
ATOM 2773 C CA . ASP A 1 350 ? 3.331 18.631 1.869 1.00 92.25 350 ASP A CA 1
ATOM 2774 C C . ASP A 1 350 ? 3.666 17.478 2.832 1.00 92.25 350 ASP A C 1
ATOM 2776 O O . ASP A 1 350 ? 3.107 17.296 3.921 1.00 92.25 350 ASP A O 1
ATOM 2780 N N . GLU A 1 351 ? 4.631 16.680 2.393 1.00 90.75 351 GLU A N 1
ATOM 2781 C CA . GLU A 1 351 ? 5.206 15.565 3.132 1.00 90.75 351 GLU A CA 1
ATOM 2782 C C . GLU A 1 351 ? 5.813 15.946 4.493 1.00 90.75 351 GLU A C 1
ATOM 2784 O O . GLU A 1 351 ? 5.794 15.120 5.407 1.00 90.75 351 GLU A O 1
ATOM 2789 N N . GLU A 1 352 ? 6.353 17.159 4.655 1.00 90.44 352 GLU A N 1
ATOM 2790 C CA . GLU A 1 352 ? 6.980 17.612 5.900 1.00 90.44 352 GLU A CA 1
ATOM 2791 C C . GLU A 1 352 ? 5.907 17.871 6.954 1.00 90.44 352 GLU A C 1
ATOM 2793 O O . GLU A 1 352 ? 5.951 17.289 8.041 1.00 90.44 352 GLU A O 1
ATOM 2798 N N . ARG A 1 353 ? 4.892 18.663 6.598 1.00 92.19 353 ARG A N 1
ATOM 2799 C CA . ARG A 1 353 ? 3.768 18.990 7.476 1.00 92.19 353 ARG A CA 1
ATOM 2800 C C . ARG A 1 353 ? 3.001 17.740 7.900 1.00 92.19 353 ARG A C 1
ATOM 2802 O O . ARG A 1 353 ? 2.727 17.577 9.088 1.00 92.19 353 ARG A O 1
ATOM 2809 N N . LEU A 1 354 ? 2.710 16.825 6.970 1.00 91.38 354 LEU A N 1
ATOM 2810 C CA . LEU A 1 354 ? 2.077 15.544 7.308 1.00 91.38 354 LEU A CA 1
ATOM 2811 C C . LEU A 1 354 ? 2.979 14.672 8.191 1.00 91.38 354 LEU A C 1
ATOM 2813 O O . LEU A 1 354 ? 2.500 14.071 9.150 1.00 91.38 354 LEU A O 1
ATOM 2817 N N . SER A 1 355 ? 4.284 14.607 7.913 1.00 91.12 355 SER A N 1
ATOM 2818 C CA . SER A 1 355 ? 5.206 13.802 8.726 1.00 91.12 355 SER A CA 1
ATOM 2819 C C . SER A 1 355 ? 5.272 14.291 10.168 1.00 91.12 355 SER A C 1
ATOM 2821 O O . SER A 1 355 ? 5.272 13.464 11.076 1.00 91.12 355 SER A O 1
ATOM 2823 N N . VAL A 1 356 ? 5.272 15.608 10.399 1.00 88.81 356 VAL A N 1
ATOM 2824 C CA . VAL A 1 356 ? 5.265 16.189 11.752 1.00 88.81 356 VAL A CA 1
ATOM 2825 C C . VAL A 1 356 ? 4.028 15.756 12.547 1.00 88.81 356 VAL A C 1
ATOM 2827 O O . VAL A 1 356 ? 4.161 15.445 13.730 1.00 88.81 356 VAL A O 1
ATOM 2830 N N . LEU A 1 357 ? 2.855 15.643 11.910 1.00 87.06 357 LEU A N 1
ATOM 2831 C CA . LEU A 1 357 ? 1.642 15.139 12.573 1.00 87.06 357 LEU A CA 1
ATOM 2832 C C . LEU A 1 357 ? 1.794 13.692 13.070 1.00 87.06 357 LEU A C 1
ATOM 2834 O O . LEU A 1 357 ? 1.279 13.341 14.136 1.00 87.06 357 LEU A O 1
ATOM 2838 N N . PHE A 1 358 ? 2.489 12.845 12.304 1.00 87.44 358 PHE A N 1
ATOM 2839 C CA . PHE A 1 358 ? 2.636 11.418 12.606 1.00 87.44 358 PHE A CA 1
ATOM 2840 C C . PHE A 1 358 ? 3.870 11.071 13.442 1.00 87.44 358 PHE A C 1
ATOM 2842 O O . PHE A 1 358 ? 3.822 10.074 14.161 1.00 87.44 358 PHE A O 1
ATOM 2849 N N . ALA A 1 359 ? 4.924 11.901 13.429 1.00 78.12 359 ALA A N 1
ATOM 2850 C CA . ALA A 1 359 ? 6.226 11.679 14.081 1.00 78.12 359 ALA A CA 1
ATOM 2851 C C . ALA A 1 359 ? 6.191 11.558 15.623 1.00 78.12 359 ALA A C 1
ATOM 2853 O O . ALA A 1 359 ? 7.232 11.508 16.281 1.00 78.12 359 ALA A O 1
ATOM 2854 N N . GLY A 1 360 ? 4.996 11.461 16.201 1.00 63.03 360 GLY A N 1
ATOM 2855 C CA . GLY A 1 360 ? 4.758 11.103 17.584 1.00 63.03 360 GLY A CA 1
ATOM 2856 C C . GLY A 1 360 ? 4.496 12.321 18.454 1.00 63.03 360 GLY A C 1
ATOM 2857 O O . GLY A 1 360 ? 5.309 13.235 18.564 1.00 63.03 360 GLY A O 1
ATOM 2858 N N . ARG A 1 361 ? 3.370 12.293 19.170 1.00 61.06 361 ARG A N 1
ATOM 2859 C CA . ARG A 1 361 ? 3.142 13.209 20.287 1.00 61.06 361 ARG A CA 1
ATOM 2860 C C . ARG A 1 361 ? 3.843 12.661 21.513 1.00 61.06 361 ARG A C 1
ATOM 2862 O O . ARG A 1 361 ? 3.460 11.615 22.038 1.00 61.06 361 ARG A O 1
ATOM 2869 N N . GLN A 1 362 ? 4.846 13.390 21.986 1.00 49.97 362 GLN A N 1
ATOM 2870 C CA . GLN A 1 362 ? 5.457 13.180 23.297 1.00 49.97 362 GLN A CA 1
ATOM 2871 C C . GLN A 1 362 ? 4.468 13.662 24.375 1.00 49.97 362 GLN A C 1
ATOM 2873 O O . GLN A 1 362 ? 4.626 14.721 24.971 1.00 49.97 362 GLN A O 1
ATOM 2878 N N . GLY A 1 363 ? 3.373 12.922 24.554 1.00 51.72 363 GLY A N 1
ATOM 2879 C CA . GLY A 1 363 ? 2.359 13.150 25.584 1.00 51.72 363 GLY A CA 1
ATOM 2880 C C . GLY A 1 363 ? 2.391 12.049 26.648 1.00 51.72 363 GLY A C 1
ATOM 2881 O O . GLY A 1 363 ? 3.085 11.045 26.470 1.00 51.72 363 GLY A O 1
ATOM 2882 N N . PRO A 1 364 ? 1.649 12.187 27.761 1.00 50.69 364 PRO A N 1
ATOM 2883 C CA . PRO A 1 364 ? 1.631 11.199 28.838 1.00 50.69 364 PRO A CA 1
ATOM 2884 C C . PRO A 1 364 ? 1.109 9.826 28.365 1.00 50.69 364 PRO A C 1
ATOM 2886 O O . PRO A 1 364 ? -0.078 9.532 28.413 1.00 50.69 364 PRO A O 1
ATOM 2889 N N . GLY A 1 365 ? 2.029 8.974 27.905 1.00 51.62 365 GLY A N 1
ATOM 2890 C CA . GLY A 1 365 ? 2.049 7.506 27.928 1.00 51.62 365 GLY A CA 1
ATOM 2891 C C . GLY A 1 365 ? 0.865 6.678 27.403 1.00 51.62 365 GLY A C 1
ATOM 2892 O O . GLY A 1 365 ? 0.930 5.457 27.548 1.00 51.62 365 GLY A O 1
ATOM 2893 N N . ARG A 1 366 ? -0.221 7.252 26.863 1.00 56.22 366 ARG A N 1
ATOM 2894 C CA . ARG A 1 366 ? -1.463 6.485 26.607 1.00 56.22 366 ARG A CA 1
ATOM 2895 C C . ARG A 1 366 ? -2.213 6.760 25.301 1.00 56.22 366 ARG A C 1
ATOM 2897 O O . ARG A 1 366 ? -3.047 5.932 24.947 1.00 56.22 366 ARG A O 1
ATOM 2904 N N . VAL A 1 367 ? -1.920 7.837 24.573 1.00 68.31 367 VAL A N 1
ATOM 2905 C CA . VAL A 1 367 ? -2.616 8.136 23.307 1.00 68.31 367 VAL A CA 1
ATOM 2906 C C . VAL A 1 367 ? -2.120 7.190 22.206 1.00 68.31 367 VAL A C 1
ATOM 2908 O O . VAL A 1 367 ? -0.910 6.988 22.036 1.00 68.31 367 VAL A O 1
ATOM 2911 N N . ARG A 1 368 ? -3.038 6.555 21.466 1.00 74.94 368 ARG A N 1
ATOM 2912 C CA . ARG A 1 368 ? -2.665 5.720 20.315 1.00 74.94 368 ARG A CA 1
ATOM 2913 C C . ARG A 1 368 ? -2.119 6.599 19.191 1.00 74.94 368 ARG A C 1
ATOM 2915 O O . ARG A 1 368 ? -2.797 7.513 18.737 1.00 74.94 368 ARG A O 1
ATOM 2922 N N . ALA A 1 369 ? -0.903 6.299 18.748 1.00 82.31 369 ALA A N 1
ATOM 2923 C CA . ALA A 1 369 ? -0.336 6.907 17.555 1.00 82.31 369 ALA A CA 1
ATOM 2924 C C . ALA A 1 369 ? -0.597 5.984 16.356 1.00 82.31 369 ALA A C 1
ATOM 2926 O O . ALA A 1 369 ? -0.387 4.764 16.496 1.00 82.31 369 ALA A O 1
ATOM 2927 N N . PRO A 1 370 ? -1.007 6.545 15.204 1.00 91.56 370 PRO A N 1
ATOM 2928 C CA . PRO A 1 370 ? -1.201 5.777 13.989 1.00 91.56 370 PRO A CA 1
ATOM 2929 C C . PRO A 1 370 ? 0.025 4.928 13.668 1.00 91.56 370 PRO A C 1
ATOM 2931 O O . PRO A 1 370 ? 1.166 5.361 13.774 1.00 91.56 370 PRO A O 1
ATOM 2934 N N . THR A 1 371 ? -0.225 3.674 13.319 1.00 92.38 371 THR A N 1
ATOM 2935 C CA . THR A 1 371 ? 0.807 2.708 12.914 1.00 92.38 371 THR A CA 1
ATOM 2936 C C . THR A 1 371 ? 0.817 2.523 11.398 1.00 92.38 371 THR A C 1
ATOM 2938 O O . THR A 1 371 ? 1.833 2.135 10.821 1.00 92.38 371 THR A O 1
ATOM 2941 N N . LEU A 1 372 ? -0.324 2.810 10.770 1.00 96.44 372 LEU A N 1
ATOM 2942 C CA . LEU A 1 372 ? -0.578 2.675 9.347 1.00 96.44 372 LEU A CA 1
ATOM 2943 C C . LEU A 1 372 ? -1.302 3.919 8.830 1.00 96.44 372 LEU A C 1
ATOM 2945 O O . LEU A 1 372 ? -2.273 4.368 9.442 1.00 96.44 372 LEU A O 1
ATOM 2949 N N . VAL A 1 373 ? -0.880 4.404 7.668 1.00 96.69 373 VAL A N 1
ATOM 2950 C CA . VAL A 1 373 ? -1.654 5.352 6.862 1.00 96.69 373 VAL A CA 1
ATOM 2951 C C . VAL A 1 373 ? -2.045 4.695 5.540 1.00 96.69 373 VAL A C 1
ATOM 2953 O O . VAL A 1 373 ? -1.240 4.003 4.921 1.00 96.69 373 VAL A O 1
ATOM 2956 N N . VAL A 1 374 ? -3.287 4.889 5.111 1.00 96.75 374 VAL A N 1
ATOM 2957 C CA . VAL A 1 374 ? -3.771 4.482 3.787 1.00 96.75 374 VAL A CA 1
ATOM 2958 C C . VAL A 1 374 ? -4.118 5.750 3.021 1.00 96.75 374 VAL A C 1
ATOM 2960 O O . VAL A 1 374 ? -5.046 6.451 3.403 1.00 96.75 374 VAL A O 1
ATOM 2963 N N . LEU A 1 375 ? -3.353 6.058 1.977 1.00 93.50 375 LEU A N 1
ATOM 2964 C CA . LEU A 1 375 ? -3.578 7.187 1.078 1.00 93.50 375 LEU A CA 1
ATOM 2965 C C . LEU A 1 375 ? -4.334 6.670 -0.145 1.00 93.50 375 LEU A C 1
ATOM 2967 O O . LEU A 1 375 ? -3.729 6.093 -1.050 1.00 93.50 375 LEU A O 1
ATOM 2971 N N . ASN A 1 376 ? -5.656 6.814 -0.141 1.00 84.38 376 ASN A N 1
ATOM 2972 C CA . ASN A 1 376 ? -6.499 6.369 -1.239 1.00 84.38 376 ASN A CA 1
ATOM 2973 C C . ASN A 1 376 ? -6.746 7.517 -2.230 1.00 84.38 376 ASN A C 1
ATOM 2975 O O . ASN A 1 376 ? -7.058 8.638 -1.834 1.00 84.38 376 ASN A O 1
ATOM 2979 N N . ALA A 1 377 ? -6.618 7.223 -3.523 1.00 67.44 377 ALA A N 1
ATOM 2980 C CA . ALA A 1 377 ? -6.879 8.156 -4.615 1.00 67.44 377 ALA A CA 1
ATOM 2981 C C . ALA A 1 377 ? -8.214 7.767 -5.280 1.00 67.44 377 ALA A C 1
ATOM 2983 O O . ALA A 1 377 ? -8.258 6.805 -6.042 1.00 67.44 377 ALA A O 1
ATOM 2984 N N . CYS A 1 378 ? -9.314 8.457 -4.957 1.00 61.81 378 CYS A N 1
ATOM 2985 C CA . CYS A 1 378 ? -10.673 8.086 -5.402 1.00 61.81 378 CYS A CA 1
ATOM 2986 C C . CYS A 1 378 ? -11.023 8.596 -6.812 1.00 61.81 378 CYS A C 1
ATOM 2988 O O . CYS A 1 378 ? -10.264 9.349 -7.394 1.00 61.81 378 CYS A O 1
ATOM 2990 N N . GLN A 1 379 ? -12.181 8.214 -7.366 1.00 45.19 379 GLN A N 1
ATOM 2991 C CA . GLN A 1 379 ? -12.602 8.353 -8.779 1.00 45.19 379 GLN A CA 1
ATOM 2992 C C . GLN A 1 379 ? -12.324 9.659 -9.562 1.00 45.19 379 GLN A C 1
ATOM 2994 O O . GLN A 1 379 ? -12.324 9.616 -10.790 1.00 45.19 379 GLN A O 1
ATOM 2999 N N . SER A 1 380 ? -12.104 10.813 -8.929 1.00 48.22 380 SER A N 1
ATOM 3000 C CA . SER A 1 380 ? -11.701 12.054 -9.624 1.00 48.22 380 SER A CA 1
ATOM 3001 C C . SER A 1 380 ? -10.189 12.320 -9.594 1.00 48.22 380 SER A C 1
ATOM 3003 O O . SER A 1 380 ? -9.724 13.314 -10.149 1.00 48.22 380 SER A O 1
ATOM 3005 N N . ALA A 1 381 ? -9.431 11.476 -8.896 1.00 57.91 381 ALA A N 1
ATOM 3006 C CA . ALA A 1 381 ? -8.000 11.571 -8.683 1.00 57.91 381 ALA A CA 1
ATOM 3007 C C . ALA A 1 381 ? -7.271 11.181 -9.969 1.00 57.91 381 ALA A C 1
ATOM 3009 O O . ALA A 1 381 ? -7.272 10.031 -10.405 1.00 57.91 381 ALA A O 1
ATOM 3010 N N . THR A 1 382 ? -6.660 12.178 -10.588 1.00 68.75 382 THR A N 1
ATOM 3011 C CA . THR A 1 382 ? -5.834 12.046 -11.784 1.00 68.75 382 THR A CA 1
ATOM 3012 C C . THR A 1 382 ? -4.611 11.157 -11.522 1.00 68.75 382 THR A C 1
ATOM 3014 O O . THR A 1 382 ? -4.257 10.851 -10.383 1.00 68.75 382 THR A O 1
ATOM 3017 N N . ILE A 1 383 ? -3.901 10.785 -12.588 1.00 78.62 383 ILE A N 1
ATOM 3018 C CA . ILE A 1 383 ? -2.572 10.153 -12.501 1.00 78.62 383 ILE A CA 1
ATOM 3019 C C . ILE A 1 383 ? -1.642 10.948 -11.574 1.00 78.62 383 ILE A C 1
ATOM 3021 O O . ILE A 1 383 ? -0.890 10.371 -10.795 1.00 78.62 383 ILE A O 1
ATOM 3025 N N . GLU A 1 384 ? -1.719 12.278 -11.632 1.00 81.19 384 GLU A N 1
ATOM 3026 C CA . GLU A 1 384 ? -0.971 13.172 -10.750 1.00 81.19 384 GLU A CA 1
ATOM 3027 C C . GLU A 1 384 ? -1.325 12.944 -9.275 1.00 81.19 384 GLU A C 1
ATOM 3029 O O . GLU A 1 384 ? -0.432 12.786 -8.445 1.00 81.19 384 GLU A O 1
ATOM 3034 N N . SER A 1 385 ? -2.614 12.836 -8.951 1.00 79.94 385 SER A N 1
ATOM 3035 C CA . SER A 1 385 ? -3.065 12.544 -7.592 1.00 79.94 385 SER A CA 1
ATOM 3036 C C . SER A 1 385 ? -2.588 11.175 -7.104 1.00 79.94 385 SER A C 1
ATOM 3038 O O . SER A 1 385 ? -2.156 11.058 -5.960 1.00 79.94 385 SER A O 1
ATOM 3040 N N . ALA A 1 386 ? -2.612 10.144 -7.953 1.00 79.25 386 ALA A N 1
ATOM 3041 C CA . ALA A 1 386 ? -2.048 8.839 -7.609 1.00 79.25 386 ALA A CA 1
ATOM 3042 C C . ALA A 1 386 ? -0.538 8.959 -7.318 1.00 79.25 386 ALA A C 1
ATOM 3044 O O . ALA A 1 386 ? -0.080 8.626 -6.222 1.00 79.25 386 ALA A O 1
ATOM 3045 N N . ARG A 1 387 ? 0.230 9.576 -8.226 1.00 84.88 387 ARG A N 1
ATOM 3046 C CA . ARG A 1 387 ? 1.670 9.835 -8.035 1.00 84.88 387 ARG A CA 1
ATOM 3047 C C . ARG A 1 387 ? 1.969 10.599 -6.742 1.00 84.88 387 ARG A C 1
ATOM 3049 O O . ARG A 1 387 ? 2.946 10.271 -6.073 1.00 84.88 387 ARG A O 1
ATOM 3056 N N . ALA A 1 388 ? 1.118 11.546 -6.348 1.00 87.25 388 ALA A N 1
ATOM 3057 C CA . ALA A 1 388 ? 1.252 12.239 -5.072 1.00 87.25 388 ALA A CA 1
ATOM 3058 C C . ALA A 1 388 ? 1.119 11.276 -3.879 1.00 87.25 388 ALA A C 1
ATOM 3060 O O . ALA A 1 388 ? 1.975 11.266 -2.997 1.00 87.25 388 ALA A O 1
ATOM 3061 N N . THR A 1 389 ? 0.105 10.401 -3.865 1.00 89.75 389 THR A N 1
ATOM 3062 C CA . THR A 1 389 ? -0.039 9.402 -2.787 1.00 89.75 389 THR A CA 1
ATOM 3063 C C . THR A 1 389 ? 1.142 8.431 -2.725 1.00 89.75 389 THR A C 1
ATOM 3065 O O . THR A 1 389 ? 1.609 8.091 -1.635 1.00 89.75 389 THR A O 1
ATOM 3068 N N . LEU A 1 390 ? 1.664 8.023 -3.886 1.00 87.50 390 LEU A N 1
ATOM 3069 C CA . LEU A 1 390 ? 2.838 7.162 -3.990 1.00 87.50 390 LEU A CA 1
ATOM 3070 C C . LEU A 1 390 ? 4.103 7.856 -3.461 1.00 87.50 390 LEU A C 1
ATOM 3072 O O . LEU A 1 390 ? 4.909 7.210 -2.797 1.00 87.50 390 LEU A O 1
ATOM 3076 N N . GLY A 1 391 ? 4.258 9.159 -3.721 1.00 89.38 391 GLY A N 1
ATOM 3077 C CA . GLY A 1 391 ? 5.377 9.974 -3.238 1.00 89.38 391 GLY A CA 1
ATOM 3078 C C . GLY A 1 391 ? 5.323 10.263 -1.735 1.00 89.38 391 GLY A C 1
ATOM 3079 O O . GLY A 1 391 ? 6.348 10.196 -1.061 1.00 89.38 391 GLY A O 1
ATOM 3080 N N . LEU A 1 392 ? 4.130 10.505 -1.183 1.00 93.12 392 LEU A N 1
ATOM 3081 C CA . LEU A 1 392 ? 3.936 10.763 0.249 1.00 93.12 392 LEU A CA 1
ATOM 3082 C C . LEU A 1 392 ? 4.199 9.518 1.111 1.00 93.12 392 LEU A C 1
ATOM 3084 O O . LEU A 1 392 ? 4.852 9.609 2.152 1.00 93.12 392 LEU A O 1
ATOM 3088 N N . ALA A 1 393 ? 3.707 8.348 0.691 1.00 93.94 393 ALA A N 1
ATOM 3089 C CA . ALA A 1 393 ? 3.762 7.110 1.472 1.00 93.94 393 ALA A CA 1
ATOM 3090 C C . ALA A 1 393 ? 5.153 6.766 2.062 1.00 93.94 393 ALA A C 1
ATOM 3092 O O . ALA A 1 393 ? 5.232 6.551 3.278 1.00 93.94 393 ALA A O 1
ATOM 3093 N N . PRO A 1 394 ? 6.261 6.727 1.289 1.00 93.12 394 PRO A N 1
ATOM 3094 C CA . PRO A 1 394 ? 7.578 6.414 1.840 1.00 93.12 394 PRO A CA 1
ATOM 3095 C C . PRO A 1 394 ? 8.073 7.464 2.841 1.00 93.12 394 PRO A C 1
ATOM 3097 O O . PRO A 1 394 ? 8.679 7.100 3.854 1.00 93.12 394 PRO A O 1
ATOM 3100 N N . VAL A 1 395 ? 7.775 8.747 2.609 1.00 92.19 395 VAL A N 1
ATOM 3101 C CA . VAL A 1 395 ? 8.186 9.836 3.504 1.00 92.19 395 VAL A CA 1
ATOM 3102 C C . VAL A 1 395 ? 7.466 9.729 4.847 1.00 92.19 395 VAL A C 1
ATOM 3104 O O . VAL A 1 395 ? 8.111 9.837 5.889 1.00 92.19 395 VAL A O 1
ATOM 3107 N N . LEU A 1 396 ? 6.168 9.407 4.854 1.00 92.94 396 LEU A N 1
ATOM 3108 C CA . LEU A 1 396 ? 5.407 9.214 6.096 1.00 92.94 396 LEU A CA 1
ATOM 3109 C C . LEU A 1 396 ? 5.903 8.010 6.918 1.00 92.94 396 LEU A C 1
ATOM 3111 O O . LEU A 1 396 ? 5.898 8.057 8.148 1.00 92.94 396 LEU A O 1
ATOM 3115 N N . VAL A 1 397 ? 6.378 6.940 6.273 1.00 92.81 397 VAL A N 1
ATOM 3116 C CA . VAL A 1 397 ? 6.991 5.791 6.971 1.00 92.81 397 VAL A CA 1
ATOM 3117 C C . VAL A 1 397 ? 8.333 6.165 7.605 1.00 92.81 397 VAL A C 1
ATOM 3119 O O . VAL A 1 397 ? 8.623 5.783 8.743 1.00 92.81 397 VAL A O 1
ATOM 3122 N N . GLN A 1 398 ? 9.165 6.909 6.877 1.00 89.75 398 GLN A N 1
ATOM 3123 C CA . GLN A 1 398 ? 10.509 7.265 7.332 1.00 89.75 398 GLN A CA 1
ATOM 3124 C C . GLN A 1 398 ? 10.494 8.407 8.355 1.00 89.75 398 GLN A C 1
ATOM 3126 O O . GLN A 1 398 ? 11.010 8.241 9.460 1.00 89.75 398 GLN A O 1
ATOM 3131 N N . ARG A 1 399 ? 9.893 9.550 8.001 1.00 89.44 399 ARG A N 1
ATOM 3132 C CA . ARG A 1 399 ? 9.876 10.783 8.806 1.00 89.44 399 ARG A CA 1
ATOM 3133 C C . ARG A 1 399 ? 8.711 10.821 9.794 1.00 89.44 399 ARG A C 1
ATOM 3135 O O . ARG A 1 399 ? 8.899 11.238 10.930 1.00 89.44 399 ARG A O 1
ATOM 3142 N N . GLY A 1 400 ? 7.539 10.329 9.393 1.00 84.75 400 GLY A N 1
ATOM 3143 C CA . GLY A 1 400 ? 6.349 10.243 10.248 1.00 84.75 400 GLY A CA 1
ATOM 3144 C C . GLY A 1 400 ? 6.352 9.071 11.235 1.00 84.75 400 GLY A C 1
ATOM 3145 O O . GLY A 1 400 ? 5.372 8.877 11.939 1.00 84.75 400 GLY A O 1
ATOM 3146 N N . GLN A 1 401 ? 7.427 8.274 11.294 1.00 85.62 401 GLN A N 1
ATOM 3147 C CA . GLN A 1 401 ? 7.589 7.138 12.219 1.00 85.62 401 GLN A CA 1
ATOM 3148 C C . GLN A 1 401 ? 6.480 6.067 12.138 1.00 85.62 401 GLN A C 1
ATOM 3150 O O . GLN A 1 401 ? 6.321 5.255 13.053 1.00 85.62 401 GLN A O 1
ATOM 3155 N N . LEU A 1 402 ? 5.735 6.014 11.030 1.00 91.50 402 LEU A N 1
ATOM 3156 C CA . LEU A 1 402 ? 4.753 4.961 10.784 1.00 91.50 402 LEU A CA 1
ATOM 3157 C C . LEU A 1 402 ? 5.455 3.628 10.511 1.00 91.50 402 LEU A C 1
ATOM 3159 O O . LEU A 1 402 ? 6.555 3.581 9.961 1.00 91.50 402 LEU A O 1
ATOM 3163 N N . LEU A 1 403 ? 4.795 2.514 10.827 1.00 93.56 403 LEU A N 1
ATOM 3164 C CA . LEU A 1 403 ? 5.323 1.189 10.491 1.00 93.56 403 LEU A CA 1
ATOM 3165 C C . LEU A 1 403 ? 5.057 0.804 9.034 1.00 93.56 403 LEU A C 1
ATOM 3167 O O . LEU A 1 403 ? 5.811 0.010 8.458 1.00 93.56 403 LEU A O 1
ATOM 3171 N N . ALA A 1 404 ? 3.995 1.356 8.449 1.00 96.06 404 ALA A N 1
ATOM 3172 C CA . ALA A 1 404 ? 3.650 1.168 7.053 1.00 96.06 404 ALA A CA 1
ATOM 3173 C C . ALA A 1 404 ? 2.776 2.305 6.514 1.00 96.06 404 ALA A C 1
ATOM 3175 O O . ALA A 1 404 ? 2.059 2.969 7.264 1.00 96.06 404 ALA A O 1
ATOM 3176 N N . ALA A 1 405 ? 2.800 2.471 5.197 1.00 96.81 405 ALA A N 1
ATOM 3177 C CA . ALA A 1 405 ? 1.866 3.299 4.458 1.00 96.81 405 ALA A CA 1
ATOM 3178 C C . ALA A 1 405 ? 1.467 2.602 3.153 1.00 96.81 405 ALA A C 1
ATOM 3180 O O . ALA A 1 405 ? 2.291 1.946 2.511 1.00 96.81 405 ALA A O 1
ATOM 3181 N N . VAL A 1 406 ? 0.205 2.748 2.762 1.00 97.31 406 VAL A N 1
ATOM 3182 C CA . VAL A 1 406 ? -0.277 2.370 1.430 1.00 97.31 406 VAL A CA 1
ATOM 3183 C C . VAL A 1 406 ? -0.472 3.642 0.617 1.00 97.31 406 VAL A C 1
ATOM 3185 O O . VAL A 1 406 ? -1.132 4.558 1.098 1.00 97.31 406 VAL A O 1
ATOM 3188 N N . GLY A 1 407 ? 0.086 3.684 -0.590 1.00 94.38 407 GLY A N 1
ATOM 3189 C CA . GLY A 1 407 ? -0.210 4.699 -1.605 1.00 94.38 407 GLY A CA 1
ATOM 3190 C C . GLY A 1 407 ? -0.772 4.048 -2.867 1.00 94.38 407 GLY A C 1
ATOM 3191 O O . GLY A 1 407 ? -0.633 2.838 -3.046 1.00 94.38 407 GLY A O 1
ATOM 3192 N N . MET A 1 408 ? -1.395 4.831 -3.740 1.00 92.25 408 MET A N 1
ATOM 3193 C CA . MET A 1 408 ? -1.934 4.365 -5.019 1.00 92.25 408 MET A CA 1
ATOM 3194 C C . MET A 1 408 ? -1.025 4.830 -6.156 1.00 92.25 408 MET A C 1
ATOM 3196 O O . MET A 1 408 ? -0.805 6.021 -6.305 1.00 92.25 408 MET A O 1
ATOM 3200 N N . GLN A 1 409 ? -0.492 3.929 -6.982 1.00 88.75 409 GLN A N 1
ATOM 3201 C CA . GLN A 1 409 ? 0.322 4.334 -8.143 1.00 88.75 409 GLN A CA 1
ATOM 3202 C C . GLN A 1 409 ? -0.509 4.680 -9.388 1.00 88.75 409 GLN A C 1
ATOM 3204 O O . GLN A 1 409 ? -0.010 5.364 -10.277 1.00 88.75 409 GLN A O 1
ATOM 3209 N N . PHE A 1 410 ? -1.780 4.264 -9.435 1.00 87.44 410 PHE A N 1
ATOM 3210 C CA . PHE A 1 410 ? -2.735 4.624 -10.493 1.00 87.44 410 PHE A CA 1
ATOM 3211 C C . PHE A 1 410 ? -4.093 5.011 -9.890 1.00 87.44 410 PHE A C 1
ATOM 3213 O O . PHE A 1 410 ? -4.401 4.584 -8.774 1.00 87.44 410 PHE A O 1
ATOM 3220 N N . PRO A 1 411 ? -4.944 5.760 -10.607 1.00 84.25 411 PRO A N 1
ATOM 3221 C CA . PRO A 1 411 ? -6.347 5.897 -10.226 1.00 84.25 411 PRO A CA 1
ATOM 3222 C C . PRO A 1 411 ? -7.003 4.518 -10.060 1.00 84.25 411 PRO A C 1
ATOM 3224 O O . PRO A 1 411 ? -6.697 3.589 -10.811 1.00 84.25 411 PRO A O 1
ATOM 3227 N N . ILE A 1 412 ? -7.875 4.370 -9.063 1.00 82.31 412 ILE A N 1
ATOM 3228 C CA . ILE A 1 412 ? -8.588 3.119 -8.778 1.00 82.31 412 ILE A CA 1
ATOM 3229 C C . ILE A 1 412 ? -10.095 3.319 -8.961 1.00 82.31 412 ILE A C 1
ATOM 3231 O O . ILE A 1 412 ? -10.655 4.310 -8.493 1.00 82.31 412 ILE A O 1
ATOM 3235 N N . ASP A 1 413 ? -10.765 2.382 -9.643 1.00 82.81 413 ASP A N 1
ATOM 3236 C CA . ASP A 1 413 ? -12.224 2.412 -9.773 1.00 82.81 413 ASP A CA 1
ATOM 3237 C C . ASP A 1 413 ? -12.903 2.237 -8.409 1.00 82.81 413 ASP A C 1
ATOM 3239 O O . ASP A 1 413 ? -12.426 1.496 -7.548 1.00 82.81 413 ASP A O 1
ATOM 3243 N N . ASP A 1 414 ? -14.082 2.829 -8.245 1.00 80.31 414 ASP A N 1
ATOM 3244 C CA . ASP A 1 414 ? -14.868 2.774 -7.012 1.00 80.31 414 ASP A CA 1
ATOM 3245 C C . ASP A 1 414 ? -15.125 1.350 -6.521 1.00 80.31 414 ASP A C 1
ATOM 3247 O O . ASP A 1 414 ? -14.983 1.068 -5.329 1.00 80.31 414 ASP A O 1
ATOM 3251 N N . ASN A 1 415 ? -15.496 0.432 -7.419 1.00 83.44 415 ASN A N 1
ATOM 3252 C CA . ASN A 1 415 ? -15.785 -0.944 -7.018 1.00 83.44 415 ASN A CA 1
ATOM 3253 C C . ASN A 1 415 ? -14.506 -1.657 -6.568 1.00 83.44 415 ASN A C 1
ATOM 3255 O O . ASN A 1 415 ? -14.528 -2.451 -5.624 1.00 83.44 415 ASN A O 1
ATOM 3259 N N . SER A 1 416 ? -13.384 -1.361 -7.228 1.00 87.25 416 SER A N 1
ATOM 3260 C CA . SER A 1 416 ? -12.069 -1.878 -6.854 1.00 87.25 416 SER A CA 1
ATOM 3261 C C . SER A 1 416 ? -11.599 -1.290 -5.524 1.00 87.25 416 SER A C 1
ATOM 3263 O O . SER A 1 416 ? -11.089 -2.040 -4.697 1.00 87.25 416 SER A O 1
ATOM 3265 N N . ALA A 1 417 ? -11.821 0.003 -5.275 1.00 86.50 417 ALA A N 1
ATOM 3266 C CA . ALA A 1 417 ? -11.491 0.682 -4.024 1.00 86.50 417 ALA A CA 1
ATOM 3267 C C . ALA A 1 417 ? -12.325 0.147 -2.849 1.00 86.50 417 ALA A C 1
ATOM 3269 O O . ALA A 1 417 ? -11.786 -0.137 -1.779 1.00 86.50 417 ALA A O 1
ATOM 3270 N N . MET A 1 418 ? -13.624 -0.094 -3.058 1.00 86.25 418 MET A N 1
ATOM 3271 C CA . MET A 1 418 ? -14.484 -0.744 -2.063 1.00 86.25 418 MET A CA 1
ATOM 3272 C C . MET A 1 418 ? -14.014 -2.159 -1.743 1.00 86.25 418 MET A C 1
ATOM 3274 O O . MET A 1 418 ? -13.901 -2.535 -0.576 1.00 86.25 418 MET A O 1
ATOM 3278 N N . LEU A 1 419 ? -13.739 -2.959 -2.776 1.00 88.75 419 LEU A N 1
ATOM 3279 C CA . LEU A 1 419 ? -13.275 -4.329 -2.597 1.00 88.75 419 LEU A CA 1
ATOM 3280 C C . LEU A 1 419 ? -11.889 -4.367 -1.943 1.00 88.75 419 LEU A C 1
ATOM 3282 O O . LEU A 1 419 ? -11.642 -5.218 -1.084 1.00 88.75 419 LEU A O 1
ATOM 3286 N N . PHE A 1 420 ? -11.020 -3.420 -2.307 1.00 92.19 420 PHE A N 1
ATOM 3287 C CA . PHE A 1 420 ? -9.737 -3.186 -1.661 1.00 92.19 420 PHE A CA 1
ATOM 3288 C C . PHE A 1 420 ? -9.941 -2.935 -0.171 1.00 92.19 420 PHE A C 1
ATOM 3290 O O . PHE A 1 420 ? -9.463 -3.732 0.631 1.00 92.19 420 PHE A O 1
ATOM 3297 N N . ALA A 1 421 ? -10.697 -1.898 0.206 1.00 91.38 421 ALA A N 1
ATOM 3298 C CA . ALA A 1 421 ? -10.953 -1.557 1.601 1.00 91.38 421 ALA A CA 1
ATOM 3299 C C . ALA A 1 421 ? -11.551 -2.753 2.359 1.00 91.38 421 ALA A C 1
ATOM 3301 O O . ALA A 1 421 ? -11.048 -3.131 3.417 1.00 91.38 421 ALA A O 1
ATOM 3302 N N . ALA A 1 422 ? -12.550 -3.427 1.787 1.00 89.06 422 ALA A N 1
ATOM 3303 C CA . ALA A 1 422 ? -13.181 -4.593 2.396 1.00 89.06 422 ALA A CA 1
ATOM 3304 C C . ALA A 1 422 ? -12.170 -5.682 2.746 1.00 89.06 422 ALA A C 1
ATOM 3306 O O . ALA A 1 422 ? -12.072 -6.107 3.899 1.00 89.06 422 ALA A O 1
ATOM 3307 N N . LYS A 1 423 ? -11.400 -6.131 1.753 1.00 90.88 423 LYS A N 1
ATOM 3308 C CA . LYS A 1 423 ? -10.508 -7.282 1.909 1.00 90.88 423 LYS A CA 1
ATOM 3309 C C . LYS A 1 423 ? -9.211 -6.934 2.617 1.00 90.88 423 LYS A C 1
ATOM 3311 O O . LYS A 1 423 ? -8.718 -7.766 3.379 1.00 90.88 423 LYS A O 1
ATOM 3316 N N . PHE A 1 424 ? -8.713 -5.715 2.439 1.00 94.56 424 PHE A N 1
ATOM 3317 C CA . PHE A 1 424 ? -7.557 -5.195 3.154 1.00 94.56 424 PHE A CA 1
ATOM 3318 C C . PHE A 1 424 ? -7.836 -5.121 4.655 1.00 94.56 424 PHE A C 1
ATOM 3320 O O . PHE A 1 424 ? -7.144 -5.765 5.443 1.00 94.56 424 PHE A O 1
ATOM 3327 N N . TYR A 1 425 ? -8.888 -4.406 5.062 1.00 93.31 425 TYR A N 1
ATOM 3328 C CA . TYR A 1 425 ? -9.201 -4.252 6.477 1.00 93.31 425 TYR A CA 1
ATOM 3329 C C . TYR A 1 425 ? -9.588 -5.597 7.104 1.00 93.31 425 TYR A C 1
ATOM 3331 O O . TYR A 1 425 ? -9.011 -5.963 8.127 1.00 93.31 425 TYR A O 1
ATOM 3339 N N . GLU A 1 426 ? -10.447 -6.406 6.468 1.00 87.00 426 GLU A N 1
ATOM 3340 C CA . GLU A 1 426 ? -10.801 -7.751 6.962 1.00 87.00 426 GLU A CA 1
ATOM 3341 C C . GLU A 1 426 ? -9.557 -8.613 7.262 1.00 87.00 426 GLU A C 1
ATOM 3343 O O . GLU A 1 426 ? -9.462 -9.245 8.321 1.00 87.00 426 GLU A O 1
ATOM 3348 N N . ALA A 1 427 ? -8.579 -8.627 6.351 1.00 86.62 427 ALA A N 1
ATOM 3349 C CA . ALA A 1 427 ? -7.334 -9.369 6.524 1.00 86.62 427 ALA A CA 1
ATOM 3350 C C . ALA A 1 427 ? -6.435 -8.779 7.616 1.00 86.62 427 ALA A C 1
ATOM 3352 O O . ALA A 1 427 ? -5.920 -9.523 8.457 1.00 86.62 427 ALA A O 1
ATOM 3353 N N . LEU A 1 428 ? -6.277 -7.453 7.638 1.00 90.19 428 LEU A N 1
ATOM 3354 C CA . LEU A 1 428 ? -5.451 -6.745 8.613 1.00 90.19 428 LEU A CA 1
ATOM 3355 C C . LEU A 1 428 ? -5.974 -6.952 10.039 1.00 90.19 428 LEU A C 1
ATOM 3357 O O . LEU A 1 428 ? -5.198 -7.252 10.943 1.00 90.19 428 LEU A O 1
ATOM 3361 N N . PHE A 1 429 ? -7.289 -6.885 10.245 1.00 83.81 429 PHE A N 1
ATOM 3362 C CA . PHE A 1 429 ? -7.919 -7.153 11.539 1.00 83.81 429 PHE A CA 1
ATOM 3363 C C . PHE A 1 429 ? -7.738 -8.599 12.004 1.00 83.81 429 PHE A C 1
ATOM 3365 O O . PHE A 1 429 ? -7.596 -8.866 13.204 1.00 83.81 429 PHE A O 1
ATOM 3372 N N . ARG A 1 430 ? -7.749 -9.547 11.062 1.00 74.75 430 ARG A N 1
ATOM 3373 C CA . ARG A 1 430 ? -7.607 -10.975 11.354 1.00 74.75 430 ARG A CA 1
ATOM 3374 C C . ARG A 1 430 ? -6.173 -11.345 11.726 1.00 74.75 430 ARG A C 1
ATOM 3376 O O . ARG A 1 430 ? -5.985 -12.035 12.725 1.00 74.75 430 ARG A O 1
ATOM 3383 N N . ALA A 1 431 ? -5.194 -10.901 10.940 1.00 76.50 431 ALA A N 1
ATOM 3384 C CA . ALA A 1 431 ? -3.802 -11.338 11.059 1.00 76.50 431 ALA A CA 1
ATOM 3385 C C . ALA A 1 431 ? -2.886 -10.325 11.768 1.00 76.50 431 ALA A C 1
ATOM 3387 O O . ALA A 1 431 ? -1.819 -10.694 12.253 1.00 76.50 431 ALA A O 1
ATOM 3388 N N . GLY A 1 432 ? -3.272 -9.047 11.824 1.00 85.69 432 GLY A N 1
ATOM 3389 C CA . GLY A 1 432 ? -2.386 -7.956 12.246 1.00 85.69 432 GLY A CA 1
ATOM 3390 C C . GLY A 1 432 ? -1.221 -7.712 11.281 1.00 85.69 432 GLY A C 1
ATOM 3391 O O . GLY A 1 432 ? -0.271 -7.022 11.649 1.00 85.69 432 GLY A O 1
ATOM 3392 N N . GLN A 1 433 ? -1.277 -8.291 10.076 1.00 89.50 433 GLN A N 1
ATOM 3393 C CA . GLN A 1 433 ? -0.186 -8.368 9.105 1.00 89.50 433 GLN A CA 1
ATOM 3394 C C . GLN A 1 433 ? -0.584 -7.640 7.810 1.00 89.50 433 GLN A C 1
ATOM 3396 O O . GLN A 1 433 ? -1.563 -8.017 7.163 1.00 89.50 433 GLN A O 1
ATOM 3401 N N . VAL A 1 434 ? 0.127 -6.566 7.460 1.00 94.19 434 VAL A N 1
ATOM 3402 C CA . VAL A 1 434 ? -0.297 -5.619 6.411 1.00 94.19 434 VAL A CA 1
ATOM 3403 C C . VAL A 1 434 ? 0.063 -6.065 4.998 1.00 94.19 434 VAL A C 1
ATOM 3405 O O . VAL A 1 434 ? -0.696 -5.846 4.060 1.00 94.19 434 VAL A O 1
ATOM 3408 N N . ASP A 1 435 ? 1.186 -6.748 4.843 1.00 93.19 435 ASP A N 1
ATOM 3409 C CA . ASP A 1 435 ? 1.635 -7.339 3.583 1.00 93.19 435 ASP A CA 1
ATOM 3410 C C . ASP A 1 435 ? 0.717 -8.492 3.132 1.00 93.19 435 ASP A C 1
ATOM 3412 O O . ASP A 1 435 ? 0.378 -8.604 1.955 1.00 93.19 435 ASP A O 1
ATOM 3416 N N . TYR A 1 436 ? 0.227 -9.295 4.082 1.00 90.56 436 TYR A N 1
ATOM 3417 C CA . TYR A 1 436 ? -0.836 -10.264 3.829 1.00 90.56 436 TYR A CA 1
ATOM 3418 C C . TYR A 1 436 ? -2.128 -9.554 3.422 1.00 90.56 436 TYR A C 1
ATOM 3420 O O . TYR A 1 436 ? -2.784 -9.950 2.459 1.00 90.56 436 TYR A O 1
ATOM 3428 N N . ALA A 1 437 ? -2.486 -8.485 4.139 1.00 92.75 437 ALA A N 1
ATOM 3429 C CA . ALA A 1 437 ? -3.707 -7.743 3.876 1.00 92.75 437 ALA A CA 1
ATOM 3430 C C . ALA A 1 437 ? -3.736 -7.135 2.471 1.00 92.75 437 ALA A C 1
ATOM 3432 O O . ALA A 1 437 ? -4.740 -7.275 1.769 1.00 92.75 437 ALA A O 1
ATOM 3433 N N . ILE A 1 438 ? -2.633 -6.523 2.029 1.00 94.69 438 ILE A N 1
ATOM 3434 C CA . ILE A 1 438 ? -2.548 -5.977 0.674 1.00 94.69 438 ILE A CA 1
ATOM 3435 C C . ILE A 1 438 ? -2.555 -7.094 -0.373 1.00 94.69 438 ILE A C 1
ATOM 3437 O O . ILE A 1 438 ? -3.310 -6.998 -1.336 1.00 94.69 438 ILE A O 1
ATOM 3441 N N . ALA A 1 439 ? -1.819 -8.193 -0.169 1.00 92.31 439 ALA A N 1
ATOM 3442 C CA . ALA A 1 439 ? -1.826 -9.324 -1.099 1.00 92.31 439 ALA A CA 1
ATOM 3443 C C . ALA A 1 439 ? -3.234 -9.927 -1.255 1.00 92.31 439 ALA A C 1
ATOM 3445 O O . ALA A 1 439 ? -3.672 -10.199 -2.375 1.00 92.31 439 ALA A O 1
ATOM 3446 N N . LYS A 1 440 ? -3.981 -10.069 -0.150 1.00 89.75 440 LYS A N 1
ATOM 3447 C CA . LYS A 1 440 ? -5.373 -10.542 -0.173 1.00 89.75 440 LYS A CA 1
ATOM 3448 C C . LYS A 1 440 ? -6.287 -9.579 -0.928 1.00 89.75 440 LYS A C 1
ATOM 3450 O O . LYS A 1 440 ? -7.115 -10.021 -1.720 1.00 89.75 440 LYS A O 1
ATOM 3455 N N . ALA A 1 441 ? -6.134 -8.276 -0.705 1.00 92.75 441 ALA A N 1
ATOM 3456 C CA . ALA A 1 441 ? -6.927 -7.265 -1.392 1.00 92.75 441 ALA A CA 1
ATOM 3457 C C . ALA A 1 441 ? -6.673 -7.275 -2.908 1.00 92.75 441 ALA A C 1
ATOM 3459 O O . ALA A 1 441 ? -7.620 -7.371 -3.687 1.00 92.75 441 ALA A O 1
ATOM 3460 N N . ARG A 1 442 ? -5.402 -7.290 -3.335 1.00 93.75 442 ARG A N 1
ATOM 3461 C CA . ARG A 1 442 ? -5.024 -7.390 -4.755 1.00 93.75 442 ARG A CA 1
ATOM 3462 C C . ARG A 1 442 ? -5.565 -8.673 -5.396 1.00 93.75 442 ARG A C 1
ATOM 3464 O O . ARG A 1 442 ? -6.134 -8.633 -6.486 1.00 93.75 442 ARG A O 1
ATOM 3471 N N . ASN A 1 443 ? -5.457 -9.804 -4.694 1.00 91.12 443 ASN A N 1
ATOM 3472 C CA . ASN A 1 443 ? -5.995 -11.082 -5.157 1.00 91.12 443 ASN A CA 1
ATOM 3473 C C . ASN A 1 443 ? -7.526 -11.065 -5.327 1.00 91.12 443 ASN A C 1
ATOM 3475 O O . ASN A 1 443 ? -8.051 -11.621 -6.293 1.00 91.12 443 ASN A O 1
ATOM 3479 N N . ALA A 1 444 ? -8.247 -10.404 -4.422 1.00 89.50 444 ALA A N 1
ATOM 3480 C CA . ALA A 1 444 ? -9.692 -10.267 -4.539 1.00 89.50 444 ALA A CA 1
ATOM 3481 C C . ALA A 1 444 ? -10.087 -9.423 -5.758 1.00 89.50 444 ALA A C 1
ATOM 3483 O O . ALA A 1 444 ? -10.985 -9.818 -6.500 1.00 89.50 444 ALA A O 1
ATOM 3484 N N . ILE A 1 445 ? -9.389 -8.309 -6.005 1.00 89.94 445 ILE A N 1
ATOM 3485 C CA . ILE A 1 445 ? -9.670 -7.408 -7.135 1.00 89.94 445 ILE A CA 1
ATOM 3486 C C . ILE A 1 445 ? -9.466 -8.122 -8.476 1.00 89.94 445 ILE A C 1
ATOM 3488 O O . ILE A 1 445 ? -10.369 -8.101 -9.312 1.00 89.94 445 ILE A O 1
ATOM 3492 N N . ILE A 1 446 ? -8.337 -8.821 -8.666 1.00 86.12 446 ILE A N 1
ATOM 3493 C CA . ILE A 1 446 ? -8.089 -9.562 -9.917 1.00 86.12 446 ILE A CA 1
ATOM 3494 C C . ILE A 1 446 ? -9.096 -10.706 -10.129 1.00 86.12 446 ILE A C 1
ATOM 3496 O O . ILE A 1 446 ? -9.396 -11.061 -11.264 1.00 86.12 446 ILE A O 1
ATOM 3500 N N . SER A 1 447 ? -9.629 -11.286 -9.048 1.00 84.06 447 SER A N 1
ATOM 3501 C CA . SER A 1 447 ? -10.565 -12.417 -9.119 1.00 84.06 447 SER A CA 1
ATOM 3502 C C . SER A 1 447 ? -12.015 -11.982 -9.344 1.00 84.06 447 SER A C 1
ATOM 3504 O O . SER A 1 447 ? -12.808 -12.743 -9.898 1.00 84.06 447 SER A O 1
ATOM 3506 N N . ALA A 1 448 ? -12.378 -10.778 -8.897 1.00 79.31 448 ALA A N 1
ATOM 3507 C CA . ALA A 1 448 ? -13.743 -10.267 -8.970 1.00 79.31 448 ALA A CA 1
ATOM 3508 C C . ALA A 1 448 ? -14.111 -9.714 -10.355 1.00 79.31 448 ALA A C 1
ATOM 3510 O O . ALA A 1 448 ? -15.276 -9.790 -10.748 1.00 79.31 448 ALA A O 1
ATOM 3511 N N . LYS A 1 449 ? -13.147 -9.160 -11.100 1.00 67.00 449 LYS A N 1
ATOM 3512 C CA . LYS A 1 449 ? -13.410 -8.463 -12.367 1.00 67.00 449 LYS A CA 1
ATOM 3513 C C . LYS A 1 449 ? -12.993 -9.296 -13.586 1.00 67.00 449 LYS A C 1
ATOM 3515 O O . LYS A 1 449 ? -11.965 -9.964 -13.588 1.00 67.00 449 LYS A O 1
ATOM 3520 N N . ARG A 1 450 ? -13.787 -9.227 -14.661 1.00 53.84 450 ARG A N 1
ATOM 3521 C CA . ARG A 1 450 ? -13.435 -9.728 -16.003 1.00 53.84 450 ARG A CA 1
ATOM 3522 C C . ARG A 1 450 ? -13.424 -8.534 -16.965 1.00 53.84 450 ARG A C 1
ATOM 3524 O O . ARG A 1 450 ? -14.497 -8.056 -17.310 1.00 53.84 450 ARG A O 1
ATOM 3531 N N . GLY A 1 451 ? -12.253 -8.034 -17.377 1.00 50.91 451 GLY A N 1
ATOM 3532 C CA . GLY A 1 451 ? -12.141 -6.936 -18.356 1.00 50.91 451 GLY A CA 1
ATOM 3533 C C . GLY A 1 451 ? -11.006 -5.932 -18.097 1.00 50.91 451 GLY A C 1
ATOM 3534 O O . GLY A 1 451 ? -10.092 -6.207 -17.325 1.00 50.91 451 GLY A O 1
ATOM 3535 N N . VAL A 1 452 ? -11.081 -4.763 -18.754 1.00 45.38 452 VAL A N 1
ATOM 3536 C CA . VAL A 1 452 ? -10.113 -3.638 -18.686 1.00 45.38 452 VAL A CA 1
ATOM 3537 C C . VAL A 1 452 ? -9.975 -3.069 -17.265 1.00 45.38 452 VAL A C 1
ATOM 3539 O O . VAL A 1 452 ? -8.872 -2.720 -16.857 1.00 45.38 452 VAL A O 1
ATOM 3542 N N . GLU A 1 453 ? -11.052 -3.103 -16.476 1.00 53.91 453 GLU A N 1
ATOM 3543 C CA . GLU A 1 453 ? -11.076 -2.766 -15.042 1.00 53.91 453 GLU A CA 1
ATOM 3544 C C . GLU A 1 453 ? -10.357 -3.800 -14.143 1.00 53.91 453 GLU A C 1
ATOM 3546 O O . GLU A 1 453 ? -10.222 -3.616 -12.937 1.00 53.91 453 GLU A O 1
ATOM 3551 N N . GLY A 1 454 ? -9.890 -4.921 -14.703 1.00 62.84 454 GLY A N 1
ATOM 3552 C CA . GLY A 1 454 ? -9.182 -5.992 -13.993 1.00 62.84 454 GLY A CA 1
ATOM 3553 C C . GLY A 1 454 ? -7.713 -5.688 -13.688 1.00 62.84 454 GLY A C 1
ATOM 3554 O O . GLY A 1 454 ? -6.916 -6.621 -13.591 1.00 62.84 454 GLY A O 1
ATOM 3555 N N . ARG A 1 455 ? -7.327 -4.410 -13.594 1.00 78.94 455 ARG A N 1
ATOM 3556 C CA . ARG A 1 455 ? -5.924 -3.960 -13.458 1.00 78.94 455 ARG A CA 1
ATOM 3557 C C . ARG A 1 455 ? -5.656 -3.179 -12.189 1.00 78.94 455 ARG A C 1
ATOM 3559 O O . ARG A 1 455 ? -4.533 -3.191 -11.707 1.00 78.94 455 ARG A O 1
ATOM 3566 N N . ASP A 1 456 ? -6.697 -2.623 -11.588 1.00 87.62 456 ASP A N 1
ATOM 3567 C CA . ASP A 1 456 ? -6.645 -1.832 -10.359 1.00 87.62 456 ASP A CA 1
ATOM 3568 C C . ASP A 1 456 ? -5.969 -2.545 -9.186 1.00 87.62 456 ASP A C 1
ATOM 3570 O O . ASP A 1 456 ? -5.478 -1.903 -8.265 1.00 87.62 456 ASP A O 1
ATOM 3574 N N . TRP A 1 457 ? -5.889 -3.878 -9.220 1.00 91.31 457 TRP A N 1
ATOM 3575 C CA . TRP A 1 457 ? -5.138 -4.657 -8.240 1.00 91.31 457 TRP A CA 1
ATOM 3576 C C . TRP A 1 457 ? -3.654 -4.267 -8.182 1.00 91.31 457 TRP A C 1
ATOM 3578 O O . TRP A 1 457 ? -3.017 -4.485 -7.157 1.00 91.31 457 TRP A O 1
ATOM 3588 N N . GLY A 1 458 ? -3.086 -3.707 -9.252 1.00 91.25 458 GLY A N 1
ATOM 3589 C CA . GLY A 1 458 ? -1.722 -3.194 -9.242 1.00 91.25 458 GLY A CA 1
ATOM 3590 C C . GLY A 1 458 ? -1.600 -1.801 -8.629 1.00 91.25 458 GLY A C 1
ATOM 3591 O O . GLY A 1 458 ? -0.490 -1.414 -8.298 1.00 91.25 458 GLY A O 1
ATOM 3592 N N . SER A 1 459 ? -2.690 -1.049 -8.446 1.00 91.50 459 SER A N 1
ATOM 3593 C CA . SER A 1 459 ? -2.625 0.338 -7.966 1.00 91.50 459 SER A CA 1
ATOM 3594 C C . SER A 1 459 ? -2.164 0.479 -6.503 1.00 91.50 459 SER A C 1
ATOM 3596 O O . SER A 1 459 ? -1.257 1.272 -6.255 1.00 91.50 459 SER A O 1
ATOM 3598 N N . PRO A 1 460 ? -2.687 -0.278 -5.521 1.00 94.50 460 PRO A N 1
ATOM 3599 C CA . PRO A 1 460 ? -2.227 -0.141 -4.143 1.00 94.50 460 PRO A CA 1
ATOM 3600 C C . PRO A 1 460 ? -0.784 -0.621 -4.015 1.00 94.50 460 PRO A C 1
ATOM 3602 O O . PRO A 1 460 ? -0.517 -1.776 -4.339 1.00 94.50 460 PRO A O 1
ATOM 3605 N N . VAL A 1 461 ? 0.121 0.208 -3.493 1.00 95.62 461 VAL A N 1
ATOM 3606 C CA . VAL A 1 461 ? 1.540 -0.076 -3.211 1.00 95.62 461 VAL A CA 1
ATOM 3607 C C . VAL A 1 461 ? 1.788 0.055 -1.711 1.00 95.62 461 VAL A C 1
ATOM 3609 O O . VAL A 1 461 ? 1.453 1.068 -1.103 1.00 95.62 461 VAL A O 1
ATOM 3612 N N . LEU A 1 462 ? 2.381 -0.976 -1.102 1.00 96.75 462 LEU A N 1
ATOM 3613 C CA . LEU A 1 462 ? 2.714 -0.991 0.323 1.00 96.75 462 LEU A CA 1
ATOM 3614 C C . LEU A 1 462 ? 4.185 -0.640 0.542 1.00 96.75 462 LEU A C 1
ATOM 3616 O O . LEU A 1 462 ? 5.068 -1.377 0.099 1.00 96.75 462 LEU A O 1
ATOM 3620 N N . TYR A 1 463 ? 4.417 0.413 1.318 1.00 96.19 463 TYR A N 1
ATOM 3621 C CA . TYR A 1 463 ? 5.699 0.742 1.928 1.00 96.19 463 TYR A CA 1
ATOM 3622 C C . TYR A 1 463 ? 5.668 0.334 3.393 1.00 96.19 463 TYR A C 1
ATOM 3624 O O . TYR A 1 463 ? 4.721 0.652 4.111 1.00 96.19 463 TYR A O 1
ATOM 3632 N N . MET A 1 464 ? 6.693 -0.367 3.865 1.00 93.50 464 MET A N 1
ATOM 3633 C CA . MET A 1 464 ? 6.780 -0.746 5.271 1.00 93.50 464 MET A CA 1
ATOM 3634 C C . MET A 1 464 ? 8.219 -0.775 5.765 1.00 93.50 464 MET A C 1
ATOM 3636 O O . MET A 1 464 ? 9.149 -1.032 5.007 1.00 93.50 464 MET A O 1
ATOM 3640 N N . ARG A 1 465 ? 8.384 -0.561 7.069 1.00 89.81 465 ARG A N 1
ATOM 3641 C CA . ARG A 1 465 ? 9.671 -0.687 7.777 1.00 89.81 465 ARG A CA 1
ATOM 3642 C C . ARG A 1 465 ? 9.720 -1.883 8.732 1.00 89.81 465 ARG A C 1
ATOM 3644 O O . ARG A 1 465 ? 10.676 -2.044 9.484 1.00 89.81 465 ARG A O 1
ATOM 3651 N N . THR A 1 466 ? 8.667 -2.702 8.744 1.00 87.88 466 THR A N 1
ATOM 3652 C CA . THR A 1 466 ? 8.633 -3.963 9.502 1.00 87.88 466 THR A CA 1
ATOM 3653 C C . THR A 1 466 ? 9.221 -5.089 8.659 1.00 87.88 466 THR A C 1
ATOM 3655 O O . THR A 1 466 ? 8.975 -5.154 7.457 1.00 87.88 466 THR A O 1
ATOM 3658 N N . ARG A 1 467 ? 9.967 -6.011 9.280 1.00 83.06 467 ARG A N 1
ATOM 3659 C CA . ARG A 1 467 ? 10.518 -7.173 8.561 1.00 83.06 467 ARG A CA 1
ATOM 3660 C C . ARG A 1 467 ? 9.450 -8.212 8.238 1.00 83.06 467 ARG A C 1
ATOM 3662 O O . ARG A 1 467 ? 9.425 -8.746 7.135 1.00 83.06 467 ARG A O 1
ATOM 3669 N N . GLU A 1 468 ? 8.562 -8.451 9.201 1.00 82.75 468 GLU A N 1
ATOM 3670 C CA . GLU A 1 468 ? 7.561 -9.518 9.141 1.00 82.75 468 GLU A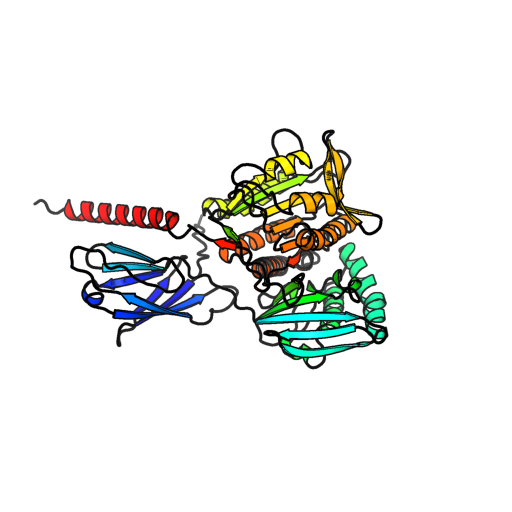 CA 1
ATOM 3671 C C . GLU A 1 468 ? 6.180 -9.061 8.641 1.00 82.75 468 GLU A C 1
ATOM 3673 O O . GLU A 1 468 ? 5.215 -9.825 8.696 1.00 82.75 468 GLU A O 1
ATOM 3678 N N . GLY A 1 469 ? 6.035 -7.797 8.230 1.00 87.69 469 GLY A N 1
ATOM 3679 C CA . GLY A 1 469 ? 4.744 -7.211 7.852 1.00 87.69 469 GLY A CA 1
ATOM 3680 C C . GLY A 1 469 ? 3.746 -7.071 9.010 1.00 87.69 469 GLY A C 1
ATOM 3681 O O . GLY A 1 469 ? 2.618 -6.624 8.808 1.00 87.69 469 GLY A O 1
ATOM 3682 N N . LYS A 1 470 ? 4.118 -7.461 10.234 1.00 89.31 470 LYS A N 1
ATOM 3683 C CA . LYS A 1 470 ? 3.234 -7.471 11.401 1.00 89.31 470 LYS A CA 1
ATOM 3684 C C . LYS A 1 470 ? 3.175 -6.081 12.032 1.00 89.31 470 LYS A C 1
ATOM 3686 O O . LYS A 1 470 ? 4.138 -5.629 12.640 1.00 89.31 470 LYS A O 1
ATOM 3691 N N . LEU A 1 471 ? 2.028 -5.418 11.906 1.00 91.25 471 LEU A N 1
ATOM 3692 C CA . LEU A 1 471 ? 1.790 -4.088 12.474 1.00 91.25 471 LEU A CA 1
ATOM 3693 C C . LEU A 1 471 ? 1.175 -4.158 13.868 1.00 91.25 471 LEU A C 1
ATOM 3695 O O . LEU A 1 471 ? 1.529 -3.367 14.738 1.00 91.25 471 LEU A O 1
ATOM 3699 N N . PHE A 1 472 ? 0.262 -5.110 14.086 1.00 89.06 472 PHE A N 1
ATOM 3700 C CA . PHE A 1 472 ? -0.565 -5.154 15.288 1.00 89.06 472 PHE A CA 1
ATOM 3701 C C . PHE A 1 472 ? -0.455 -6.490 16.016 1.00 89.06 472 PHE A C 1
ATOM 3703 O O . PHE A 1 472 ? -0.631 -7.568 15.447 1.00 89.06 472 PHE A O 1
ATOM 3710 N N . ARG A 1 473 ? -0.229 -6.408 17.327 1.00 85.00 473 ARG A N 1
ATOM 3711 C CA . ARG A 1 473 ? -0.347 -7.520 18.272 1.00 85.00 473 ARG A CA 1
ATOM 3712 C C . ARG A 1 473 ? -1.550 -7.238 19.171 1.00 85.00 473 ARG A C 1
ATOM 3714 O O . ARG A 1 473 ? -1.469 -6.425 20.089 1.00 85.00 473 ARG A O 1
ATOM 3721 N N . PHE A 1 474 ? -2.676 -7.888 18.892 1.00 77.00 474 PHE A N 1
ATOM 3722 C CA . PHE A 1 474 ? -3.919 -7.631 19.619 1.00 77.00 474 PHE A CA 1
ATOM 3723 C C . PHE A 1 474 ? -3.827 -8.066 21.088 1.00 77.00 474 PHE A C 1
ATOM 3725 O O . PHE A 1 474 ? -3.595 -9.238 21.376 1.00 77.00 474 PHE A O 1
ATOM 3732 N N . VAL A 1 475 ? -4.049 -7.135 22.016 1.00 66.12 475 VAL A N 1
ATOM 3733 C CA . VAL A 1 475 ? -4.078 -7.371 23.471 1.00 66.12 475 VAL A CA 1
ATOM 3734 C C . VAL A 1 475 ? -5.516 -7.269 23.989 1.00 66.12 475 VAL A C 1
ATOM 3736 O O . VAL A 1 475 ? -6.250 -6.363 23.634 1.00 66.12 475 VAL A O 1
ATOM 3739 N N . GLY A 1 476 ? -5.975 -8.197 24.830 1.00 48.53 476 GLY A N 1
ATOM 3740 C CA . GLY A 1 476 ? -7.280 -8.064 25.510 1.00 48.53 476 GLY A CA 1
ATOM 3741 C C . GLY A 1 476 ? -8.515 -8.662 24.812 1.00 48.53 476 GLY A C 1
ATOM 3742 O O . GLY A 1 476 ? -9.556 -8.793 25.458 1.00 48.53 476 GLY A O 1
ATOM 3743 N N . ALA A 1 477 ? -8.417 -9.159 23.572 1.00 40.75 477 ALA A N 1
ATOM 3744 C CA . ALA A 1 477 ? -9.461 -10.028 22.990 1.00 40.75 477 ALA A CA 1
ATOM 3745 C C . ALA A 1 477 ? -9.640 -11.347 23.779 1.00 40.75 477 ALA A C 1
ATOM 3747 O O . ALA A 1 477 ? -10.680 -12.003 23.712 1.00 40.75 477 ALA A O 1
ATOM 3748 N N . GLU A 1 478 ? -8.635 -11.700 24.576 1.00 38.38 478 GLU A N 1
ATOM 3749 C CA . GLU A 1 478 ? -8.565 -12.935 25.345 1.00 38.38 478 GLU A CA 1
ATOM 3750 C C . GLU A 1 478 ? -9.464 -12.939 26.602 1.00 38.38 478 GLU A C 1
ATOM 3752 O O . GLU A 1 478 ? -9.779 -14.009 27.111 1.00 38.38 478 GLU A O 1
ATOM 3757 N N . TRP A 1 479 ? -9.953 -11.782 27.080 1.00 31.66 479 TRP A N 1
ATOM 3758 C CA . TRP A 1 479 ? -10.764 -11.707 28.312 1.00 31.66 479 TRP A CA 1
ATOM 3759 C C . TRP A 1 479 ? -12.246 -11.362 28.079 1.00 31.66 479 TRP A C 1
ATOM 3761 O O . TRP A 1 479 ? -13.117 -12.029 28.634 1.00 31.66 479 TRP A O 1
ATOM 3771 N N . LEU A 1 480 ? -12.579 -10.370 27.240 1.00 32.59 480 LEU A N 1
ATOM 3772 C CA . LEU A 1 480 ? -13.956 -9.845 27.111 1.00 32.59 480 LEU A CA 1
ATOM 3773 C C . LEU A 1 480 ? -14.884 -10.684 26.212 1.00 32.59 480 LEU A C 1
ATOM 3775 O O . LEU A 1 480 ? -16.047 -10.907 26.566 1.00 32.59 480 LEU A O 1
ATOM 3779 N N . HIS A 1 481 ? -14.387 -11.197 25.079 1.00 37.94 481 HIS A N 1
ATOM 3780 C CA . HIS A 1 481 ? -15.159 -12.107 24.219 1.00 37.94 481 HIS A CA 1
ATOM 3781 C C . HIS A 1 481 ? -15.388 -13.452 24.922 1.00 37.94 481 HIS A C 1
ATOM 3783 O O . HIS A 1 481 ? -16.484 -14.010 24.901 1.00 37.94 481 HIS A O 1
ATOM 3789 N N . VAL A 1 482 ? -14.367 -13.923 25.637 1.00 36.84 482 VAL A N 1
ATOM 3790 C CA . VAL A 1 482 ? -14.422 -15.136 26.450 1.00 36.84 482 VAL A CA 1
ATOM 3791 C C . VAL A 1 482 ? -15.452 -15.014 27.565 1.00 36.84 482 VAL A C 1
ATOM 3793 O O . VAL A 1 482 ? -16.267 -15.917 27.734 1.00 36.84 482 VAL A O 1
ATOM 3796 N N . TRP A 1 483 ? -15.502 -13.880 28.267 1.00 32.06 483 TRP A N 1
ATOM 3797 C CA . TRP A 1 483 ? -16.506 -13.663 29.307 1.00 32.06 483 TRP A CA 1
ATOM 3798 C C . TRP A 1 483 ? -17.935 -13.632 28.747 1.00 32.06 483 TRP A C 1
ATOM 3800 O O . TRP A 1 483 ? -18.827 -14.256 29.318 1.00 32.06 483 TRP A O 1
ATOM 3810 N N . ARG A 1 484 ? -18.174 -12.967 27.607 1.00 35.69 484 ARG A N 1
ATOM 3811 C CA . ARG A 1 484 ? -19.511 -12.883 26.981 1.00 35.69 484 ARG A CA 1
ATOM 3812 C C . ARG A 1 484 ? -19.982 -14.228 26.405 1.00 35.69 484 ARG A C 1
ATOM 3814 O O . ARG A 1 484 ? -21.139 -14.615 26.605 1.00 35.69 484 ARG A O 1
ATOM 3821 N N . THR A 1 485 ? -19.092 -14.981 25.762 1.00 36.91 485 THR A N 1
ATOM 3822 C CA . THR A 1 485 ? -19.405 -16.288 25.158 1.00 36.91 485 THR A CA 1
ATOM 3823 C C . THR A 1 485 ? -19.495 -17.406 26.207 1.00 36.91 485 THR A C 1
ATOM 3825 O O . THR A 1 485 ? -20.390 -18.250 26.135 1.00 36.91 485 THR A O 1
ATOM 3828 N N . ALA A 1 486 ? -18.648 -17.391 27.243 1.00 33.66 486 ALA A N 1
ATOM 3829 C CA . ALA A 1 486 ? -18.763 -18.316 28.372 1.00 33.66 486 ALA A CA 1
ATOM 3830 C C . ALA A 1 486 ? -20.029 -18.034 29.192 1.00 33.66 486 ALA A C 1
ATOM 3832 O O . ALA A 1 486 ? -20.772 -18.961 29.507 1.00 33.66 486 ALA A O 1
ATOM 3833 N N . ARG A 1 487 ? -20.341 -16.762 29.473 1.00 34.25 487 ARG A N 1
ATOM 3834 C CA . ARG A 1 487 ? -21.559 -16.375 30.199 1.00 34.25 487 ARG A CA 1
ATOM 3835 C C . ARG A 1 487 ? -22.827 -16.797 29.464 1.00 34.25 487 ARG A C 1
ATOM 3837 O O . ARG A 1 487 ? -23.719 -17.349 30.099 1.00 34.25 487 ARG A O 1
ATOM 3844 N N . SER A 1 488 ? -22.920 -16.575 28.152 1.00 38.88 488 SER A N 1
ATOM 3845 C CA . SER A 1 488 ? -24.107 -16.961 27.371 1.00 38.88 488 SER A CA 1
ATOM 3846 C C . SER A 1 488 ? -24.323 -18.478 27.353 1.00 38.88 488 SER A C 1
ATOM 3848 O O . SER A 1 488 ? -25.428 -18.933 27.647 1.00 38.88 488 SER A O 1
ATOM 3850 N N . ARG A 1 489 ? -23.267 -19.273 27.135 1.00 39.81 489 ARG A N 1
ATOM 3851 C CA . ARG A 1 489 ? -23.350 -20.746 27.140 1.00 39.81 489 ARG A CA 1
ATOM 3852 C C . ARG A 1 489 ? -23.581 -21.341 28.531 1.00 39.81 489 ARG A C 1
ATOM 3854 O O . ARG A 1 489 ? -24.331 -22.307 28.661 1.00 39.81 489 ARG A O 1
ATOM 3861 N N . VAL A 1 490 ? -22.995 -20.762 29.582 1.00 36.12 490 VAL A N 1
ATOM 3862 C CA . VAL A 1 490 ? -23.266 -21.150 30.979 1.00 36.12 490 VAL A CA 1
ATOM 3863 C C . VAL A 1 490 ? -24.716 -20.842 31.343 1.00 36.12 490 VAL A C 1
ATOM 3865 O O . VAL A 1 490 ? -25.391 -21.699 31.909 1.00 36.12 490 VAL A O 1
ATOM 3868 N N . LEU A 1 491 ? -25.233 -19.667 30.973 1.00 38.78 491 LEU A N 1
ATOM 3869 C CA . LEU A 1 491 ? -26.634 -19.306 31.201 1.00 38.78 491 LEU A CA 1
ATOM 3870 C C . LEU A 1 491 ? -27.592 -20.233 30.445 1.00 38.78 491 LEU A C 1
ATOM 3872 O O . LEU A 1 491 ? -28.610 -20.638 31.001 1.00 38.78 491 LEU A O 1
ATOM 3876 N N . GLU A 1 492 ? -27.269 -20.616 29.211 1.00 41.69 492 GLU A N 1
ATOM 3877 C CA . GLU A 1 492 ? -28.071 -21.553 28.420 1.00 41.69 492 GLU A CA 1
ATOM 3878 C C . GLU A 1 492 ? -28.053 -22.978 29.003 1.00 41.69 492 GLU A C 1
ATOM 3880 O O . GLU A 1 492 ? -29.103 -23.610 29.150 1.00 41.69 492 GLU A O 1
ATOM 3885 N N . PHE A 1 493 ? -26.882 -23.470 29.421 1.00 39.28 493 PHE A N 1
ATOM 3886 C CA . PHE A 1 493 ? -26.734 -24.772 30.075 1.00 39.28 493 PHE A CA 1
ATOM 3887 C C . PHE A 1 493 ? -27.457 -24.823 31.427 1.00 39.28 493 PHE A C 1
ATOM 3889 O O . PHE A 1 493 ? -28.185 -25.779 31.704 1.00 39.28 493 PHE A O 1
ATOM 3896 N N . VAL A 1 494 ? -27.316 -23.782 32.255 1.00 38.34 494 VAL A N 1
ATOM 3897 C CA . VAL A 1 494 ? -28.035 -23.650 33.531 1.00 38.34 494 VAL A CA 1
ATOM 3898 C C . VAL A 1 494 ? -29.544 -23.605 33.287 1.00 38.34 494 VAL A C 1
ATOM 3900 O O . VAL A 1 494 ? -30.278 -24.343 33.941 1.00 38.34 494 VAL A O 1
ATOM 3903 N N . ARG A 1 495 ? -30.022 -22.851 32.287 1.00 47.28 495 ARG A N 1
ATOM 3904 C CA . ARG A 1 495 ? -31.446 -22.828 31.904 1.00 47.28 495 ARG A CA 1
ATOM 3905 C C . ARG A 1 495 ? -31.953 -24.198 31.441 1.00 47.28 495 ARG A C 1
ATOM 3907 O O . ARG A 1 495 ? -33.036 -24.602 31.862 1.00 47.28 495 ARG A O 1
ATOM 3914 N N . ARG A 1 496 ? -31.185 -24.952 30.641 1.00 48.91 496 ARG A N 1
ATOM 3915 C CA . ARG A 1 496 ? -31.548 -26.330 30.240 1.00 48.91 496 ARG A CA 1
ATOM 3916 C C . ARG A 1 496 ? -31.561 -27.299 31.423 1.00 48.91 496 ARG A C 1
ATOM 3918 O O . ARG A 1 496 ? -32.448 -28.143 31.488 1.00 48.91 496 ARG A O 1
ATOM 3925 N N . ARG A 1 497 ? -30.625 -27.174 32.369 1.00 41.62 497 ARG A N 1
ATOM 3926 C CA . ARG A 1 497 ? -30.518 -28.071 33.534 1.00 41.62 497 ARG A CA 1
ATOM 3927 C C . ARG A 1 497 ? -31.555 -27.779 34.620 1.00 41.62 497 ARG A C 1
ATOM 3929 O O . ARG A 1 497 ? -32.013 -28.700 35.288 1.00 41.62 497 ARG A O 1
ATOM 3936 N N . ILE A 1 498 ? -31.947 -26.515 34.781 1.00 46.09 498 ILE A N 1
ATOM 3937 C CA . ILE A 1 498 ? -33.074 -26.117 35.637 1.00 46.09 498 ILE A CA 1
ATOM 3938 C C . ILE A 1 498 ? -34.386 -26.622 35.024 1.00 46.09 498 ILE A C 1
ATOM 3940 O O . ILE A 1 498 ? -35.186 -27.225 35.732 1.00 46.09 498 ILE A O 1
ATOM 3944 N N . ARG A 1 499 ? -34.568 -26.497 33.699 1.00 51.12 499 ARG A N 1
ATOM 3945 C CA . ARG A 1 499 ? -35.730 -27.074 32.998 1.00 51.12 499 ARG A CA 1
ATOM 3946 C C . ARG A 1 499 ? -35.789 -28.601 33.079 1.00 51.12 499 ARG A C 1
ATOM 3948 O O . ARG A 1 499 ? -36.877 -29.137 33.212 1.00 51.12 499 ARG A O 1
ATOM 3955 N N . SER A 1 500 ? -34.656 -29.307 33.056 1.00 45.00 500 SER A N 1
ATOM 3956 C CA . SER A 1 500 ? -34.650 -30.774 33.176 1.00 45.00 500 SER A CA 1
ATOM 3957 C C . SER A 1 500 ? -34.789 -31.294 34.612 1.00 45.00 500 SER A C 1
ATOM 3959 O O . SER A 1 500 ? -35.187 -32.440 34.800 1.00 45.00 500 SER A O 1
ATOM 3961 N N . ARG A 1 501 ? -34.501 -30.473 35.633 1.00 44.31 501 ARG A N 1
ATOM 3962 C CA . ARG A 1 501 ? -34.755 -30.803 37.050 1.00 44.31 501 ARG A CA 1
ATOM 3963 C C . ARG A 1 501 ? -36.141 -30.376 37.540 1.00 44.31 501 ARG A C 1
ATOM 3965 O O . ARG A 1 501 ? -36.629 -30.960 38.497 1.00 44.31 501 ARG A O 1
ATOM 3972 N N . GLY A 1 502 ? -36.793 -29.428 36.866 1.00 42.78 502 GLY A N 1
ATOM 3973 C CA . GLY A 1 502 ? -38.181 -29.033 37.134 1.00 42.78 502 GLY A CA 1
ATOM 3974 C C . GLY A 1 502 ? -39.244 -30.048 36.691 1.00 42.78 502 GLY A C 1
ATOM 3975 O O . GLY A 1 502 ? -40.412 -29.837 36.980 1.00 42.78 502 GLY A O 1
ATOM 3976 N N . VAL A 1 503 ? -38.856 -31.143 36.021 1.00 44.19 503 VAL A N 1
ATOM 3977 C CA . VAL A 1 503 ? -39.767 -32.196 35.510 1.00 44.19 503 VAL A CA 1
ATOM 3978 C C . VAL A 1 503 ? -39.623 -33.516 36.298 1.00 44.19 503 VAL A C 1
ATOM 3980 O O . VAL A 1 503 ? -40.053 -34.574 35.862 1.00 44.19 503 VAL A O 1
ATOM 3983 N N . ARG A 1 504 ? -39.026 -33.485 37.497 1.00 42.12 504 ARG A N 1
ATOM 3984 C CA . ARG A 1 504 ? -39.131 -34.585 38.476 1.00 42.12 504 ARG A CA 1
ATOM 3985 C C . ARG A 1 504 ? -39.549 -34.041 39.839 1.00 42.12 504 ARG A C 1
ATOM 3987 O O . ARG A 1 504 ? -38.754 -33.970 40.773 1.00 42.12 504 ARG A O 1
ATOM 3994 N N . ARG A 1 505 ? -40.806 -33.620 39.911 1.00 43.06 505 ARG A N 1
ATOM 3995 C CA . ARG A 1 505 ? -41.620 -33.684 41.122 1.00 43.06 505 ARG A CA 1
ATOM 3996 C C . ARG A 1 505 ? -42.922 -34.360 40.722 1.00 43.06 505 ARG A C 1
ATOM 3998 O O . ARG A 1 505 ? -43.838 -33.684 40.280 1.00 43.06 505 ARG A O 1
ATOM 4005 N N . GLU A 1 506 ? -42.896 -35.680 40.813 1.00 33.88 506 GLU A N 1
ATOM 4006 C CA . GLU A 1 506 ? -43.990 -36.571 41.202 1.00 33.88 506 GLU A CA 1
ATOM 4007 C C . GLU A 1 506 ? -43.346 -37.861 41.710 1.00 33.88 506 GLU A C 1
ATOM 4009 O O . GLU A 1 506 ? -42.375 -38.326 41.059 1.00 33.88 506 GLU A O 1
#

Nearest PDB structures (foldseek):
  4hva-assembly1_A  TM=5.342E-01  e=9.018E-02  Homo sapiens
  4nbn-assembly1_A  TM=4.906E-01  e=3.119E-01  Homo sapiens
  7jl7-assembly1_B  TM=5.584E-01  e=5.483E-01  Danio rerio
  6dev-assembly1_B  TM=4.583E-01  e=6.942E+00  Homo sapiens
  6dev-assembly2_C  TM=4.365E-01  e=8.699E+00  Homo sapiens

Mean predicted aligned error: 13.42 Å

Foldseek 3Di:
DDDPDDDQPFFWKWKWKDFDPDTDIDIDRHLKDKDWAFLVNLPAWTWIWMWMWTADVQPGIHPIDIWIKIWHDDPPVDDTDIDTPPFDWDWDDDDRTIIIIGRDPQPQPDAQEKEWEWAADQQGIKTFIDGPRDTDDIDGDGNVLVVCLVPVQQVVQVVCVLVLNHDPVSLLVNQQSLQCRHADDPNVCVLEPAQHEYEYEYDPNRVVVLLGLNQSNWDYVVTDRQNQDLSYLYAYAPADDPPDDFDDADAAAFAAEEEEQEAAFPPDDGDPVVVLVVLLCVLCVVCVVVRNYDYDYLDDDAFSDLVSLLVQCPPDAHHAEYEYEFEWAADPNWIFTWTADRVRHTDTHTLVSLLVSQLDDPDPDHHDGYQEYEYAYEDVHHLRRQVSQSRNFSSCVVRSVHQKYKGFNHYAYSVLVSLLSNQLSVQCSSNLARSSSLNRSLNRLCVVDDDSNNCSSSTIHMYGNGSSSRRYDHDDPSPPVCCVVVVVVVVVSVVVVVVVVVPPDD

Sequence (506 aa):
GSDFRVNPERLRYTYSLQAGQTPTHGFVTSNALALPLRYRDVIGERVYRLRVQALDPDLNASPETVLDIVIKPRPFWKVPYIVVPGGLTLAAVLGAVLYVFVTSIAVEQRYRDVELTLSQDEDGLHVRARAEGHEIASANVSAAEVEALMERVVRPVLADLEEGRVSEDALRYLGRRLFETLFHGELADLVDGRTLRLRLRFEESARELVALPWEYAYGGRPPRFLGASPRTALVRDLTMAADEPPPEPRRVPRPLRILVVASSPRDLAPLGISAEQGRLEDVWKPLAERGEMEWEFLERGDKSTMDALDSRLGADEGWDIVHFTAHGKVEDARAYLRLEGEDGWHEDVDEERLSVLFAGRQGPGRVRAPTLVVLNACQSATIESARATLGLAPVLVQRGQLLAAVGMQFPIDDNSAMLFAAKFYEALFRAGQVDYAIAKARNAIISAKRGVEGRDWGSPVLYMRTREGKLFRFVGAEWLHVWRTARSRVLEFVRRRIRSRGVRRE

Secondary structure (DSSP, 8-state):
-----------EEEEEEEETTEEEEEEEESS-EEEEEEGGGGSSSEEEEEEEEEEETTTEEPPPEEEEEEEPP--TTS---EE-TTS-EEEEEETTEEEEEE--------PEEEEEEEEE-SSEEEEEEEETTEEEEEEEEEHHHHHHHIIIIIHHHHHHHHTT---HHHHHHHHHHHHHHHS-GGGGGGGSS--EEEEEEE-GGGGGGGGS-GGG-EETTTTEESTT-TTEEEEEE----TTSPPPPPEEEESSEEEEEEE---TTSPPP-HHHHHHHHHHHHHHHHHTTSEEEEES-SSS-S-HHHHHHHHTSTTB-SEEEEE-EEEEETTEEEEEEEPTTSSEEEEEHHHHHHHHS----SS-PBPPSEEEEE--TT--HHHHHHHHHHHHHHHHTS--SEEEEESS---HHHHHHHHHHHHHHHHHHSBHHHHHHHHHHHHHHH--STTTTGGGSEEEEE--SS-B-EEEESHHHHHHHHHHHHHHHHHHHHHHHHHTT---

Solvent-accessible surface area (backbone atoms only — not comparable to full-atom values): 26968 Å² total; per-residue (Å²): 142,78,82,89,77,77,85,80,92,39,62,33,32,48,38,40,41,31,61,80,95,55,76,47,78,53,77,38,79,46,68,47,47,76,46,91,38,48,50,83,77,61,67,48,75,45,67,31,45,36,36,40,24,47,37,45,97,89,69,56,69,49,77,76,44,78,44,66,37,38,37,51,67,59,64,93,90,46,82,69,58,73,53,52,90,89,60,67,69,52,72,46,78,63,86,67,33,39,36,39,35,44,58,67,78,73,72,71,82,78,51,48,63,34,37,36,42,33,38,42,61,90,70,17,42,39,39,39,32,28,41,96,91,37,81,77,39,59,43,77,44,45,39,68,56,53,50,46,43,44,66,73,39,47,52,60,50,47,54,29,49,73,69,67,65,50,50,73,67,56,50,50,49,46,6,32,54,51,24,52,75,71,35,39,80,70,37,37,63,65,61,38,93,50,44,31,28,42,32,42,28,65,38,82,70,26,50,81,61,67,79,50,68,63,37,45,17,27,41,51,69,76,70,40,46,42,28,43,28,85,46,23,29,65,37,37,45,62,57,69,63,93,87,58,79,66,66,75,48,46,77,40,52,69,39,45,37,33,41,34,42,57,25,59,21,72,82,50,84,75,57,64,54,73,63,50,48,54,54,51,47,66,54,42,47,69,41,34,78,69,49,48,34,47,74,44,65,53,75,85,90,74,64,36,19,72,65,50,50,51,55,59,55,66,38,78,69,33,26,44,28,39,38,37,40,38,45,31,39,64,54,98,95,40,30,22,41,34,29,12,35,101,86,38,38,66,34,83,41,40,49,64,65,55,12,63,71,47,49,60,80,97,60,89,89,66,59,35,66,50,40,34,40,37,38,43,30,50,80,86,27,44,59,51,14,4,46,8,27,44,55,33,23,55,47,33,28,66,62,7,63,21,46,25,15,33,10,13,64,36,54,32,53,63,72,50,49,51,48,30,55,39,38,23,49,56,36,26,68,70,59,20,21,51,45,59,7,49,14,48,12,14,28,48,37,47,68,72,42,89,61,82,80,38,51,47,38,50,17,67,42,47,32,28,34,38,88,81,34,43,52,42,40,78,41,65,64,74,53,60,56,48,50,55,54,50,49,52,53,50,51,50,50,52,52,53,52,52,58,64,55,70,75,69,85,129